Protein AF-W5MG47-F1 (afdb_monomer)

InterPro domains:
  IPR021717 Nucleoporin Nup120/160 [PTHR21286] (1-475)
  IPR056535 NUP160, middle TPR domain [PF23354] (316-475)
  IPR056547 NUP160, helical domain [PF23345] (41-272)

pLDDT: mean 86.3, std 14.5, range [36.22, 98.5]

Organism: Lepisosteus oculatus (NCBI:txid7918)

Solvent-accessible surface area (backbone atoms only — not comparable to full-atom values): 26761 Å² total; per-residue (Å²): 130,55,74,49,84,48,97,97,46,83,44,70,74,71,78,75,51,61,69,57,44,64,61,71,52,58,73,76,63,55,77,72,53,94,66,53,88,83,46,91,50,68,70,56,31,50,26,34,52,53,51,42,53,42,34,47,60,48,49,73,68,53,47,73,68,51,52,48,48,42,52,52,26,51,77,70,72,39,67,49,64,64,40,24,44,53,45,44,53,56,56,71,69,38,86,89,56,66,59,67,59,54,37,56,57,56,52,69,75,33,85,52,60,69,60,30,50,50,51,55,53,54,78,66,53,56,83,74,85,84,78,84,63,87,74,88,76,75,91,68,69,66,69,61,60,52,50,54,55,52,57,60,61,34,72,67,41,38,53,50,44,38,49,50,37,23,50,52,22,49,53,50,28,51,53,27,50,30,45,45,26,50,52,44,49,51,61,74,61,38,54,89,74,73,55,88,46,94,63,50,61,53,47,42,66,72,43,55,49,55,52,35,44,49,51,29,52,48,23,47,48,40,28,43,33,47,66,40,67,51,73,91,71,58,67,70,59,45,52,50,49,48,55,57,51,51,64,44,60,56,83,85,48,63,40,63,54,86,67,92,73,85,71,73,95,42,24,45,40,41,52,36,35,73,52,33,45,49,61,56,43,52,51,53,58,51,59,67,36,67,46,96,86,42,86,67,83,71,48,67,78,53,41,51,57,50,53,28,51,46,50,48,27,54,57,34,76,71,34,71,78,51,51,50,65,47,24,30,60,49,63,70,31,40,69,63,45,48,51,51,49,62,71,40,59,90,76,53,82,51,58,52,27,53,47,26,39,56,46,13,52,36,24,47,77,71,69,39,51,72,60,12,51,51,23,46,63,63,14,52,87,32,30,92,74,32,62,62,35,38,57,49,24,58,71,93,64,88,66,84,74,65,58,55,59,57,36,37,49,51,36,52,38,52,41,32,56,73,76,64,40,53,73,58,33,36,56,50,33,61,55,50,40,71,73,26,77,89,33,66,68,57,30,28,53,34,29,51,50,37,19,51,43,27,46,78,71,66,37,57,70,62,16,51,51,32,56,73,69,33,81,52,73,84,78,78,117

Nearest PDB structures (foldseek):
  7r5j-assembly1_R0  TM=9.543E-01  e=1.125E-34  Homo sapiens
  7tdz-assembly1_a  TM=9.523E-01  e=2.025E-33  Xenopus laevis
  7wb4-assembly1_E  TM=9.096E-01  e=7.671E-31  Xenopus laevis
  7fik-assembly1_E  TM=8.833E-01  e=1.895E-27  Xenopus laevis
  7wb4-assembly1_e  TM=8.940E-01  e=4.004E-24  Xenopus laevis

Secondary structure (DSSP, 8-state):
--EEEETTEEEE--PPPHHHHHHHS-HHHHTT----TT-S-HHHHHHHHHHHHHHHHHHHHS-HHHHHHHHHHHHTT--HHHHHHHHHHHHHT-TT-THHHHHHHHHTT-S-HHHHHHHHHHHT--PPP-----GGG----HHHHHHHHHHTTSHHHHHHHHHHHHHHHHHHHHHHHHHHHHHHHHHHH-HHHHT-STTHHHHIIIIIHHHHHHHHHHHHHHHHHHHSBPPP--HHHHHHHHHHHHTTT-TT-GGG-------SS-BHHHHHIIIIIHHHHHHHHHHHHTSTT--SPPPHHHHHHHHHHHHHHHH-TT-TT-HHHHHHHHTT-HHHHHHHHHHHTTT--SSHHHHHHHHHHHHHHTT-HHHHHHHHHHHGGGTTTSHHHHHHH--S--S-PPPHHHHHHHHHHHHHHHHT-HHHHHHHHHHHHHH-TT-HHHHHHHHHHHHHHHHHTT-HHHHHHHHHT-S-GGG--

Radius of gyration: 26.65 Å; Cα contacts (8 Å, |Δi|>4): 560; chains: 1; bounding box: 68×59×82 Å

Sequence (477 aa):
MVCLLKKGFLSFLVPCFGVDHLYLSSSENLAVEDETSVTEDPDTARDVLQLVHCLRLLGESVSPDMALMMEKAVEHLHPPEKAAERVLESLLANESSNVIEDIQSKLQDIRNPLNAISILLREMDYETEVEVEDQFAAAQPLGVRVSLSQLLGSGLAVTLVCQAACQSAAARLLLCRDLLVLLQLYVRLGDNAYLGVRGQLLQLQQDLIPRTAHLLCSYYLIRWAGQCLSTPVPLDTLDANLQHLSVLELSDSPALAPNKSVLSPQTVAELFYQNVGRKAIVSQIYAQQVAPLSQAVLSWTQLVPAVITSLSQHLWPSNPGFLFPECLMGNCQYTQLQDYARLISPWCQVNVGSCQFVLGQCYLATGEGHKALQCFQAAVTEVEKEDFLIRLSSSEEEEVAAAPRLQYYNKVLRLLEDVGLPELVIRLATVAVSEAIHDVRSQAALLTRVFKHHLDLGHNSQAYEALTQNPDSSRCG

Mean predicted aligned error: 7.92 Å

Structure (mmCIF, N/CA/C/O backbone):
data_AF-W5MG47-F1
#
_entry.id   AF-W5MG47-F1
#
loop_
_atom_site.group_PDB
_atom_site.id
_atom_site.type_symbol
_atom_site.label_atom_id
_atom_site.label_alt_id
_atom_site.label_comp_id
_atom_site.label_asym_id
_atom_site.label_entity_id
_atom_site.label_seq_id
_atom_site.pdbx_PDB_ins_code
_atom_site.Cartn_x
_atom_site.Cartn_y
_atom_site.Cartn_z
_atom_site.occupancy
_atom_site.B_iso_or_equiv
_atom_site.auth_seq_id
_atom_site.auth_comp_id
_atom_site.auth_asym_id
_atom_site.auth_atom_id
_atom_site.pdbx_PDB_model_num
ATOM 1 N N . MET A 1 1 ? 8.495 -18.409 25.104 1.00 73.44 1 MET A N 1
ATOM 2 C CA . MET A 1 1 ? 7.505 -18.713 24.050 1.00 73.44 1 MET A CA 1
ATOM 3 C C . MET A 1 1 ? 6.563 -19.775 24.586 1.00 73.44 1 MET A C 1
ATOM 5 O O . MET A 1 1 ? 7.051 -20.778 25.093 1.00 73.44 1 MET A O 1
ATOM 9 N N . VAL A 1 2 ? 5.252 -19.547 24.520 1.00 81.94 2 VAL A N 1
ATOM 10 C CA . VAL A 1 2 ? 4.238 -20.531 24.930 1.00 81.94 2 VAL A CA 1
ATOM 11 C C . VAL A 1 2 ? 3.565 -21.061 23.670 1.00 81.94 2 VAL A C 1
ATOM 13 O O . VAL A 1 2 ? 3.139 -20.274 22.825 1.00 81.94 2 VAL A O 1
ATOM 16 N N . CYS A 1 3 ? 3.509 -22.384 23.543 1.00 87.19 3 CYS A N 1
ATOM 17 C CA . CYS A 1 3 ? 2.925 -23.082 22.407 1.00 87.19 3 CYS A CA 1
ATOM 18 C C . CYS A 1 3 ? 1.775 -23.973 22.888 1.00 87.19 3 CYS A C 1
ATOM 20 O O . CYS A 1 3 ? 1.920 -24.715 23.860 1.00 87.19 3 CYS A O 1
ATOM 22 N N . LEU A 1 4 ? 0.640 -23.885 22.201 1.00 90.56 4 LEU A N 1
ATOM 23 C CA . LEU A 1 4 ? -0.551 -24.699 22.396 1.00 90.56 4 LEU A CA 1
ATOM 24 C C . LEU A 1 4 ? -0.646 -25.701 21.247 1.00 90.56 4 LEU A C 1
ATOM 26 O O . LEU A 1 4 ? -0.796 -25.328 20.083 1.00 90.56 4 LEU A O 1
ATOM 30 N N . LEU A 1 5 ? -0.564 -26.987 21.587 1.00 91.31 5 LEU A N 1
ATOM 31 C CA . LEU A 1 5 ? -0.678 -28.080 20.630 1.00 91.31 5 LEU A CA 1
ATOM 32 C C . LEU A 1 5 ? -2.103 -28.639 20.654 1.00 91.31 5 LEU A C 1
ATOM 34 O O . LEU A 1 5 ? -2.549 -29.189 21.661 1.00 91.31 5 LEU A O 1
ATOM 38 N N . LYS A 1 6 ? -2.801 -28.545 19.523 1.00 91.69 6 LYS A N 1
ATOM 39 C CA . LYS A 1 6 ? -4.102 -29.186 19.299 1.00 91.69 6 LYS A CA 1
ATOM 40 C C . LYS A 1 6 ? -3.988 -30.097 18.079 1.00 91.69 6 LYS A C 1
ATOM 42 O O . LYS A 1 6 ? -3.173 -29.868 17.193 1.00 91.69 6 LYS A O 1
ATOM 47 N N . LYS A 1 7 ? -4.780 -31.170 18.006 1.00 92.00 7 LYS A N 1
ATOM 48 C CA . LYS A 1 7 ? -4.732 -32.094 16.859 1.00 92.00 7 LYS A CA 1
ATOM 49 C C . LYS A 1 7 ? -4.941 -31.321 15.545 1.00 92.00 7 LYS A C 1
ATOM 51 O O . LYS A 1 7 ? -6.020 -30.781 15.333 1.00 92.00 7 LYS A O 1
ATOM 56 N N . GLY A 1 8 ? -3.915 -31.293 14.693 1.00 87.19 8 GLY A N 1
ATOM 57 C CA . GLY A 1 8 ? -3.926 -30.585 13.407 1.00 87.19 8 GLY A CA 1
ATOM 58 C C . GLY A 1 8 ? -3.621 -29.083 13.471 1.00 87.19 8 GLY A C 1
ATOM 59 O O . GLY A 1 8 ? -3.624 -28.448 12.426 1.00 87.19 8 GLY A O 1
ATOM 60 N N . PHE A 1 9 ? -3.340 -28.517 14.652 1.00 87.31 9 PHE A N 1
ATOM 61 C CA . PHE A 1 9 ? -3.082 -27.085 14.823 1.00 87.31 9 PHE A CA 1
ATOM 62 C C . PHE A 1 9 ? -1.924 -26.825 15.789 1.00 87.31 9 PHE A C 1
ATOM 64 O O . PHE A 1 9 ? -1.823 -27.432 16.858 1.00 87.31 9 PHE A O 1
ATOM 71 N N . LEU A 1 10 ? -1.084 -25.863 15.422 1.00 89.25 10 LEU A N 1
ATOM 72 C CA . LEU A 1 10 ? -0.042 -25.310 16.273 1.00 89.25 10 LEU A CA 1
ATOM 73 C C . LEU A 1 10 ? -0.383 -23.845 16.539 1.00 89.25 10 LEU A C 1
ATOM 75 O O . LEU A 1 10 ? -0.556 -23.078 15.594 1.00 89.25 10 LEU A O 1
ATOM 79 N N . SER A 1 11 ? -0.509 -23.463 17.805 1.00 90.06 11 SER A N 1
ATOM 80 C CA . SER A 1 11 ? -0.847 -22.094 18.200 1.00 90.06 11 SER A CA 1
ATOM 81 C C . SER A 1 11 ? 0.229 -21.529 19.112 1.00 90.06 11 SER A C 1
ATOM 83 O O . SER A 1 11 ? 0.782 -22.238 19.949 1.00 90.06 11 SER A O 1
ATOM 85 N N . PHE A 1 12 ? 0.508 -20.239 18.979 1.00 88.44 12 PHE A N 1
ATOM 86 C CA . PHE A 1 12 ? 1.505 -19.545 19.783 1.00 88.44 12 PHE A CA 1
ATOM 87 C C . PHE A 1 12 ? 0.871 -18.329 20.437 1.00 88.44 12 PHE A C 1
ATOM 89 O O . PHE A 1 12 ? 0.051 -17.652 19.823 1.00 88.44 12 PHE A O 1
ATOM 96 N N . LEU A 1 13 ? 1.267 -18.052 21.677 1.00 87.88 13 LEU A N 1
ATOM 97 C CA . LEU A 1 13 ? 0.846 -16.832 22.352 1.00 87.88 13 LEU A CA 1
ATOM 98 C C . LEU A 1 13 ? 1.752 -15.671 21.932 1.00 87.88 13 LEU A C 1
ATOM 100 O O . LEU A 1 13 ? 2.981 -15.746 22.065 1.00 87.88 13 LEU A O 1
ATOM 104 N N . VAL A 1 14 ? 1.116 -14.612 21.442 1.00 86.62 14 VAL A N 1
ATOM 105 C CA . VAL A 1 14 ? 1.731 -13.341 21.056 1.00 86.62 14 VAL A CA 1
ATOM 106 C C . VAL A 1 14 ? 1.181 -12.255 21.988 1.00 86.62 14 VAL A C 1
ATOM 108 O O . VAL A 1 14 ? -0.022 -12.266 22.253 1.00 86.62 14 VAL A O 1
ATOM 111 N N . PRO A 1 15 ? 2.025 -11.357 22.531 1.00 86.69 15 PRO A N 1
ATOM 112 C CA . PRO A 1 15 ? 1.545 -10.217 23.309 1.00 86.69 15 PRO A CA 1
ATOM 113 C C . PRO A 1 15 ? 0.573 -9.357 22.493 1.00 86.69 15 PRO A C 1
ATOM 115 O O . PRO A 1 15 ? 0.830 -9.087 21.322 1.00 86.69 15 PRO A O 1
ATOM 118 N N . CYS A 1 16 ? -0.528 -8.931 23.112 1.00 86.44 16 CYS A N 1
ATOM 119 C CA . CYS A 1 16 ? -1.490 -8.033 22.480 1.00 86.44 16 CYS A CA 1
ATOM 120 C C . CYS A 1 16 ? -0.949 -6.595 22.485 1.00 86.44 16 CYS A C 1
ATOM 122 O O . CYS A 1 16 ? -0.361 -6.165 23.478 1.00 86.44 16 CYS A O 1
ATOM 124 N N . PHE A 1 17 ? -1.141 -5.853 21.393 1.00 88.62 17 PHE A N 1
ATOM 125 C CA . PHE A 1 17 ? -0.787 -4.433 21.342 1.00 88.62 17 PHE A CA 1
ATOM 126 C C . PHE A 1 17 ? -1.743 -3.609 22.208 1.00 88.62 17 PHE A C 1
ATOM 128 O O . PHE A 1 17 ? -2.905 -3.977 22.352 1.00 88.62 17 PHE A O 1
ATOM 135 N N . GLY A 1 18 ? -1.278 -2.477 22.748 1.00 88.38 18 GLY A N 1
ATOM 136 C CA . GLY A 1 18 ? -2.069 -1.648 23.667 1.00 88.38 18 GLY A CA 1
ATOM 137 C C . GLY A 1 18 ? -3.432 -1.242 23.098 1.00 88.38 18 GLY A C 1
ATOM 138 O O . GLY A 1 18 ? -4.456 -1.484 23.727 1.00 88.38 18 GLY A O 1
ATOM 139 N N . VAL A 1 19 ? -3.466 -0.708 21.873 1.00 91.31 19 VAL A N 1
ATOM 140 C CA . VAL A 1 19 ? -4.722 -0.324 21.198 1.00 91.31 19 VAL A CA 1
ATOM 141 C C . VAL A 1 19 ? -5.625 -1.530 20.923 1.00 91.31 19 VAL A C 1
ATOM 143 O O . VAL A 1 19 ? -6.834 -1.463 21.139 1.00 91.31 19 VAL A O 1
ATOM 146 N N . ASP A 1 20 ? -5.045 -2.649 20.489 1.00 92.38 20 ASP A N 1
ATOM 147 C CA . ASP A 1 20 ? -5.788 -3.874 20.189 1.00 92.38 20 ASP A CA 1
ATOM 148 C C . ASP A 1 20 ? -6.415 -4.441 21.479 1.00 92.38 20 ASP A C 1
ATOM 150 O O . ASP A 1 20 ? -7.589 -4.806 21.494 1.00 92.38 20 ASP A O 1
ATOM 154 N N . HIS A 1 21 ? -5.671 -4.440 22.592 1.00 90.06 21 HIS A N 1
ATOM 155 C CA . HIS A 1 21 ? -6.153 -4.821 23.924 1.00 90.06 21 HIS A CA 1
ATOM 156 C C . HIS A 1 21 ? -7.273 -3.901 24.399 1.00 90.06 21 HIS A C 1
ATOM 158 O O . HIS A 1 21 ? -8.320 -4.376 24.850 1.00 90.06 21 HIS A O 1
ATOM 164 N N . LEU A 1 22 ? -7.084 -2.589 24.239 1.00 90.00 22 LEU A N 1
ATOM 165 C CA . LEU A 1 22 ? -8.098 -1.597 24.561 1.00 90.00 22 LEU A CA 1
ATOM 166 C C . LEU A 1 22 ? -9.369 -1.805 23.760 1.00 90.00 22 LEU A C 1
ATOM 168 O O . LEU A 1 22 ? -10.426 -1.561 24.309 1.00 90.00 22 LEU A O 1
ATOM 172 N N . TYR A 1 23 ? -9.330 -2.260 22.512 1.00 92.44 23 TYR A N 1
ATOM 173 C CA . TYR A 1 23 ? -10.548 -2.447 21.723 1.00 92.44 23 TYR A CA 1
ATOM 174 C C . TYR A 1 23 ? -11.190 -3.829 21.914 1.00 92.44 23 TYR A C 1
ATOM 176 O O . TYR A 1 23 ? -12.410 -3.909 22.028 1.00 92.44 23 TYR A O 1
ATOM 184 N N . LEU A 1 24 ? -10.399 -4.900 22.025 1.00 90.69 24 LEU A N 1
ATOM 185 C CA . LEU A 1 24 ? -10.890 -6.286 22.036 1.00 90.69 24 LEU A CA 1
ATOM 186 C C . LEU A 1 24 ? -11.273 -6.823 23.426 1.00 90.69 24 LEU A C 1
ATOM 188 O O . LEU A 1 24 ? -11.987 -7.822 23.515 1.00 90.69 24 LEU A O 1
ATOM 192 N N . SER A 1 25 ? -10.790 -6.212 24.510 1.00 86.75 25 SER A N 1
ATOM 193 C CA . SER A 1 25 ? -11.083 -6.676 25.875 1.00 86.75 25 SER A CA 1
ATOM 194 C C . SER A 1 25 ? -12.547 -6.466 26.286 1.00 86.75 25 SER A C 1
ATOM 196 O O . SER A 1 25 ? -13.257 -5.632 25.739 1.00 86.75 25 SER A O 1
ATOM 198 N N . SER A 1 26 ? -13.034 -7.186 27.300 1.00 79.19 26 SER A N 1
ATOM 199 C CA . SER A 1 26 ? -14.329 -6.858 27.918 1.00 79.19 26 SER A CA 1
ATOM 200 C C . SER A 1 26 ? -14.214 -5.601 28.792 1.00 79.19 26 SER A C 1
ATOM 202 O O . SER A 1 26 ? -13.123 -5.224 29.227 1.00 79.19 26 SER A O 1
ATOM 204 N N . SER A 1 27 ? -15.332 -4.920 29.054 1.00 71.12 27 SER A N 1
ATOM 205 C CA . SER A 1 27 ? -15.369 -3.759 29.962 1.00 71.12 27 SER A CA 1
ATOM 206 C C . SER A 1 27 ? -14.963 -4.121 31.396 1.00 71.12 27 SER A C 1
ATOM 208 O O . SER A 1 27 ? -14.282 -3.340 32.053 1.00 71.12 27 SER A O 1
ATOM 210 N N . GLU A 1 28 ? -15.337 -5.315 31.859 1.00 67.50 28 GLU A N 1
ATOM 211 C CA . GLU A 1 28 ? -15.024 -5.814 33.204 1.00 67.50 28 GLU A CA 1
ATOM 212 C C . GLU A 1 28 ? -13.517 -5.996 33.425 1.00 67.50 28 GLU A C 1
ATOM 214 O O . GLU A 1 28 ? -13.018 -5.691 34.504 1.00 67.50 28 GLU A O 1
ATOM 219 N N . ASN A 1 29 ? -12.782 -6.431 32.396 1.00 65.94 29 ASN A N 1
ATOM 220 C CA . ASN A 1 29 ? -11.340 -6.665 32.493 1.00 65.94 29 ASN A CA 1
ATOM 221 C C . ASN A 1 29 ? -10.533 -5.358 32.507 1.00 65.94 29 ASN A C 1
ATOM 223 O O . ASN A 1 29 ? -9.513 -5.281 33.183 1.00 65.94 29 ASN A O 1
ATOM 227 N N . LEU A 1 30 ? -11.001 -4.321 31.804 1.00 67.62 30 LEU A N 1
ATOM 228 C CA . LEU A 1 30 ? -10.318 -3.022 31.753 1.00 67.62 30 LEU A CA 1
ATOM 229 C C . LEU A 1 30 ? -10.454 -2.212 33.046 1.00 67.62 30 LEU A C 1
ATOM 231 O O . LEU A 1 30 ? -9.586 -1.408 33.346 1.00 67.62 30 LEU A O 1
ATOM 235 N N . ALA A 1 31 ? -11.523 -2.413 33.819 1.00 60.59 31 ALA A N 1
ATOM 236 C CA . ALA A 1 31 ? -11.730 -1.699 35.082 1.00 60.59 31 ALA A CA 1
ATOM 237 C C . ALA A 1 31 ? -10.780 -2.153 36.210 1.00 60.59 31 ALA A C 1
ATOM 239 O O . ALA A 1 31 ? -10.726 -1.511 37.256 1.00 60.59 31 ALA A O 1
ATOM 240 N N . VAL A 1 32 ? -10.078 -3.277 36.021 1.00 57.84 32 VAL A N 1
ATOM 241 C CA . VAL A 1 32 ? -9.158 -3.873 37.004 1.00 57.84 32 VAL A CA 1
ATOM 242 C C . VAL A 1 32 ? -7.695 -3.512 36.709 1.00 57.84 32 VAL A C 1
ATOM 244 O O . VAL A 1 32 ? -6.871 -3.516 37.622 1.00 57.84 32 VAL A O 1
ATOM 247 N N . GLU A 1 33 ? -7.362 -3.197 35.454 1.00 56.25 33 GLU A N 1
ATOM 248 C CA . GLU A 1 33 ? -6.017 -2.798 35.030 1.00 56.25 33 GLU A CA 1
ATOM 249 C C . GLU A 1 33 ? -5.877 -1.269 35.125 1.00 56.25 33 GLU A C 1
ATOM 251 O O . GLU A 1 33 ? -6.391 -0.532 34.291 1.00 56.25 33 GLU A O 1
ATOM 256 N N . ASP A 1 34 ? -5.195 -0.789 36.167 1.00 52.06 34 ASP A N 1
ATOM 257 C CA . ASP A 1 34 ? -5.158 0.628 36.577 1.00 52.06 34 ASP A CA 1
ATOM 258 C C . ASP A 1 34 ? -4.307 1.561 35.679 1.00 52.06 34 ASP A C 1
ATOM 260 O O . ASP A 1 34 ? -4.081 2.712 36.034 1.00 52.06 34 ASP A O 1
ATOM 264 N N . GLU A 1 35 ? -3.835 1.126 34.506 1.00 53.41 35 GLU A N 1
ATOM 265 C CA . GLU A 1 35 ? -3.065 1.979 33.584 1.00 53.41 35 GLU A CA 1
ATOM 266 C C . GLU A 1 35 ? -3.353 1.607 32.122 1.00 53.41 35 GLU A C 1
ATOM 268 O O . GLU A 1 35 ? -2.993 0.527 31.648 1.00 53.41 35 GLU A O 1
ATOM 273 N N . THR A 1 36 ? -3.971 2.511 31.352 1.00 62.25 36 THR A N 1
ATOM 274 C CA . THR A 1 36 ? -3.964 2.363 29.892 1.00 62.25 36 THR A CA 1
ATOM 275 C C . THR A 1 36 ? -2.533 2.538 29.402 1.00 62.25 36 THR A C 1
ATOM 277 O O . THR A 1 36 ? -1.990 3.634 29.501 1.00 62.25 36 THR A O 1
ATOM 280 N N . SER A 1 37 ? -1.935 1.517 28.786 1.00 69.81 37 SER A N 1
ATOM 281 C CA . SER A 1 37 ? -0.550 1.575 28.278 1.00 69.81 37 SER A CA 1
ATOM 282 C C . SER A 1 37 ? -0.310 2.603 27.156 1.00 69.81 37 SER A C 1
ATOM 284 O O . SER A 1 37 ? 0.767 2.638 26.574 1.00 69.81 37 SER A O 1
ATOM 286 N N . VAL A 1 38 ? -1.340 3.359 26.778 1.00 80.62 38 VAL A N 1
ATOM 287 C CA . VAL A 1 38 ? -1.383 4.283 25.640 1.00 80.62 38 VAL A CA 1
ATOM 288 C C . VAL A 1 38 ? -1.078 5.732 26.059 1.00 80.62 38 VAL A C 1
ATOM 290 O O . VAL A 1 38 ? -0.635 6.537 25.240 1.00 80.62 38 VAL A O 1
ATOM 293 N N . THR A 1 39 ? -1.290 6.091 27.329 1.00 84.00 39 THR A N 1
ATOM 294 C CA . THR A 1 39 ? -0.984 7.429 27.856 1.00 84.00 39 THR A CA 1
ATOM 295 C C . THR A 1 39 ? -0.672 7.367 29.348 1.00 84.00 39 THR A C 1
ATOM 297 O O . THR A 1 39 ? -1.322 6.630 30.084 1.00 84.00 39 THR A O 1
ATOM 300 N N . GLU A 1 40 ? 0.310 8.154 29.791 1.00 85.38 40 GLU A N 1
ATOM 301 C CA . GLU A 1 40 ? 0.696 8.262 31.206 1.00 85.38 40 GLU A CA 1
ATOM 302 C C . GLU A 1 40 ? -0.234 9.196 32.002 1.00 85.38 40 GLU A C 1
ATOM 304 O O . GLU A 1 40 ? -0.270 9.139 33.229 1.00 85.38 40 GLU A O 1
ATOM 309 N N . ASP A 1 41 ? -0.989 10.068 31.321 1.00 89.12 41 ASP A N 1
ATOM 310 C CA . ASP A 1 41 ? -1.917 10.993 31.976 1.00 89.12 41 ASP A CA 1
ATOM 311 C C . ASP A 1 41 ? -3.240 10.288 32.338 1.00 89.12 41 ASP A C 1
ATOM 313 O O . ASP A 1 41 ? -3.979 9.898 31.426 1.00 89.12 41 ASP A O 1
ATOM 317 N N . PRO A 1 42 ? -3.590 10.152 33.634 1.00 87.12 42 PRO A N 1
ATOM 318 C CA . PRO A 1 42 ? -4.765 9.396 34.071 1.00 87.12 42 PRO A CA 1
ATOM 319 C C . PRO A 1 42 ? -6.093 10.010 33.611 1.00 87.12 42 PRO A C 1
ATOM 321 O O . PRO A 1 42 ? -7.059 9.281 33.371 1.00 87.12 42 PRO A O 1
ATOM 324 N N . ASP A 1 43 ? -6.166 11.336 33.467 1.00 88.62 43 ASP A N 1
ATOM 325 C CA . ASP A 1 43 ? -7.378 11.998 32.976 1.00 88.62 43 ASP A CA 1
ATOM 326 C C . ASP A 1 43 ? -7.600 11.671 31.493 1.00 88.62 43 ASP A C 1
ATOM 328 O O . ASP A 1 43 ? -8.690 11.252 31.095 1.00 88.62 43 ASP A O 1
ATOM 332 N N . THR A 1 44 ? -6.547 11.772 30.683 1.00 90.44 44 THR A N 1
ATOM 333 C CA . THR A 1 44 ? -6.595 11.382 29.271 1.00 90.44 44 THR A CA 1
ATOM 334 C C . THR A 1 44 ? -6.820 9.875 29.091 1.00 90.44 44 THR A C 1
ATOM 336 O O . THR A 1 44 ? -7.577 9.473 28.209 1.00 90.44 44 THR A O 1
ATOM 339 N N . ALA A 1 45 ? -6.222 9.029 29.934 1.00 89.62 45 ALA A N 1
ATOM 340 C CA . ALA A 1 45 ? -6.442 7.580 29.945 1.00 89.62 45 ALA A CA 1
ATOM 341 C C . ALA A 1 45 ? -7.925 7.237 30.132 1.00 89.62 45 ALA A C 1
ATOM 343 O O . ALA A 1 45 ? -8.488 6.409 29.411 1.00 89.62 45 ALA A O 1
ATOM 344 N N . ARG A 1 46 ? -8.585 7.928 31.067 1.00 89.75 46 ARG A N 1
ATOM 345 C CA . ARG A 1 46 ? -10.019 7.780 31.318 1.00 89.75 46 ARG A CA 1
ATOM 346 C C . ARG A 1 46 ? -10.860 8.192 30.112 1.00 89.75 46 ARG A C 1
ATOM 348 O O . ARG A 1 46 ? -11.793 7.468 29.763 1.00 89.75 46 ARG A O 1
ATOM 355 N N . ASP A 1 47 ? -10.529 9.313 29.474 1.00 92.19 47 ASP A N 1
ATOM 356 C CA . ASP A 1 47 ? -11.213 9.775 28.262 1.00 92.19 47 ASP A CA 1
ATOM 357 C C . ASP A 1 47 ? -11.065 8.760 27.113 1.00 92.19 47 ASP A C 1
ATOM 359 O O . ASP A 1 47 ? -12.048 8.435 26.444 1.00 92.19 47 ASP A O 1
ATOM 363 N N . VAL A 1 48 ? -9.867 8.191 26.926 1.00 93.25 48 VAL A N 1
ATOM 364 C CA . VAL A 1 48 ? -9.609 7.127 25.939 1.00 93.25 48 VAL A CA 1
ATOM 365 C C . VAL A 1 48 ? -10.432 5.873 26.246 1.00 93.25 48 VAL A C 1
ATOM 367 O O . VAL A 1 48 ? -11.052 5.319 25.340 1.00 93.25 48 VAL A O 1
ATOM 370 N N . LEU A 1 49 ? -10.505 5.435 27.506 1.00 91.25 49 LEU A N 1
ATOM 371 C CA . LEU A 1 49 ? -11.315 4.272 27.892 1.00 91.25 49 LEU A CA 1
ATOM 372 C C . LEU A 1 49 ? -12.805 4.475 27.599 1.00 91.25 49 LEU A C 1
ATOM 374 O O . LEU A 1 49 ? -13.455 3.577 27.060 1.00 91.25 49 LEU A O 1
ATOM 378 N N . GLN A 1 50 ? -13.348 5.650 27.928 1.00 91.56 50 GLN A N 1
ATOM 379 C CA . GLN A 1 50 ? -14.751 5.970 27.648 1.00 91.56 50 GLN A CA 1
ATOM 380 C C . GLN A 1 50 ? -15.027 6.049 26.147 1.00 91.56 50 GLN A C 1
ATOM 382 O O . GLN A 1 50 ? -16.033 5.512 25.673 1.00 91.56 50 GLN A O 1
ATOM 387 N N . LEU A 1 51 ? -14.106 6.642 25.383 1.00 94.56 51 LEU A N 1
ATOM 388 C CA . LEU A 1 51 ? -14.179 6.668 23.928 1.00 94.56 51 LEU A CA 1
ATOM 389 C C . LEU A 1 51 ? -14.223 5.248 23.357 1.00 94.56 51 LEU A C 1
ATOM 391 O O . LEU A 1 51 ? -15.122 4.922 22.587 1.00 94.56 51 LEU A O 1
ATOM 395 N N . VAL A 1 52 ? -13.304 4.373 23.771 1.00 93.94 52 VAL A N 1
ATOM 396 C CA . VAL A 1 52 ? -13.252 2.991 23.278 1.00 93.94 52 VAL A CA 1
ATOM 397 C C . VAL A 1 52 ? -14.496 2.196 23.677 1.00 93.94 52 VAL A C 1
ATOM 399 O O . VAL A 1 52 ? -14.991 1.389 22.891 1.00 93.94 52 VAL A O 1
ATOM 402 N N . HIS A 1 53 ? -15.075 2.459 24.848 1.00 92.25 53 HIS A N 1
ATOM 403 C CA . HIS A 1 53 ? -16.352 1.860 25.219 1.00 92.25 53 HIS A CA 1
ATOM 404 C C . HIS A 1 53 ? -17.487 2.274 24.267 1.00 92.25 53 HIS A C 1
ATOM 406 O O . HIS A 1 53 ? -18.271 1.418 23.854 1.00 92.25 53 HIS A O 1
ATOM 412 N N . CYS A 1 54 ? -17.533 3.544 23.854 1.00 95.00 54 CYS A N 1
ATOM 413 C CA . CYS A 1 54 ? -18.471 4.011 22.831 1.00 95.00 54 CYS A CA 1
ATOM 414 C C . CYS A 1 54 ? -18.232 3.318 21.481 1.00 95.00 54 CYS A C 1
ATOM 416 O O . CYS A 1 54 ? -19.189 2.893 20.836 1.00 95.00 54 CYS A O 1
ATOM 418 N N . LEU A 1 55 ? -16.966 3.147 21.078 1.00 95.94 55 LEU A N 1
ATOM 419 C CA . LEU A 1 55 ? -16.602 2.449 19.839 1.00 95.94 55 LEU A CA 1
ATOM 420 C C . LEU A 1 55 ? -17.061 0.989 19.837 1.00 95.94 55 LEU A C 1
ATOM 422 O O . LEU A 1 55 ? -17.568 0.519 18.825 1.00 95.94 55 LEU A O 1
ATOM 426 N N . ARG A 1 56 ? -16.945 0.278 20.963 1.00 93.94 56 ARG A N 1
ATOM 427 C CA . ARG A 1 56 ? -17.416 -1.113 21.074 1.00 93.94 56 ARG A CA 1
ATOM 428 C C . ARG A 1 56 ? -18.935 -1.228 20.979 1.00 93.94 56 ARG A C 1
ATOM 430 O O . ARG A 1 56 ? -19.417 -2.069 20.230 1.00 93.94 56 ARG A O 1
ATOM 437 N N . LEU A 1 57 ? -19.682 -0.369 21.682 1.00 93.75 57 LEU A N 1
ATOM 438 C CA . LEU A 1 57 ? -21.153 -0.339 21.597 1.00 93.75 57 LEU A CA 1
ATOM 439 C C . LEU A 1 57 ? -21.624 -0.086 20.161 1.00 93.75 57 LEU A C 1
ATOM 441 O O . LEU A 1 57 ? -22.570 -0.710 19.674 1.00 93.75 57 LEU A O 1
ATOM 445 N N . LEU A 1 58 ? -20.927 0.816 19.470 1.00 94.75 58 LEU A N 1
ATOM 446 C CA . LEU A 1 58 ? -21.167 1.088 18.064 1.00 94.75 58 LEU A CA 1
ATOM 447 C C . LEU A 1 58 ? -20.841 -0.139 17.204 1.00 94.75 58 LEU A C 1
ATOM 449 O O . LEU A 1 58 ? -21.680 -0.560 16.413 1.00 94.75 58 LEU A O 1
ATOM 453 N N . GLY A 1 59 ? -19.670 -0.747 17.399 1.00 94.44 59 GLY A N 1
ATOM 454 C CA . GLY A 1 59 ? -19.215 -1.925 16.664 1.00 94.44 59 GLY A CA 1
ATOM 455 C C . GLY A 1 59 ? -20.136 -3.137 16.803 1.00 94.44 59 GLY A C 1
ATOM 456 O O . GLY A 1 59 ? -20.367 -3.832 15.816 1.00 94.44 59 GLY A O 1
ATOM 457 N N . GLU A 1 60 ? -20.715 -3.356 17.987 1.00 93.94 60 GLU A N 1
ATOM 458 C CA . GLU A 1 60 ? -21.728 -4.393 18.247 1.00 93.94 60 GLU A CA 1
ATOM 459 C C . GLU A 1 60 ? -23.061 -4.118 17.530 1.00 93.94 60 GLU A C 1
ATOM 461 O O . GLU A 1 60 ? -23.796 -5.049 17.200 1.00 93.94 60 GLU A O 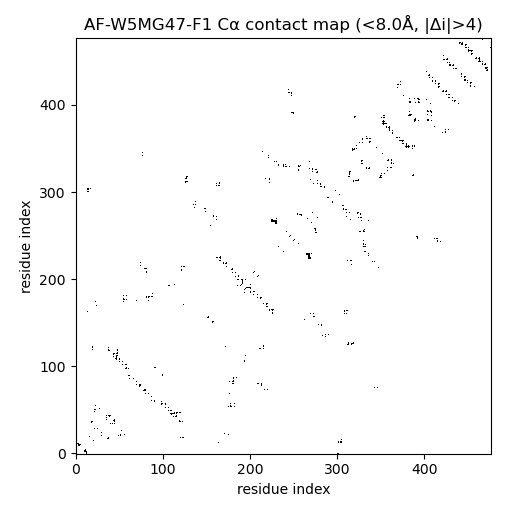1
ATOM 466 N N . SER A 1 61 ? -23.361 -2.846 17.254 1.00 94.25 61 SER A N 1
ATOM 467 C CA . SER A 1 61 ? -24.581 -2.420 16.558 1.00 94.25 61 SER A CA 1
ATOM 468 C C . SER A 1 61 ? -24.451 -2.444 15.033 1.00 94.25 61 SER A C 1
ATOM 470 O O . SER A 1 61 ? -25.460 -2.441 14.324 1.00 94.25 61 SER A O 1
ATOM 472 N N . VAL A 1 62 ? -23.223 -2.472 14.506 1.00 95.25 62 VAL A N 1
ATOM 473 C CA . VAL A 1 62 ? -22.961 -2.562 13.066 1.00 95.25 62 VAL A CA 1
ATOM 474 C C . VAL A 1 62 ? -23.287 -3.973 12.572 1.00 95.25 62 VAL A C 1
ATOM 476 O O . VAL A 1 62 ? -22.613 -4.949 12.897 1.00 95.25 62 VAL A O 1
ATOM 479 N N . SER A 1 63 ? -24.313 -4.079 11.728 1.00 95.50 63 SER A N 1
ATOM 480 C CA . SER A 1 63 ? -24.701 -5.348 11.105 1.00 95.50 63 SER A CA 1
ATOM 481 C C . SER A 1 63 ? -23.642 -5.869 10.112 1.00 95.50 63 SER A C 1
ATOM 483 O O . SER A 1 63 ? -22.851 -5.085 9.576 1.00 95.50 63 SER A O 1
ATOM 485 N N . PRO A 1 64 ? -23.647 -7.176 9.781 1.00 96.69 64 PRO A N 1
ATOM 486 C CA . PRO A 1 64 ? -22.757 -7.731 8.759 1.00 96.69 64 PRO A CA 1
ATOM 487 C C . PRO A 1 64 ? -22.876 -7.034 7.395 1.00 96.69 64 PRO A C 1
ATOM 489 O O . PRO A 1 64 ? -21.864 -6.828 6.728 1.00 96.69 64 PRO A O 1
ATOM 492 N N . ASP A 1 65 ? -24.082 -6.609 7.006 1.00 97.31 65 ASP A N 1
ATOM 493 C CA . ASP A 1 65 ? -24.319 -5.906 5.738 1.00 97.31 65 ASP A CA 1
ATOM 494 C C . ASP A 1 65 ? -23.702 -4.499 5.741 1.00 97.31 65 ASP A C 1
ATOM 496 O O . ASP A 1 65 ? -23.091 -4.078 4.758 1.00 97.31 65 ASP A O 1
ATOM 500 N N . MET A 1 66 ? -23.798 -3.780 6.866 1.00 97.19 66 MET A N 1
ATOM 501 C CA . MET A 1 66 ? -23.129 -2.485 7.056 1.00 97.19 66 MET A CA 1
ATOM 502 C C . MET A 1 66 ? -21.602 -2.637 7.041 1.00 97.19 66 MET A C 1
ATOM 504 O O . MET A 1 66 ? -20.902 -1.833 6.425 1.00 97.19 66 MET A O 1
ATOM 508 N N . ALA A 1 67 ? -21.071 -3.680 7.687 1.00 95.81 67 ALA A N 1
ATOM 509 C CA . ALA A 1 67 ? -19.640 -3.970 7.674 1.00 95.81 67 ALA A CA 1
ATOM 510 C C . ALA A 1 67 ? -19.142 -4.282 6.251 1.00 95.81 67 ALA A C 1
ATOM 512 O O . ALA A 1 67 ? -18.129 -3.731 5.820 1.00 95.81 67 ALA A O 1
ATOM 513 N N . LEU A 1 68 ? -19.893 -5.092 5.497 1.00 96.25 68 LEU A N 1
ATOM 514 C CA . LEU A 1 68 ? -19.590 -5.400 4.101 1.00 96.25 68 LEU A CA 1
ATOM 515 C C . LEU A 1 68 ? -19.669 -4.152 3.211 1.00 96.25 68 LEU A C 1
ATOM 517 O O . LEU A 1 68 ? -18.840 -3.994 2.320 1.00 96.25 68 LEU A O 1
ATOM 521 N N . MET A 1 69 ? -20.626 -3.248 3.452 1.00 96.94 69 MET A N 1
ATOM 522 C CA . MET A 1 69 ? -20.719 -1.969 2.736 1.00 96.94 69 MET A CA 1
ATOM 523 C C . MET A 1 69 ? -19.431 -1.152 2.884 1.00 96.94 69 MET A C 1
ATOM 525 O O . MET A 1 69 ? -18.906 -0.660 1.885 1.00 96.94 69 MET A O 1
ATOM 529 N N . MET A 1 70 ? -18.920 -1.025 4.111 1.00 96.31 70 MET A N 1
ATOM 530 C CA . MET A 1 70 ? -17.671 -0.312 4.395 1.00 96.31 70 MET A CA 1
ATOM 531 C C . MET A 1 70 ? -16.486 -0.950 3.669 1.00 96.31 70 MET A C 1
ATOM 533 O O . MET A 1 70 ? -15.713 -0.261 3.008 1.00 96.31 70 MET A O 1
ATOM 537 N N . GLU A 1 71 ? -16.371 -2.275 3.736 1.00 95.38 71 GLU A N 1
ATOM 538 C CA . GLU A 1 71 ? -15.298 -3.014 3.073 1.00 95.38 71 GLU A CA 1
ATOM 539 C C . GLU A 1 71 ? -15.351 -2.862 1.545 1.00 95.38 71 GLU A C 1
ATOM 541 O O . GLU A 1 71 ? -14.344 -2.548 0.908 1.00 95.38 71 GLU A O 1
ATOM 546 N N . LYS A 1 72 ? -16.547 -2.987 0.957 1.00 96.88 72 LYS A N 1
ATOM 547 C CA . LYS A 1 72 ? -16.769 -2.800 -0.482 1.00 96.88 72 LYS A CA 1
ATOM 548 C C . LYS A 1 72 ? -16.499 -1.369 -0.927 1.00 96.88 72 LYS A C 1
ATOM 550 O O . LYS A 1 72 ? -16.074 -1.182 -2.066 1.00 96.88 72 LYS A O 1
ATOM 555 N N . ALA A 1 73 ? -16.736 -0.372 -0.074 1.00 97.25 73 ALA A N 1
ATOM 556 C CA . ALA A 1 73 ? -16.393 1.009 -0.383 1.00 97.25 73 ALA A CA 1
ATOM 557 C C . ALA A 1 73 ? -14.882 1.155 -0.604 1.00 97.25 73 ALA A C 1
ATOM 559 O O . ALA A 1 73 ? -14.486 1.637 -1.661 1.00 97.25 73 ALA A O 1
ATOM 560 N N . VAL A 1 74 ? -14.056 0.640 0.311 1.00 96.62 74 VAL A N 1
ATOM 561 C CA . VAL A 1 74 ? -12.588 0.686 0.191 1.00 96.62 74 VAL A CA 1
ATOM 562 C C . VAL A 1 74 ? -12.095 -0.127 -1.007 1.00 96.62 74 VAL A C 1
ATOM 564 O O . VAL A 1 74 ? -11.310 0.371 -1.810 1.00 96.62 74 VAL A O 1
ATOM 567 N N . GLU A 1 75 ? -12.598 -1.353 -1.185 1.00 96.38 75 GLU A N 1
ATOM 568 C CA . GLU A 1 75 ? -12.208 -2.240 -2.293 1.00 96.38 75 GLU A CA 1
ATOM 569 C C . GLU A 1 75 ? -12.429 -1.594 -3.674 1.00 96.38 75 GLU A C 1
ATOM 571 O O . GLU A 1 75 ? -11.593 -1.727 -4.577 1.00 96.38 75 GLU A O 1
ATOM 576 N N . HIS A 1 76 ? -13.542 -0.865 -3.820 1.00 96.69 76 HIS A N 1
ATOM 577 C CA . HIS A 1 76 ? -13.939 -0.166 -5.045 1.00 96.69 76 HIS A CA 1
ATOM 578 C C . HIS A 1 76 ? -13.531 1.315 -5.063 1.00 96.69 76 HIS A C 1
ATOM 580 O O . HIS A 1 76 ? -14.005 2.056 -5.921 1.00 96.69 76 HIS A O 1
ATOM 586 N N . LEU A 1 77 ? -12.639 1.740 -4.160 1.00 95.94 77 LEU A N 1
ATOM 587 C CA . LEU A 1 77 ? -12.056 3.088 -4.130 1.00 95.94 77 LEU A CA 1
ATOM 588 C C . LEU A 1 77 ? -13.078 4.220 -3.913 1.00 95.94 77 LEU A C 1
ATOM 590 O O . LEU A 1 77 ? -12.873 5.356 -4.344 1.00 95.94 77 LEU A O 1
ATOM 594 N N . HIS A 1 78 ? -14.192 3.925 -3.248 1.00 95.88 78 HIS A N 1
ATOM 595 C CA . HIS A 1 78 ? -15.114 4.945 -2.768 1.00 95.88 78 HIS A CA 1
ATOM 596 C C . HIS A 1 78 ? -14.605 5.544 -1.446 1.00 95.88 78 HIS A C 1
ATOM 598 O O . HIS A 1 78 ? -14.051 4.807 -0.629 1.00 95.88 78 HIS A O 1
ATOM 604 N N . PRO A 1 79 ? -14.843 6.844 -1.183 1.00 95.19 79 PRO A N 1
ATOM 605 C CA . PRO A 1 79 ? -14.452 7.473 0.078 1.00 95.19 79 PRO A CA 1
ATOM 606 C C . PRO A 1 79 ? -15.092 6.755 1.284 1.00 95.19 79 PRO A C 1
ATOM 608 O O . PRO A 1 79 ? -16.331 6.695 1.352 1.00 95.19 79 PRO A O 1
ATOM 611 N N . PRO A 1 80 ? -14.303 6.191 2.220 1.00 96.50 80 PRO A N 1
ATOM 612 C CA . PRO A 1 80 ? -14.832 5.425 3.350 1.00 96.50 80 PRO A CA 1
ATOM 613 C C . PRO A 1 80 ? -15.659 6.285 4.317 1.00 96.50 80 PRO A C 1
ATOM 615 O O . PRO A 1 80 ? -16.556 5.773 4.981 1.00 96.50 80 PRO A O 1
ATOM 618 N N . GLU A 1 81 ? -15.438 7.598 4.352 1.00 96.06 81 GLU A N 1
ATOM 619 C CA . GLU A 1 81 ? -16.187 8.561 5.165 1.00 96.06 81 GLU A CA 1
ATOM 620 C C . GLU A 1 81 ? -17.659 8.608 4.753 1.00 96.06 81 GLU A C 1
ATOM 622 O O . GLU A 1 81 ? -18.549 8.625 5.600 1.00 96.06 81 GLU A O 1
ATOM 627 N N . LYS A 1 82 ? -17.926 8.553 3.441 1.00 96.44 82 LYS A N 1
ATOM 628 C CA . LYS A 1 82 ? -19.293 8.524 2.900 1.00 96.44 82 LYS A CA 1
ATOM 629 C C . LYS A 1 82 ? -19.993 7.202 3.191 1.00 96.44 82 LYS A C 1
ATOM 631 O O . LYS A 1 82 ? -21.209 7.166 3.351 1.00 96.44 82 LYS A O 1
ATOM 636 N N . ALA A 1 83 ? -19.244 6.102 3.221 1.00 97.56 83 ALA A N 1
ATOM 637 C CA . ALA A 1 83 ? -19.794 4.817 3.634 1.00 97.56 83 ALA A CA 1
ATOM 638 C C . ALA A 1 83 ? -20.119 4.830 5.137 1.00 97.56 83 ALA A C 1
ATOM 640 O O . ALA A 1 83 ? -21.200 4.392 5.523 1.00 97.56 83 ALA A O 1
ATOM 641 N N . ALA A 1 84 ? -19.252 5.422 5.964 1.00 98.00 84 ALA A N 1
ATOM 642 C CA . ALA A 1 84 ? -19.486 5.573 7.397 1.00 98.00 84 ALA A CA 1
ATOM 643 C C . ALA A 1 84 ? -20.717 6.444 7.697 1.00 98.00 84 ALA A C 1
ATOM 645 O O . ALA A 1 84 ? -21.496 6.110 8.587 1.00 98.00 84 ALA A O 1
ATOM 646 N N . GLU A 1 85 ? -20.940 7.508 6.919 1.00 97.12 85 GLU A N 1
ATOM 647 C CA . GLU A 1 85 ? -22.145 8.342 7.012 1.00 97.12 85 GLU A CA 1
ATOM 648 C C . GLU A 1 85 ? -23.416 7.518 6.758 1.00 97.12 85 GLU A C 1
ATOM 650 O O . GLU A 1 85 ? -24.350 7.562 7.554 1.00 97.12 85 GLU A O 1
ATOM 655 N N . ARG A 1 86 ? -23.428 6.672 5.719 1.00 97.31 86 ARG A N 1
ATOM 656 C CA . ARG A 1 86 ? -24.566 5.777 5.427 1.00 97.31 86 ARG A CA 1
ATOM 657 C C . ARG A 1 86 ? -24.794 4.729 6.512 1.00 97.31 86 ARG A C 1
ATOM 659 O O . ARG A 1 86 ? -25.939 4.397 6.817 1.00 97.31 86 ARG A O 1
ATOM 666 N N . VAL A 1 87 ? -23.720 4.188 7.088 1.00 97.38 87 VAL A N 1
ATOM 667 C CA . VAL A 1 87 ? -23.826 3.267 8.229 1.00 97.38 87 VAL A CA 1
ATOM 668 C C . VAL A 1 87 ? -24.470 3.985 9.412 1.00 97.38 87 VAL A C 1
ATOM 670 O O . VAL A 1 87 ? -25.419 3.458 9.987 1.00 97.38 87 VAL A O 1
ATOM 673 N N . LEU A 1 88 ? -24.033 5.209 9.724 1.00 96.81 88 LEU A N 1
ATOM 674 C CA . LEU A 1 88 ? -24.636 6.024 10.775 1.00 96.81 88 LEU A CA 1
ATOM 675 C C . LEU A 1 88 ? -26.121 6.309 10.512 1.00 96.81 88 LEU A C 1
ATOM 677 O O . LEU A 1 88 ? -26.937 6.153 11.416 1.00 96.81 88 LEU A O 1
ATOM 681 N N . GLU A 1 89 ? -26.491 6.700 9.291 1.00 96.00 89 GLU A N 1
ATOM 682 C CA . GLU A 1 89 ? -27.892 6.922 8.908 1.00 96.00 89 GLU A CA 1
ATOM 683 C C . GLU A 1 89 ? -28.746 5.673 9.144 1.00 96.00 89 GLU A C 1
ATOM 685 O O . GLU A 1 89 ? -29.845 5.761 9.691 1.00 96.00 89 GLU A O 1
ATOM 690 N N . SER A 1 90 ? -28.223 4.499 8.787 1.00 95.38 90 SER A N 1
ATOM 691 C CA . SER A 1 90 ? -28.920 3.236 9.005 1.00 95.38 90 SER A CA 1
ATOM 692 C C . SER A 1 90 ? -29.023 2.856 10.486 1.00 95.38 90 SER A C 1
ATOM 694 O O . SER A 1 90 ? -30.003 2.214 10.858 1.00 95.38 90 SER A O 1
ATOM 696 N N . LEU A 1 91 ? -28.050 3.230 11.323 1.00 94.81 91 LEU A N 1
ATOM 697 C CA . LEU A 1 91 ? -28.126 3.043 12.776 1.00 94.81 91 LEU A CA 1
ATOM 698 C C . LEU A 1 91 ? -29.165 3.979 13.405 1.00 94.81 91 LEU A C 1
ATOM 700 O O . LEU A 1 91 ? -29.945 3.543 14.241 1.00 94.81 91 LEU A O 1
ATOM 704 N N . LEU A 1 92 ? -29.221 5.238 12.964 1.00 92.81 92 LEU A N 1
ATOM 705 C CA . LEU A 1 92 ? -30.204 6.223 13.429 1.00 92.81 92 LEU A CA 1
ATOM 706 C C . LEU A 1 92 ? -31.640 5.865 13.027 1.00 92.81 92 LEU A C 1
ATOM 708 O O . LEU A 1 92 ? -32.574 6.149 13.769 1.00 92.81 92 LEU A O 1
ATOM 712 N N . ALA A 1 93 ? -31.822 5.253 11.856 1.00 91.81 93 ALA A N 1
ATOM 713 C CA . ALA A 1 93 ? -33.129 4.791 11.395 1.00 91.81 93 ALA A CA 1
ATOM 714 C C . ALA A 1 93 ? -33.629 3.542 12.146 1.00 91.81 93 ALA A C 1
ATOM 716 O O . ALA A 1 93 ? -34.790 3.159 11.998 1.00 91.81 93 ALA A O 1
ATOM 717 N N . ASN A 1 94 ? -32.766 2.877 12.920 1.00 88.44 94 ASN A N 1
ATOM 718 C CA . ASN A 1 94 ? -33.122 1.660 13.630 1.00 88.44 94 ASN A CA 1
ATOM 719 C C . ASN A 1 94 ? -33.796 1.972 14.976 1.00 88.44 94 ASN A C 1
ATOM 721 O O . ASN A 1 94 ? -33.141 2.054 16.010 1.00 88.44 94 ASN A O 1
ATOM 725 N N . GLU A 1 95 ? -35.126 2.063 14.974 1.00 73.56 95 GLU A N 1
ATOM 726 C CA . GLU A 1 95 ? -35.938 2.352 16.171 1.00 73.56 95 GLU A CA 1
ATOM 727 C C . GLU A 1 95 ? -35.918 1.240 17.241 1.00 73.56 95 GLU A C 1
ATOM 729 O O . GLU A 1 95 ? -36.443 1.422 18.337 1.00 73.56 95 GLU A O 1
ATOM 734 N N . SER A 1 96 ? -35.345 0.067 16.946 1.00 72.06 96 SER A N 1
ATOM 735 C CA . SER A 1 96 ? -35.330 -1.065 17.886 1.00 72.06 96 SER A CA 1
ATOM 736 C C . SER A 1 96 ? -34.250 -0.971 18.969 1.00 72.06 96 SER A C 1
ATOM 738 O O . SER A 1 96 ? -34.264 -1.766 19.910 1.00 72.06 96 SER A O 1
ATOM 740 N N . SER A 1 97 ? -33.316 -0.026 18.843 1.00 77.62 97 SER A N 1
ATOM 741 C CA . SER A 1 97 ? -32.117 0.058 19.672 1.00 77.62 97 SER A CA 1
ATOM 742 C C . SER A 1 97 ? -31.834 1.495 20.104 1.00 77.62 97 SER A C 1
ATOM 744 O O . SER A 1 97 ? -31.574 2.358 19.270 1.00 77.62 97 SER A O 1
ATOM 746 N N . ASN A 1 98 ? -31.790 1.738 21.417 1.00 86.81 98 ASN A N 1
ATOM 747 C CA . ASN A 1 98 ? -31.421 3.040 21.989 1.00 86.81 98 ASN A CA 1
ATOM 748 C C . ASN A 1 98 ? -29.897 3.262 22.030 1.00 86.81 98 ASN A C 1
ATOM 750 O O . ASN A 1 98 ? -29.421 4.186 22.683 1.00 86.81 98 ASN A O 1
ATOM 754 N N . VAL A 1 99 ? -29.107 2.442 21.326 1.00 89.62 99 VAL A N 1
ATOM 755 C CA . VAL A 1 99 ? -27.639 2.469 21.435 1.00 89.62 99 VAL A CA 1
ATOM 756 C C . VAL A 1 99 ? -27.049 3.833 21.077 1.00 89.62 99 VAL A C 1
ATOM 758 O O . VAL A 1 99 ? -26.088 4.260 21.710 1.00 89.62 99 VAL A O 1
ATOM 761 N N . ILE A 1 100 ? -27.614 4.559 20.107 1.00 91.88 100 ILE A N 1
ATOM 762 C CA . ILE A 1 100 ? -27.112 5.902 19.780 1.00 91.88 100 ILE A CA 1
ATOM 763 C C . ILE A 1 100 ? -27.344 6.886 20.935 1.00 91.88 100 ILE A C 1
ATOM 765 O O . ILE A 1 100 ? -26.471 7.711 21.200 1.00 91.88 100 ILE A O 1
ATOM 769 N N . GLU A 1 101 ? -28.471 6.789 21.642 1.00 91.12 101 GLU A N 1
ATOM 770 C CA . GLU A 1 101 ? -28.745 7.608 22.829 1.00 91.12 101 GLU A CA 1
ATOM 771 C C . GLU A 1 101 ? -27.793 7.240 23.977 1.00 91.12 101 GLU A C 1
ATOM 773 O O . GLU A 1 101 ? -27.232 8.125 24.624 1.00 91.12 101 GLU A O 1
ATOM 778 N N . ASP A 1 102 ? -27.526 5.946 24.175 1.00 92.31 102 ASP A N 1
ATOM 779 C CA . ASP A 1 102 ? -26.576 5.460 25.182 1.00 92.31 102 ASP A CA 1
ATOM 780 C C . ASP A 1 102 ? -25.142 5.928 24.890 1.00 92.31 102 ASP A C 1
ATOM 782 O O . ASP A 1 102 ? -24.430 6.380 25.793 1.00 92.31 102 ASP A O 1
ATOM 786 N N . ILE A 1 103 ? -24.717 5.863 23.623 1.00 92.69 103 ILE A N 1
ATOM 787 C CA . ILE A 1 103 ? -23.430 6.399 23.165 1.00 92.69 103 ILE A CA 1
ATOM 788 C C . ILE A 1 103 ? -23.391 7.901 23.433 1.00 92.69 103 ILE A C 1
ATOM 790 O O . ILE A 1 103 ? -22.465 8.374 24.084 1.00 92.69 103 ILE A O 1
ATOM 794 N N . GLN A 1 104 ? -24.406 8.651 23.001 1.00 91.19 104 GLN A N 1
ATOM 795 C CA . GLN A 1 104 ? -24.500 10.091 23.244 1.00 91.19 104 GLN A CA 1
ATOM 796 C C . GLN A 1 104 ? -24.424 10.441 24.730 1.00 91.19 104 GLN A C 1
ATOM 798 O O . GLN A 1 104 ? -23.773 11.422 25.074 1.00 91.19 104 GLN A O 1
ATOM 803 N N . SER A 1 105 ? -25.044 9.656 25.614 1.00 90.94 105 SER A N 1
ATOM 804 C CA . SER A 1 105 ? -24.934 9.857 27.060 1.00 90.94 105 SER A CA 1
ATOM 805 C C . SER A 1 105 ? -23.494 9.673 27.541 1.00 90.94 105 SER A C 1
ATOM 807 O O . SER A 1 105 ? -22.996 10.510 28.285 1.00 90.94 105 SER A O 1
ATOM 809 N N . LYS A 1 106 ? -22.808 8.614 27.100 1.00 90.56 106 LYS A N 1
ATOM 810 C CA . LYS A 1 106 ? -21.415 8.325 27.490 1.00 90.56 106 LYS A CA 1
ATOM 811 C C . LYS A 1 106 ? -20.418 9.333 26.929 1.00 90.56 106 LYS A C 1
ATOM 813 O O . LYS A 1 106 ? -19.429 9.644 27.583 1.00 90.56 106 LYS A O 1
ATOM 818 N N . LEU A 1 107 ? -20.689 9.890 25.748 1.00 90.56 107 LEU A N 1
ATOM 819 C CA . LEU A 1 107 ? -19.864 10.949 25.167 1.00 90.56 107 LEU A CA 1
ATOM 820 C C . LEU A 1 107 ? -19.829 12.216 26.038 1.00 90.56 107 LEU A C 1
ATOM 822 O O . L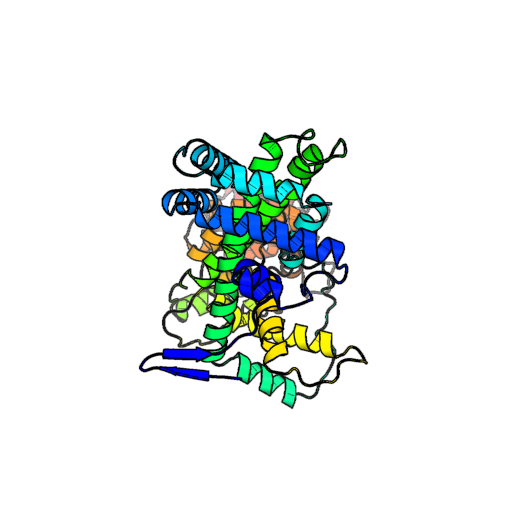EU A 1 107 ? -18.857 12.960 25.952 1.00 90.56 107 LEU A O 1
ATOM 826 N N . GLN A 1 108 ? -20.841 12.460 26.885 1.00 88.56 108 GLN A N 1
ATOM 827 C CA . GLN A 1 108 ? -20.846 13.595 27.826 1.00 88.56 108 GLN A CA 1
ATOM 828 C C . GLN A 1 108 ? -19.814 13.439 28.949 1.00 88.56 108 GLN A C 1
ATOM 830 O O . GLN A 1 108 ? -19.392 14.439 29.526 1.00 88.56 108 GLN A O 1
ATOM 835 N N . ASP A 1 109 ? -19.402 12.205 29.252 1.00 89.31 109 ASP A N 1
ATOM 836 C CA . ASP A 1 109 ? -18.430 11.918 30.308 1.00 89.31 109 ASP A CA 1
ATOM 837 C C . ASP A 1 109 ? -16.977 12.129 29.848 1.00 89.31 109 ASP A C 1
ATOM 839 O O . ASP A 1 109 ? -16.066 12.136 30.680 1.00 89.31 109 ASP A O 1
ATOM 843 N N . ILE A 1 110 ? -16.750 12.305 28.540 1.00 90.75 110 ILE A N 1
ATOM 844 C CA . ILE A 1 110 ? -15.425 12.512 27.948 1.00 90.75 110 ILE A CA 1
ATOM 845 C C . ILE A 1 110 ? -15.075 13.999 28.009 1.00 90.75 110 ILE A C 1
ATOM 847 O O . ILE A 1 110 ? -15.753 14.831 27.406 1.00 90.75 110 ILE A O 1
ATOM 851 N N . ARG A 1 111 ? -13.987 14.349 28.702 1.00 89.25 111 ARG A N 1
ATOM 852 C CA . ARG A 1 111 ? -13.595 15.756 28.888 1.00 89.25 111 ARG A CA 1
ATOM 853 C C . ARG A 1 111 ? -12.970 16.353 27.633 1.00 89.25 111 ARG A C 1
ATOM 855 O O . ARG A 1 111 ? -13.271 17.493 27.285 1.00 89.25 111 ARG A O 1
ATOM 862 N N . ASN A 1 112 ? -12.080 15.611 26.975 1.00 89.56 112 ASN A N 1
ATOM 863 C CA . ASN A 1 112 ? -11.383 16.050 25.770 1.00 89.56 112 ASN A CA 1
ATOM 864 C C . ASN A 1 112 ? -11.391 14.955 24.684 1.00 89.56 112 ASN A C 1
ATOM 866 O O . ASN A 1 112 ? -10.387 14.262 24.479 1.00 89.56 112 ASN A O 1
ATOM 870 N N . PRO A 1 113 ? -12.511 14.799 23.952 1.00 90.31 113 PRO A N 1
ATOM 871 C CA . PRO A 1 113 ? -12.657 13.728 22.969 1.00 90.31 113 PRO A CA 1
ATOM 872 C C . PRO A 1 113 ? -11.653 13.833 21.819 1.00 90.31 113 PRO A C 1
ATOM 874 O O . PRO A 1 113 ? -11.150 12.813 21.358 1.00 90.31 113 PRO A O 1
ATOM 877 N N . LEU A 1 114 ? -11.300 15.046 21.382 1.00 91.19 114 LEU A N 1
ATOM 878 C CA . LEU A 1 114 ? -10.347 15.234 20.284 1.00 91.19 114 LEU A CA 1
ATOM 879 C C . LEU A 1 114 ? -8.945 14.741 20.646 1.00 91.19 114 LEU A C 1
ATOM 881 O O . LEU A 1 114 ? -8.296 14.094 19.825 1.00 91.19 114 LEU A O 1
ATOM 885 N N . ASN A 1 115 ? -8.485 15.012 21.870 1.00 92.12 115 ASN A N 1
ATOM 886 C CA . ASN A 1 115 ? -7.205 14.494 22.349 1.00 92.12 115 ASN A CA 1
ATOM 887 C C . ASN A 1 115 ? -7.222 12.961 22.451 1.00 92.12 115 ASN A C 1
ATOM 889 O O . ASN A 1 115 ? -6.306 12.307 21.958 1.00 92.12 115 ASN A O 1
ATOM 893 N N . ALA A 1 116 ? -8.290 12.381 23.009 1.00 93.31 116 ALA A N 1
ATOM 894 C CA . ALA A 1 116 ? -8.445 10.929 23.104 1.00 93.31 116 ALA A CA 1
ATOM 895 C C . ALA A 1 116 ? -8.434 10.248 21.721 1.00 93.31 116 ALA A C 1
ATOM 897 O O . ALA A 1 116 ? -7.725 9.260 21.525 1.00 93.31 116 ALA A O 1
ATOM 898 N N . ILE A 1 117 ? -9.152 10.811 20.740 1.00 95.75 117 ILE A N 1
ATOM 899 C CA . ILE A 1 117 ? -9.133 10.343 19.345 1.00 95.75 117 ILE A CA 1
ATOM 900 C C . ILE A 1 117 ? -7.720 10.463 18.765 1.00 95.75 117 ILE A C 1
ATOM 902 O O . ILE A 1 117 ? -7.217 9.513 18.171 1.00 95.75 117 ILE A O 1
ATOM 906 N N . SER A 1 118 ? -7.057 11.604 18.961 1.00 95.12 118 SER A N 1
ATOM 907 C CA . SER A 1 118 ? -5.719 11.862 18.413 1.00 95.12 118 SER A CA 1
ATOM 908 C C . SER A 1 118 ? -4.677 10.874 18.940 1.00 95.12 118 SER A C 1
ATOM 910 O O . SER A 1 118 ? -3.807 10.438 18.189 1.00 95.12 118 SER A O 1
ATOM 912 N N . ILE A 1 119 ? -4.786 10.484 20.212 1.00 94.62 119 ILE A N 1
ATOM 913 C CA . ILE A 1 119 ? -3.928 9.470 20.829 1.00 94.62 119 ILE A CA 1
ATOM 914 C C . ILE A 1 119 ? -4.175 8.095 20.207 1.00 94.62 119 ILE A C 1
ATOM 916 O O . ILE A 1 119 ? -3.214 7.445 19.809 1.00 94.62 119 ILE A O 1
ATOM 920 N N . LEU A 1 120 ? -5.435 7.672 20.041 1.00 95.62 120 LEU A N 1
ATOM 921 C CA . LEU A 1 120 ? -5.736 6.406 19.361 1.00 95.62 120 LEU A CA 1
ATOM 922 C C . LEU A 1 120 ? -5.191 6.383 17.928 1.00 95.62 120 LEU A C 1
ATOM 924 O O . LEU A 1 120 ? -4.589 5.391 17.524 1.00 95.62 120 LEU A O 1
ATOM 928 N N . LEU A 1 121 ? -5.371 7.472 17.172 1.00 96.56 121 LEU A N 1
ATOM 929 C CA . LEU A 1 121 ? -4.844 7.582 15.810 1.00 96.56 121 LEU A CA 1
ATOM 930 C C . LEU A 1 121 ? -3.315 7.505 15.795 1.00 96.56 121 LEU A C 1
ATOM 932 O O . LEU A 1 121 ? -2.771 6.793 14.961 1.00 96.56 121 LEU A O 1
ATOM 936 N N . ARG A 1 122 ? -2.633 8.175 16.734 1.00 94.94 122 ARG A N 1
ATOM 937 C CA . ARG A 1 122 ? -1.169 8.136 16.862 1.00 94.94 122 ARG A CA 1
ATOM 938 C C . ARG A 1 122 ? -0.651 6.729 17.154 1.00 94.94 122 ARG A C 1
ATOM 940 O O . ARG A 1 122 ? 0.288 6.293 16.507 1.00 94.94 122 ARG A O 1
ATOM 947 N N . GLU A 1 123 ? -1.257 6.010 18.094 1.00 93.00 123 GLU A N 1
ATOM 948 C CA . GLU A 1 123 ? -0.820 4.646 18.435 1.00 93.00 123 GLU A CA 1
ATOM 949 C C . GLU A 1 123 ? -1.094 3.622 17.316 1.00 93.00 123 GLU A C 1
ATOM 951 O O . GLU A 1 123 ? -0.484 2.550 17.262 1.00 93.00 123 GLU A O 1
ATOM 956 N N . MET A 1 124 ? -2.034 3.934 16.423 1.00 95.88 124 MET A N 1
ATOM 957 C CA . MET A 1 124 ? -2.310 3.159 15.217 1.00 95.88 124 MET A CA 1
ATOM 958 C C . MET A 1 124 ? -1.496 3.615 14.005 1.00 95.88 124 MET A C 1
ATOM 960 O O . MET A 1 124 ? -1.624 3.009 12.944 1.00 95.88 124 MET A O 1
ATOM 964 N N . ASP A 1 125 ? -0.697 4.666 14.107 1.00 95.25 125 ASP A N 1
ATOM 965 C CA . ASP A 1 125 ? 0.032 5.185 12.962 1.00 95.25 125 ASP A CA 1
ATOM 966 C C . ASP A 1 125 ? 1.357 4.437 12.795 1.00 95.25 125 ASP A C 1
ATOM 968 O O . ASP A 1 125 ? 2.199 4.431 13.694 1.00 95.25 125 ASP A O 1
ATOM 972 N N . TYR A 1 126 ? 1.534 3.763 11.658 1.00 93.62 126 TYR A N 1
ATOM 973 C CA . TYR A 1 126 ? 2.801 3.110 11.310 1.00 93.62 126 TYR A CA 1
ATOM 974 C C . TYR A 1 126 ? 3.614 3.917 10.297 1.00 93.62 126 TYR A C 1
ATOM 976 O O . TYR A 1 126 ? 4.631 3.420 9.808 1.00 93.62 126 TYR A O 1
ATOM 984 N N . GLU A 1 127 ? 3.196 5.140 9.971 1.00 88.25 127 GLU A N 1
ATOM 985 C CA . GLU A 1 127 ? 4.005 6.034 9.156 1.00 88.25 127 GLU A CA 1
ATOM 986 C C . GLU A 1 127 ? 5.328 6.349 9.877 1.00 88.25 127 GLU A C 1
ATOM 988 O O . GLU A 1 127 ? 5.359 6.733 11.045 1.00 88.25 127 GLU A O 1
ATOM 993 N N . THR A 1 128 ? 6.448 6.107 9.197 1.00 76.06 128 THR A N 1
ATOM 994 C CA . THR A 1 128 ? 7.792 6.336 9.738 1.00 76.06 128 THR A CA 1
ATOM 995 C C . THR A 1 128 ? 8.364 7.620 9.158 1.00 76.06 128 THR A C 1
ATOM 997 O O . THR A 1 128 ? 8.535 7.703 7.941 1.00 76.06 128 THR A O 1
ATOM 1000 N N . GLU A 1 129 ? 8.723 8.585 10.006 1.00 55.19 129 GLU A N 1
ATOM 1001 C CA . GLU A 1 129 ? 9.577 9.705 9.597 1.00 55.19 129 GLU A CA 1
ATOM 1002 C C . GLU A 1 129 ? 10.986 9.170 9.284 1.00 55.19 129 GLU A C 1
ATOM 1004 O O . GLU A 1 129 ? 11.550 8.359 10.021 1.00 55.19 129 GLU A O 1
ATOM 1009 N N . VAL A 1 130 ? 11.514 9.541 8.122 1.00 45.94 130 VAL A N 1
ATOM 1010 C CA . VAL A 1 130 ? 12.692 8.917 7.512 1.00 45.94 130 VAL A CA 1
ATOM 1011 C C . VAL A 1 130 ? 13.975 9.462 8.136 1.00 45.94 130 VAL A C 1
ATOM 1013 O O . VAL A 1 130 ? 14.343 10.603 7.888 1.00 45.94 130 VAL A O 1
ATOM 1016 N N . GLU A 1 131 ? 14.717 8.611 8.839 1.00 38.41 131 GLU A N 1
ATOM 1017 C CA . GLU A 1 131 ? 16.184 8.653 8.846 1.00 38.41 131 GLU A CA 1
ATOM 1018 C C . GLU A 1 131 ? 16.685 7.285 8.375 1.00 38.41 131 GLU A C 1
ATOM 1020 O O . GLU A 1 131 ? 17.089 6.422 9.155 1.00 38.41 131 GLU A O 1
ATOM 1025 N N . VAL A 1 132 ? 16.614 7.054 7.062 1.00 43.34 132 VAL A N 1
ATOM 1026 C CA . VAL A 1 132 ? 17.364 5.976 6.410 1.00 43.34 132 VAL A CA 1
ATOM 1027 C C . VAL A 1 132 ? 18.762 6.530 6.149 1.00 43.34 132 VAL A C 1
ATOM 1029 O O . VAL A 1 132 ? 19.163 6.771 5.018 1.00 43.34 132 VAL A O 1
ATOM 1032 N N . GLU A 1 133 ? 19.506 6.807 7.220 1.00 36.22 133 GLU A N 1
ATOM 1033 C CA . GLU A 1 133 ? 20.957 6.835 7.079 1.00 36.22 133 GLU A CA 1
ATOM 1034 C C . GLU A 1 133 ? 21.422 5.407 6.778 1.00 36.22 133 GLU A C 1
ATOM 1036 O O . GLU A 1 133 ? 20.853 4.437 7.287 1.00 36.22 133 GLU A O 1
ATOM 1041 N N . ASP A 1 134 ? 22.449 5.290 5.939 1.00 40.16 134 ASP A N 1
ATOM 1042 C CA . ASP A 1 134 ? 23.134 4.058 5.546 1.00 40.16 134 ASP A CA 1
ATOM 1043 C C . ASP A 1 134 ? 23.651 3.275 6.775 1.00 40.16 134 ASP A C 1
ATOM 1045 O O . ASP A 1 134 ? 24.826 3.274 7.143 1.00 40.16 134 ASP A O 1
ATOM 1049 N N . GLN A 1 135 ? 22.754 2.572 7.462 1.00 42.28 135 GLN A N 1
ATOM 1050 C CA . GLN A 1 135 ? 23.039 1.841 8.699 1.00 42.28 135 GLN A CA 1
ATOM 1051 C C . GLN A 1 135 ? 23.540 0.414 8.430 1.00 42.28 135 GLN A C 1
ATOM 1053 O O . GLN A 1 135 ? 23.462 -0.471 9.287 1.00 42.28 135 GLN A O 1
ATOM 1058 N N . PHE A 1 136 ? 24.140 0.173 7.262 1.00 40.97 136 PHE A N 1
ATOM 1059 C CA . PHE A 1 136 ? 24.864 -1.068 6.976 1.00 40.97 136 PHE A CA 1
ATOM 1060 C C . PHE A 1 136 ? 26.223 -1.171 7.704 1.00 40.97 136 PHE A C 1
ATOM 1062 O O . PHE A 1 136 ? 26.899 -2.195 7.593 1.00 40.97 136 PHE A O 1
ATOM 1069 N N . ALA A 1 137 ? 26.617 -0.175 8.510 1.00 37.03 137 ALA A N 1
ATOM 1070 C CA . ALA A 1 137 ? 27.991 -0.032 9.008 1.00 37.03 137 ALA A CA 1
ATOM 1071 C C . ALA A 1 137 ? 28.214 -0.155 10.536 1.00 37.03 137 ALA A C 1
ATOM 1073 O O . ALA A 1 137 ? 29.242 0.298 11.033 1.00 37.03 137 ALA A O 1
ATOM 1074 N N . ALA A 1 138 ? 27.342 -0.815 11.309 1.00 39.88 138 ALA A N 1
ATOM 1075 C CA . ALA A 1 138 ? 27.678 -1.195 12.693 1.00 39.88 138 ALA A CA 1
ATOM 1076 C C . ALA A 1 138 ? 27.948 -2.704 12.792 1.00 39.88 138 ALA A C 1
ATOM 1078 O O . ALA A 1 138 ? 27.026 -3.519 12.784 1.00 39.88 138 ALA A O 1
ATOM 1079 N N . ALA A 1 139 ? 29.220 -3.104 12.850 1.00 45.03 139 ALA A N 1
ATOM 1080 C CA . ALA A 1 139 ? 29.643 -4.502 12.927 1.00 45.03 139 ALA A CA 1
ATOM 1081 C C . ALA A 1 139 ? 29.365 -5.109 14.318 1.00 45.03 139 ALA A C 1
ATOM 1083 O O . ALA A 1 139 ? 30.107 -4.891 15.273 1.00 45.03 139 ALA A O 1
ATOM 1084 N N . GLN A 1 140 ? 28.300 -5.905 14.425 1.00 52.06 140 GLN A N 1
ATOM 1085 C CA . GLN A 1 140 ? 28.053 -6.805 15.559 1.00 52.06 140 GLN A CA 1
ATOM 1086 C C . GLN A 1 140 ? 28.594 -8.221 15.273 1.00 52.06 140 GLN A C 1
ATOM 1088 O O . GLN A 1 140 ? 28.765 -8.585 14.104 1.00 52.06 140 GLN A O 1
ATOM 1093 N N . PRO A 1 141 ? 28.846 -9.057 16.304 1.00 54.97 141 PRO A N 1
ATOM 1094 C CA . PRO A 1 141 ? 29.360 -10.410 16.110 1.00 54.97 141 PRO A CA 1
ATOM 1095 C C . PRO A 1 141 ? 28.404 -11.264 15.262 1.00 54.97 141 PRO A C 1
ATOM 1097 O O . PRO A 1 141 ? 27.241 -11.473 15.612 1.00 54.97 141 PRO A O 1
ATOM 1100 N N . LEU A 1 142 ? 28.937 -11.805 14.160 1.00 56.41 142 LEU A N 1
ATOM 1101 C CA . LEU A 1 142 ? 28.238 -12.611 13.146 1.00 56.41 142 LEU A CA 1
ATOM 1102 C C . LEU A 1 142 ? 27.316 -13.696 13.735 1.00 56.41 142 LEU A C 1
ATOM 1104 O O . LEU A 1 142 ? 26.244 -13.951 13.193 1.00 56.41 142 LEU A O 1
ATOM 1108 N N . GLY A 1 143 ? 27.689 -14.305 14.866 1.00 54.97 143 GLY A N 1
ATOM 1109 C CA . GLY A 1 143 ? 26.931 -15.398 15.485 1.00 54.97 143 GLY A CA 1
ATOM 1110 C C . GLY A 1 143 ? 25.516 -15.026 15.949 1.00 54.97 143 GLY A C 1
ATOM 1111 O O . GLY A 1 143 ? 24.603 -15.836 15.799 1.00 54.97 143 GLY A O 1
ATOM 1112 N N . VAL A 1 144 ? 25.304 -13.807 16.463 1.00 58.19 144 VAL A N 1
ATOM 1113 C CA . VAL A 1 144 ? 23.977 -13.360 16.937 1.00 58.19 144 VAL A CA 1
ATOM 1114 C C . VAL A 1 144 ? 23.070 -13.010 15.753 1.00 58.19 144 VAL A C 1
ATOM 1116 O O . VAL A 1 144 ? 21.900 -13.385 15.747 1.00 58.19 144 VAL A O 1
ATOM 1119 N N . ARG A 1 145 ? 23.629 -12.384 14.705 1.00 59.97 145 ARG A N 1
ATOM 1120 C CA . ARG A 1 145 ? 22.912 -12.072 13.452 1.00 59.97 145 ARG A CA 1
ATOM 1121 C C . ARG A 1 145 ? 22.412 -13.320 12.740 1.00 59.97 145 ARG A C 1
ATOM 1123 O O . ARG A 1 145 ? 21.283 -13.352 12.247 1.00 59.97 145 ARG A O 1
ATOM 1130 N N . VAL A 1 146 ? 23.246 -14.357 12.705 1.00 62.28 146 VAL A N 1
ATOM 1131 C CA . VAL A 1 146 ? 22.916 -15.632 12.065 1.00 62.28 146 VAL A CA 1
ATOM 1132 C C . VAL A 1 146 ? 21.809 -16.365 12.832 1.00 62.28 146 VAL A C 1
ATOM 1134 O O . VAL A 1 146 ? 20.908 -16.906 12.196 1.00 62.28 146 VAL A O 1
ATOM 1137 N N . SER A 1 147 ? 21.802 -16.333 14.170 1.00 68.38 147 SER A N 1
ATOM 1138 C CA . SER A 1 147 ? 20.804 -17.061 14.967 1.00 68.38 147 SER A CA 1
ATOM 1139 C C . SER A 1 147 ? 19.395 -16.457 14.893 1.00 68.38 147 SER A C 1
ATOM 1141 O O . SER A 1 147 ? 18.433 -17.204 14.703 1.00 68.38 147 SER A O 1
ATOM 1143 N N . LEU A 1 148 ? 19.245 -15.126 14.957 1.00 72.00 148 LEU A N 1
ATOM 1144 C CA . LEU A 1 148 ? 17.932 -14.475 14.803 1.00 72.00 148 LEU A CA 1
ATOM 1145 C C . LEU A 1 148 ? 17.399 -14.584 13.373 1.00 72.00 148 LEU A C 1
ATOM 1147 O O . LEU A 1 148 ? 16.219 -14.878 13.181 1.00 72.00 148 LEU A O 1
ATOM 1151 N N . SER A 1 149 ? 18.270 -14.430 12.371 1.00 75.00 149 SER A N 1
ATOM 1152 C CA . SER A 1 149 ? 17.888 -14.602 10.963 1.00 75.00 149 SER A CA 1
ATOM 1153 C C . SER A 1 149 ? 17.396 -16.022 10.668 1.00 75.00 149 SER A C 1
ATOM 1155 O O . SER A 1 149 ? 16.459 -16.199 9.891 1.00 75.00 149 SER A O 1
ATOM 1157 N N . GLN A 1 150 ? 17.997 -17.036 11.301 1.00 77.56 150 GLN A N 1
ATOM 1158 C CA . GLN A 1 150 ? 17.551 -18.428 11.199 1.00 77.56 150 GLN A CA 1
ATOM 1159 C C . GLN A 1 150 ? 16.224 -18.667 11.929 1.00 77.56 150 GLN A C 1
ATOM 1161 O O . GLN A 1 150 ? 15.325 -19.283 11.358 1.00 77.56 150 GLN A O 1
ATOM 1166 N N . LEU A 1 151 ? 16.071 -18.153 13.156 1.00 79.19 151 LEU A N 1
ATOM 1167 C CA . LEU A 1 151 ? 14.842 -18.297 13.945 1.00 79.19 151 LEU A CA 1
ATOM 1168 C C . LEU A 1 151 ? 13.632 -17.700 13.211 1.00 79.19 151 LEU A C 1
ATOM 1170 O O . LEU A 1 151 ? 12.632 -18.386 12.988 1.00 79.19 151 LEU A O 1
ATOM 1174 N N . LEU A 1 152 ? 13.763 -16.439 12.789 1.00 83.88 152 LEU A N 1
ATOM 1175 C CA . LEU A 1 152 ? 12.736 -15.693 12.060 1.00 83.88 152 LEU A CA 1
ATOM 1176 C C . LEU A 1 152 ? 12.571 -16.173 10.611 1.00 83.88 152 LEU A C 1
ATOM 1178 O O . LEU A 1 152 ? 11.599 -15.834 9.949 1.00 83.88 152 LEU A O 1
ATOM 1182 N N . GLY A 1 153 ? 13.511 -16.969 10.101 1.00 83.50 153 GLY A N 1
ATOM 1183 C CA . GLY A 1 153 ? 13.462 -17.518 8.752 1.00 83.50 153 GLY A CA 1
ATOM 1184 C C . GLY A 1 153 ? 12.748 -18.858 8.614 1.00 83.50 153 GLY A C 1
ATOM 1185 O O . GLY A 1 153 ? 12.545 -19.304 7.487 1.00 83.50 153 GLY A O 1
ATOM 1186 N N . SER A 1 154 ? 12.374 -19.507 9.719 1.00 86.56 154 SER A N 1
ATOM 1187 C CA . SER A 1 154 ? 11.632 -20.769 9.667 1.00 86.56 154 SER A CA 1
ATOM 1188 C C . SER A 1 154 ? 10.217 -20.567 9.107 1.00 86.56 154 SER A C 1
ATOM 1190 O O . SER A 1 154 ? 9.584 -19.552 9.386 1.00 86.56 154 SER A O 1
ATOM 1192 N N . GLY A 1 155 ? 9.680 -21.543 8.363 1.00 86.81 155 GLY A N 1
ATOM 1193 C CA . GLY A 1 155 ? 8.328 -21.434 7.787 1.00 86.81 155 GLY A CA 1
ATOM 1194 C C . GLY A 1 155 ? 7.242 -21.151 8.836 1.00 86.81 155 GLY A C 1
ATOM 1195 O O . GLY A 1 155 ? 6.358 -20.333 8.607 1.00 86.81 155 GLY A O 1
ATOM 1196 N N . LEU A 1 156 ? 7.366 -21.737 10.034 1.00 87.12 156 LEU A N 1
ATOM 1197 C CA . LEU A 1 156 ? 6.481 -21.434 11.164 1.00 87.12 156 LEU A CA 1
ATOM 1198 C C . LEU A 1 156 ? 6.595 -19.975 11.619 1.00 87.12 156 LEU A C 1
ATOM 1200 O O . LEU A 1 156 ? 5.569 -19.338 11.831 1.00 87.12 156 LEU A O 1
ATOM 1204 N N . ALA A 1 157 ? 7.809 -19.434 11.747 1.00 88.50 157 ALA A N 1
ATOM 1205 C CA . ALA A 1 157 ? 7.998 -18.038 12.139 1.00 88.50 157 ALA A CA 1
ATOM 1206 C C . ALA A 1 157 ? 7.422 -17.074 11.097 1.00 88.50 157 ALA A C 1
ATOM 1208 O O . ALA A 1 157 ? 6.758 -16.115 11.477 1.00 88.50 157 ALA A O 1
ATOM 1209 N N . VAL A 1 158 ? 7.608 -17.366 9.806 1.00 91.25 158 VAL A N 1
ATOM 1210 C CA . VAL A 1 158 ? 7.017 -16.579 8.717 1.00 91.25 158 VAL A CA 1
ATOM 1211 C C . VAL A 1 158 ? 5.496 -16.538 8.854 1.00 91.25 158 VAL A C 1
ATOM 1213 O O . VAL A 1 158 ? 4.928 -15.456 8.973 1.00 91.25 158 VAL A O 1
ATOM 1216 N N . THR A 1 159 ? 4.846 -17.708 8.913 1.00 90.88 159 THR A N 1
ATOM 1217 C CA . THR A 1 159 ? 3.380 -17.775 9.044 1.00 90.88 159 THR A CA 1
ATOM 1218 C C . THR A 1 159 ? 2.898 -17.075 10.313 1.00 90.88 159 THR A C 1
ATOM 1220 O O . THR A 1 159 ? 1.938 -16.318 10.267 1.00 90.88 159 THR A O 1
ATOM 1223 N N . LEU A 1 160 ? 3.591 -17.253 11.441 1.00 91.69 160 LEU A N 1
ATOM 1224 C CA . LEU A 1 160 ? 3.234 -16.628 12.711 1.00 91.69 160 LEU A CA 1
ATOM 1225 C C . LEU A 1 160 ? 3.298 -15.102 12.644 1.00 91.69 160 LEU A C 1
ATOM 1227 O O . LEU A 1 160 ? 2.347 -14.440 13.048 1.00 91.69 160 LEU A O 1
ATOM 1231 N N . VAL A 1 161 ? 4.404 -14.547 12.147 1.00 93.69 161 VAL A N 1
ATOM 1232 C CA . VAL A 1 161 ? 4.612 -13.095 12.080 1.00 93.69 161 VAL A CA 1
ATOM 1233 C C . VAL A 1 161 ? 3.624 -12.460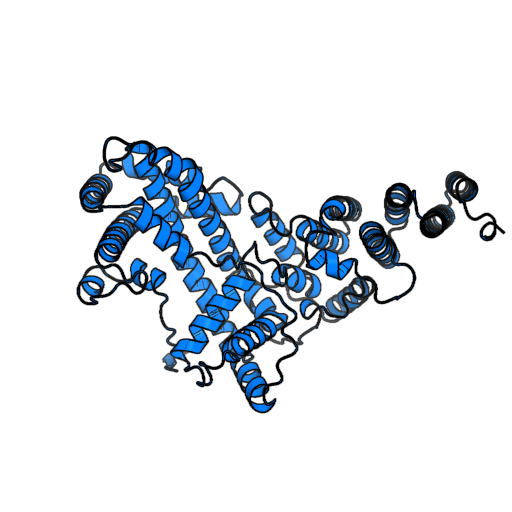 11.104 1.00 93.69 161 VAL A C 1
ATOM 1235 O O . VAL A 1 161 ? 2.964 -11.484 11.456 1.00 93.69 161 VAL A O 1
ATOM 1238 N N . CYS A 1 162 ? 3.471 -13.029 9.905 1.00 95.62 162 CYS A N 1
ATOM 1239 C CA . CYS A 1 162 ? 2.567 -12.494 8.890 1.00 95.62 162 CYS A CA 1
ATOM 1240 C C . CYS A 1 162 ? 1.093 -12.615 9.304 1.00 95.62 162 CYS A C 1
ATOM 1242 O O . CYS A 1 162 ? 0.334 -11.664 9.121 1.00 95.62 162 CYS A O 1
ATOM 1244 N N . GLN A 1 163 ? 0.685 -13.733 9.917 1.00 94.06 163 GLN A N 1
ATOM 1245 C CA . GLN A 1 163 ? -0.675 -13.880 10.446 1.00 94.06 163 GLN A CA 1
ATOM 1246 C C . GLN A 1 163 ? -0.936 -12.925 11.611 1.00 94.06 163 GLN A C 1
ATOM 1248 O O . GLN A 1 163 ? -2.004 -12.323 11.660 1.00 94.06 163 GLN A O 1
ATOM 1253 N N . ALA A 1 164 ? 0.024 -12.729 12.518 1.00 95.25 164 ALA A N 1
ATOM 1254 C CA . ALA A 1 164 ? -0.135 -11.784 13.620 1.00 95.25 164 ALA A CA 1
ATOM 1255 C C . ALA A 1 164 ? -0.252 -10.330 13.122 1.00 95.25 164 ALA A C 1
ATOM 1257 O O . ALA A 1 164 ? -1.124 -9.599 13.588 1.00 95.25 164 ALA A O 1
ATOM 1258 N N . ALA A 1 165 ? 0.550 -9.931 12.126 1.00 96.56 165 ALA A N 1
ATOM 1259 C CA . ALA A 1 165 ? 0.420 -8.626 11.474 1.00 96.56 165 ALA A CA 1
ATOM 1260 C C . ALA A 1 165 ? -0.949 -8.465 10.787 1.00 96.56 165 ALA A C 1
ATOM 1262 O O . ALA A 1 165 ? -1.621 -7.451 10.968 1.00 96.56 165 ALA A O 1
ATOM 1263 N N . CYS A 1 166 ? -1.412 -9.492 10.065 1.00 97.12 166 CYS A N 1
ATOM 1264 C CA . CYS A 1 166 ? -2.728 -9.491 9.422 1.00 97.12 166 CYS A CA 1
ATOM 1265 C C . CYS A 1 166 ? -3.882 -9.413 10.438 1.00 97.12 166 CYS A C 1
ATOM 1267 O O . CYS A 1 166 ? -4.872 -8.726 10.190 1.00 97.12 166 CYS A O 1
ATOM 1269 N N . GLN A 1 167 ? -3.776 -10.108 11.574 1.00 95.62 167 GLN A N 1
ATOM 1270 C CA . GLN A 1 167 ? -4.780 -10.081 12.641 1.00 95.62 167 GLN A CA 1
ATOM 1271 C C . GLN A 1 167 ? -4.834 -8.719 13.332 1.00 95.62 167 GLN A C 1
ATOM 1273 O O . GLN A 1 167 ? -5.928 -8.191 13.527 1.00 95.62 167 GLN A O 1
ATOM 1278 N N . SER A 1 168 ? -3.677 -8.126 13.642 1.00 96.00 168 SER A N 1
ATOM 1279 C CA . SER A 1 168 ? -3.617 -6.772 14.203 1.00 96.00 168 SER A CA 1
ATOM 1280 C C . SER A 1 168 ? -4.204 -5.749 13.224 1.00 96.00 168 SER A C 1
ATOM 1282 O O . SER A 1 168 ? -5.074 -4.964 13.598 1.00 96.00 168 SER A O 1
ATOM 1284 N N . ALA A 1 169 ? -3.862 -5.840 11.933 1.00 97.81 169 ALA A N 1
ATOM 1285 C CA . ALA A 1 169 ? -4.462 -4.995 10.903 1.00 97.81 169 ALA A CA 1
ATOM 1286 C C . ALA A 1 169 ? -5.986 -5.174 10.799 1.00 97.81 169 ALA A C 1
ATOM 1288 O O . ALA A 1 169 ? -6.712 -4.193 10.663 1.00 97.81 169 ALA A O 1
ATOM 1289 N N . ALA A 1 170 ? -6.496 -6.405 10.909 1.00 97.12 170 ALA A N 1
ATOM 1290 C CA . ALA A 1 170 ? -7.934 -6.665 10.901 1.00 97.12 170 ALA A CA 1
ATOM 1291 C C . ALA A 1 170 ? -8.651 -6.064 12.123 1.00 97.12 170 ALA A C 1
ATOM 1293 O O . ALA A 1 170 ? -9.726 -5.490 11.964 1.00 97.12 170 ALA A O 1
ATOM 1294 N N . ALA A 1 171 ? -8.061 -6.151 13.319 1.00 96.31 171 ALA A N 1
ATOM 1295 C CA . ALA A 1 171 ? -8.615 -5.533 14.523 1.00 96.31 171 ALA A CA 1
ATOM 1296 C C . ALA A 1 171 ? -8.642 -4.001 14.409 1.00 96.31 171 ALA A C 1
ATOM 1298 O O . ALA A 1 171 ? -9.663 -3.370 14.682 1.00 96.31 171 ALA A O 1
ATOM 1299 N N . ARG A 1 172 ? -7.550 -3.399 13.928 1.00 97.50 172 ARG A N 1
ATOM 1300 C CA . ARG A 1 172 ? -7.444 -1.945 13.750 1.00 97.50 172 ARG A CA 1
ATOM 1301 C C . ARG A 1 172 ? -8.318 -1.415 12.621 1.00 97.50 172 ARG A C 1
ATOM 1303 O O . ARG A 1 172 ? -8.813 -0.298 12.721 1.00 97.50 172 ARG A O 1
ATOM 1310 N N . LEU A 1 173 ? -8.594 -2.224 11.598 1.00 97.19 173 LEU A N 1
ATOM 1311 C CA . LEU A 1 173 ? -9.590 -1.900 10.577 1.00 97.19 173 LEU A CA 1
ATOM 1312 C C . LEU A 1 173 ? -10.995 -1.750 11.185 1.00 97.19 173 LEU A C 1
ATOM 1314 O O . LEU A 1 173 ? -11.705 -0.806 10.840 1.00 97.19 173 LEU A O 1
ATOM 1318 N N . LEU A 1 174 ? -11.391 -2.646 12.100 1.00 97.25 174 LEU A N 1
ATOM 1319 C CA . LEU A 1 174 ? -12.670 -2.545 12.818 1.00 97.25 174 LEU A CA 1
ATOM 1320 C C . LEU A 1 174 ? -12.708 -1.301 13.708 1.00 97.25 174 LEU A C 1
ATOM 1322 O O . LEU A 1 174 ? -13.667 -0.534 13.643 1.00 97.25 174 LEU A O 1
ATOM 1326 N N . LEU A 1 175 ? -11.632 -1.056 14.460 1.00 97.69 175 LEU A N 1
ATOM 1327 C CA . LEU A 1 175 ? -11.501 0.140 15.287 1.00 97.69 175 LEU A CA 1
ATOM 1328 C C . LEU A 1 175 ? -11.613 1.423 14.446 1.00 97.69 175 LEU A C 1
ATOM 1330 O O . LEU A 1 175 ? -12.364 2.321 14.812 1.00 97.69 175 LEU A O 1
ATOM 1334 N N . CYS A 1 176 ? -10.928 1.502 13.299 1.00 98.38 176 CYS A N 1
ATOM 1335 C CA . CYS A 1 176 ? -11.008 2.654 12.397 1.00 98.38 176 CYS A CA 1
ATOM 1336 C C . CYS A 1 176 ? -12.402 2.808 11.779 1.00 98.38 176 CYS A C 1
ATOM 1338 O O . CYS A 1 176 ? -12.876 3.931 11.639 1.00 98.38 176 CYS A O 1
ATOM 1340 N N . ARG A 1 177 ? -13.077 1.705 11.418 1.00 98.06 177 ARG A N 1
ATOM 1341 C CA . ARG A 1 177 ? -14.459 1.729 10.909 1.00 98.06 177 ARG A CA 1
ATOM 1342 C C . ARG A 1 177 ? -15.391 2.353 11.940 1.00 98.06 177 ARG A C 1
ATOM 1344 O O . ARG A 1 177 ? -16.123 3.284 11.615 1.00 98.06 177 ARG A O 1
ATOM 1351 N N . ASP A 1 178 ? -15.349 1.842 13.165 1.00 98.25 178 ASP A N 1
ATOM 1352 C CA . ASP A 1 178 ? -16.222 2.304 14.241 1.00 98.25 178 ASP A CA 1
ATOM 1353 C C . ASP A 1 178 ? -15.885 3.740 14.626 1.00 98.25 178 ASP A C 1
ATOM 1355 O O . ASP A 1 178 ? -16.780 4.565 14.797 1.00 98.25 178 ASP A O 1
ATOM 1359 N N . LEU A 1 179 ? -14.595 4.080 14.667 1.00 98.31 179 LEU A N 1
ATOM 1360 C CA . LEU A 1 179 ? -14.157 5.446 14.902 1.00 98.31 179 LEU A CA 1
ATOM 1361 C C . LEU A 1 179 ? -14.699 6.375 13.824 1.00 98.31 179 LEU A C 1
ATOM 1363 O O . LEU A 1 179 ? -15.293 7.390 14.160 1.00 98.31 179 LEU A O 1
ATOM 1367 N N . LEU A 1 180 ? -14.600 6.014 12.546 1.00 98.06 180 LEU A N 1
ATOM 1368 C CA . LEU A 1 180 ? -15.088 6.853 11.459 1.00 98.06 180 LEU A CA 1
ATOM 1369 C C . LEU A 1 180 ? -16.602 7.090 11.549 1.00 98.06 180 LEU A C 1
ATOM 1371 O O . LEU A 1 180 ? -17.043 8.222 11.371 1.00 98.06 180 LEU A O 1
ATOM 1375 N N . VAL A 1 181 ? -17.390 6.063 11.888 1.00 98.12 181 VAL A N 1
ATOM 1376 C CA . VAL A 1 181 ? -18.840 6.196 12.127 1.00 98.12 181 VAL A CA 1
ATOM 1377 C C . VAL A 1 181 ? -19.117 7.097 13.339 1.00 98.12 181 VAL A C 1
ATOM 1379 O O . VAL A 1 181 ? -19.993 7.962 13.272 1.00 98.12 181 VAL A O 1
ATOM 1382 N N . LEU A 1 182 ? -18.344 6.968 14.423 1.00 96.88 182 LEU A N 1
ATOM 1383 C CA . LEU A 1 182 ? -18.450 7.846 15.591 1.00 96.88 182 LEU A CA 1
ATOM 1384 C C . LEU A 1 182 ? -18.100 9.305 15.250 1.00 96.88 182 LEU A C 1
ATOM 1386 O O . LEU A 1 182 ? -18.782 10.222 15.704 1.00 96.88 182 LEU A O 1
ATOM 1390 N N . LEU A 1 183 ? -17.081 9.545 14.418 1.00 95.88 183 LEU A N 1
ATOM 1391 C CA . LEU A 1 183 ? -16.734 10.889 13.949 1.00 95.88 183 LEU A CA 1
ATOM 1392 C C . LEU A 1 183 ? -17.872 11.489 13.108 1.00 95.88 183 LEU A C 1
ATOM 1394 O O . LEU A 1 183 ? -18.183 12.667 13.274 1.00 95.88 183 LEU A O 1
ATOM 1398 N N . GLN A 1 184 ? -18.561 10.694 12.278 1.00 95.75 184 GLN A N 1
ATOM 1399 C CA . GLN A 1 184 ? -19.770 11.166 11.587 1.00 95.75 184 GLN A CA 1
ATOM 1400 C C . GLN A 1 184 ? -20.887 11.536 12.574 1.00 95.75 184 GLN A C 1
ATOM 1402 O O . GLN A 1 184 ? -21.591 12.528 12.368 1.00 95.75 184 GLN A O 1
ATOM 1407 N N . LEU A 1 185 ? -21.030 10.797 13.682 1.00 93.81 185 LEU A N 1
ATOM 1408 C CA . LEU A 1 185 ? -21.991 11.139 14.733 1.00 93.81 185 LEU A CA 1
ATOM 1409 C C . LEU A 1 185 ? -21.637 12.484 15.382 1.00 93.81 185 LEU A C 1
ATOM 1411 O O . LEU A 1 185 ? -22.511 13.339 15.507 1.00 93.81 185 LEU A O 1
ATOM 1415 N N . TYR A 1 186 ? -20.363 12.726 15.702 1.00 91.69 186 TYR A N 1
ATOM 1416 C CA . TYR A 1 186 ? -19.907 14.031 16.193 1.00 91.69 186 TYR A CA 1
ATOM 1417 C C . TYR A 1 186 ? -20.213 15.172 15.213 1.00 91.69 186 TYR A C 1
ATOM 1419 O O . TYR A 1 186 ? -20.703 16.220 15.637 1.00 91.69 186 TYR A O 1
ATOM 1427 N N . VAL A 1 187 ? -19.994 14.970 13.905 1.00 91.75 187 VAL A N 1
ATOM 1428 C CA . VAL A 1 187 ? -20.343 15.969 12.878 1.00 91.75 187 VAL A CA 1
ATOM 1429 C C . VAL A 1 187 ? -21.839 16.288 12.903 1.00 91.75 187 VAL A C 1
ATOM 1431 O O . VAL A 1 187 ? -22.221 17.456 12.832 1.00 91.75 187 VAL A O 1
ATOM 1434 N N . ARG A 1 188 ? -22.694 15.266 13.031 1.00 89.94 188 ARG A N 1
ATOM 1435 C CA . ARG A 1 188 ? -24.157 15.425 13.067 1.00 89.94 188 ARG A CA 1
ATOM 1436 C C . ARG A 1 188 ? -24.645 16.150 14.321 1.00 89.94 188 ARG A C 1
ATOM 1438 O O . ARG A 1 188 ? -25.617 16.897 14.235 1.00 89.94 188 ARG A O 1
ATOM 1445 N N . LEU A 1 189 ? -23.984 15.942 15.458 1.00 86.62 189 LEU A N 1
ATOM 1446 C CA . LEU A 1 189 ? -24.307 16.591 16.734 1.00 86.62 189 LEU A CA 1
ATOM 1447 C C . LEU A 1 189 ? -23.850 18.060 16.779 1.00 86.62 189 LEU A C 1
ATOM 1449 O O . LEU A 1 189 ? -24.498 18.892 17.415 1.00 86.62 189 LEU A O 1
ATOM 1453 N N . GLY A 1 190 ? -22.772 18.389 16.062 1.00 81.62 190 GLY A N 1
ATOM 1454 C CA . GLY A 1 190 ? -22.242 19.745 15.936 1.00 81.62 190 GLY A CA 1
ATOM 1455 C C . GLY A 1 190 ? -21.592 20.297 17.215 1.00 81.62 190 GLY A C 1
ATOM 1456 O O . GLY A 1 190 ? -21.502 19.633 18.248 1.00 81.62 190 GLY A O 1
ATOM 1457 N N . ASP A 1 191 ? -21.142 21.556 17.152 1.00 70.38 191 ASP A N 1
ATOM 1458 C CA . ASP A 1 191 ? -20.341 22.197 18.215 1.00 70.38 191 ASP A CA 1
ATOM 1459 C C . ASP A 1 191 ? -21.082 22.347 19.562 1.00 70.38 191 ASP A C 1
ATOM 1461 O O . ASP A 1 191 ? -20.457 22.385 20.622 1.00 70.38 191 ASP A O 1
ATOM 1465 N N . ASN A 1 192 ? -22.415 22.446 19.540 1.00 62.06 192 ASN A N 1
ATOM 1466 C CA . ASN A 1 192 ? -23.205 22.867 20.702 1.00 62.06 192 ASN A CA 1
ATOM 1467 C C . ASN A 1 192 ? -23.440 21.766 21.747 1.00 62.06 192 ASN A C 1
ATOM 1469 O O . ASN A 1 192 ? -23.875 22.090 22.850 1.00 62.06 192 ASN A O 1
ATOM 1473 N N . ALA A 1 193 ? -23.205 20.495 21.411 1.00 60.69 193 ALA A N 1
ATOM 1474 C CA . ALA A 1 193 ? -23.649 19.379 22.245 1.00 60.69 193 ALA A CA 1
ATOM 1475 C C . ALA A 1 193 ? -22.518 18.671 23.021 1.00 60.69 193 ALA A C 1
ATOM 1477 O O . ALA A 1 193 ? -22.767 18.217 24.133 1.00 60.69 193 ALA A O 1
ATOM 1478 N N . TYR A 1 194 ? -21.285 18.611 22.491 1.00 61.12 194 TYR A N 1
ATOM 1479 C CA . TYR A 1 194 ? -20.206 17.789 23.087 1.00 61.12 194 TYR A CA 1
ATOM 1480 C C . TYR A 1 194 ? -18.792 18.373 22.981 1.00 61.12 194 TYR A C 1
ATOM 1482 O O . TYR A 1 194 ? -17.865 17.832 23.576 1.00 61.12 194 TYR A O 1
ATOM 1490 N N . LEU A 1 195 ? -18.604 19.449 22.211 1.00 60.31 195 LEU A N 1
ATOM 1491 C CA . LEU A 1 195 ? -17.270 19.923 21.835 1.00 60.31 195 LEU A CA 1
ATOM 1492 C C . LEU A 1 195 ? -16.841 21.200 22.583 1.00 60.31 195 LEU A C 1
ATOM 1494 O O . LEU A 1 195 ? -15.656 21.473 22.695 1.00 60.31 195 LEU A O 1
ATOM 1498 N N . GLY A 1 196 ? -17.755 21.957 23.201 1.00 54.66 196 GLY A N 1
ATOM 1499 C CA . GLY A 1 196 ? -17.454 22.997 24.211 1.00 54.66 196 GLY A CA 1
ATOM 1500 C C . GLY A 1 196 ? -16.625 24.222 23.762 1.00 54.66 196 GLY A C 1
ATOM 1501 O O . GLY A 1 196 ? -16.744 25.292 24.358 1.00 54.66 196 GLY A O 1
ATOM 1502 N N . VAL A 1 197 ? -15.831 24.119 22.693 1.00 58.69 197 VAL A N 1
ATOM 1503 C CA . VAL A 1 197 ? -14.928 25.133 22.143 1.00 58.69 197 VAL A CA 1
ATOM 1504 C C . VAL A 1 197 ? -15.226 25.286 20.651 1.00 58.69 197 VAL A C 1
ATOM 1506 O O . VAL A 1 197 ? -15.239 24.313 19.900 1.00 58.69 197 VAL A O 1
ATOM 1509 N N . ARG A 1 198 ? -15.456 26.524 20.197 1.00 59.84 198 ARG A N 1
ATOM 1510 C CA . ARG A 1 198 ? -15.672 26.826 18.770 1.00 59.84 198 ARG A CA 1
ATOM 1511 C C . ARG A 1 198 ? -14.448 26.413 17.943 1.00 59.84 198 ARG A C 1
ATOM 1513 O O . ARG A 1 198 ? -13.332 26.774 18.302 1.00 59.84 198 ARG A O 1
ATOM 1520 N N . GLY A 1 199 ? -14.672 25.731 16.817 1.00 67.62 199 GLY A N 1
ATOM 1521 C CA . GLY A 1 199 ? -13.618 25.312 15.878 1.00 67.62 199 GLY A CA 1
ATOM 1522 C C . GLY A 1 199 ? -13.258 23.824 15.935 1.00 67.62 19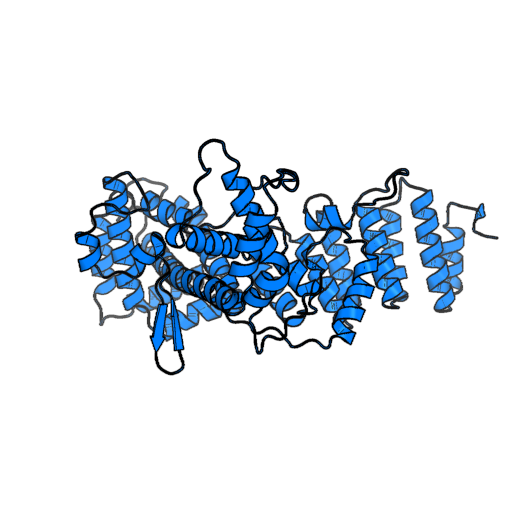9 GLY A C 1
ATOM 1523 O O . GLY A 1 199 ? -12.556 23.338 15.052 1.00 67.62 199 GLY A O 1
ATOM 1524 N N . GLN A 1 200 ? -13.787 23.082 16.908 1.00 77.25 200 GLN A N 1
ATOM 1525 C CA . GLN A 1 200 ? -13.565 21.640 17.035 1.00 77.25 200 GLN A CA 1
ATOM 1526 C C . GLN A 1 200 ? -14.228 20.824 15.915 1.00 77.25 200 GLN A C 1
ATOM 1528 O O . GLN A 1 200 ? -13.618 19.880 15.415 1.00 77.25 200 GLN A O 1
ATOM 1533 N N . LEU A 1 201 ? -15.419 21.218 15.445 1.00 83.19 201 LEU A N 1
ATOM 1534 C CA . LEU A 1 201 ? -16.040 20.603 14.266 1.00 83.19 201 LEU A CA 1
ATOM 1535 C C . LEU A 1 201 ? -15.171 20.743 13.005 1.00 83.19 201 LEU A C 1
ATOM 1537 O O . LEU A 1 201 ? -15.109 19.825 12.191 1.00 83.19 201 LEU A O 1
ATOM 1541 N N . LEU A 1 202 ? -14.469 21.871 12.853 1.00 85.50 202 LEU A N 1
ATOM 1542 C CA . LEU A 1 202 ? -13.571 22.082 11.719 1.00 85.50 202 LEU A CA 1
ATOM 1543 C C . LEU A 1 202 ? -12.357 21.150 11.798 1.00 85.50 202 LEU A C 1
ATOM 1545 O O . LEU A 1 202 ? -12.017 20.520 10.802 1.00 85.50 202 LEU A O 1
ATOM 1549 N N . GLN A 1 203 ? -11.747 21.018 12.982 1.00 87.06 203 GLN A N 1
ATOM 1550 C CA . GLN A 1 203 ? -10.646 20.078 13.209 1.00 87.06 203 GLN A CA 1
ATOM 1551 C C . GLN A 1 203 ? -11.077 18.633 12.926 1.00 87.06 203 GLN A C 1
ATOM 1553 O O . GLN A 1 203 ? -10.370 17.889 12.253 1.00 87.06 203 GLN A O 1
ATOM 1558 N N . LEU A 1 204 ? -12.272 18.243 13.369 1.00 88.19 204 LEU A N 1
ATOM 1559 C CA . LEU A 1 204 ? -12.837 16.929 13.080 1.00 88.19 204 LEU A CA 1
ATOM 1560 C C . LEU A 1 204 ? -12.929 16.661 11.569 1.00 88.19 204 LEU A C 1
ATOM 1562 O O . LEU A 1 204 ? -12.496 15.610 11.100 1.00 88.19 204 LEU A O 1
ATOM 1566 N N . GLN A 1 205 ? -13.471 17.618 10.811 1.00 91.38 205 GLN A N 1
ATOM 1567 C CA . GLN A 1 205 ? -13.691 17.488 9.369 1.00 91.38 205 GLN A CA 1
ATOM 1568 C C . GLN A 1 205 ? -12.408 17.576 8.535 1.00 91.38 205 GLN A C 1
ATOM 1570 O O . GLN A 1 205 ? -12.318 16.911 7.506 1.00 91.38 205 GLN A O 1
ATOM 1575 N N . GLN A 1 206 ? -11.442 18.403 8.942 1.00 93.00 206 GLN A N 1
ATOM 1576 C CA . GLN A 1 206 ? -10.237 18.680 8.153 1.00 93.00 206 GLN A CA 1
ATOM 1577 C C . GLN A 1 206 ? -9.035 17.803 8.516 1.00 93.00 206 GLN A C 1
ATOM 1579 O O . GLN A 1 206 ? -8.132 17.682 7.696 1.00 93.00 206 GLN A O 1
ATOM 1584 N N . ASP A 1 207 ? -9.021 17.197 9.705 1.00 94.31 207 ASP A N 1
ATOM 1585 C CA . ASP A 1 207 ? -7.876 16.430 10.212 1.00 94.31 207 ASP A CA 1
ATOM 1586 C C . ASP A 1 207 ? -8.283 15.008 10.627 1.00 94.31 207 ASP A C 1
ATOM 1588 O O . ASP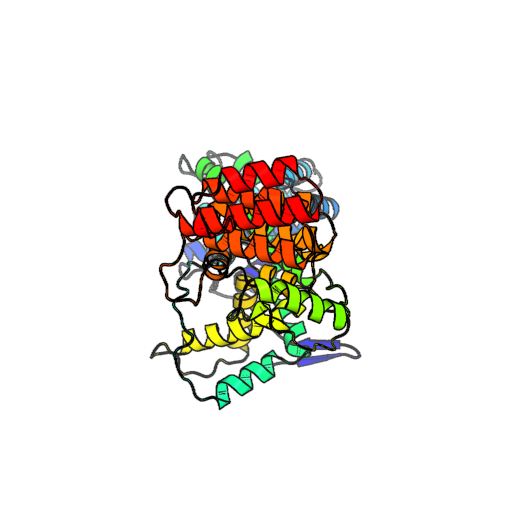 A 1 207 ? -7.929 14.031 9.963 1.00 94.31 207 ASP A O 1
ATOM 1592 N N . LEU A 1 208 ? -9.117 14.868 11.664 1.00 95.81 208 LEU A N 1
ATOM 1593 C CA . LEU A 1 208 ? -9.385 13.556 12.270 1.00 95.81 208 LEU A CA 1
ATOM 1594 C C . LEU A 1 208 ? -10.130 12.589 11.336 1.00 95.81 208 LEU A C 1
ATOM 1596 O O . LEU A 1 208 ? -9.794 11.403 11.297 1.00 95.81 208 LEU A O 1
ATOM 1600 N N . ILE A 1 209 ? -11.127 13.066 10.582 1.00 97.31 209 ILE A N 1
ATOM 1601 C CA . ILE A 1 209 ? -11.871 12.241 9.617 1.00 97.31 209 ILE A CA 1
ATOM 1602 C C . ILE A 1 209 ? -10.947 11.754 8.484 1.00 97.31 209 ILE A C 1
ATOM 1604 O O . ILE A 1 209 ? -10.839 10.533 8.326 1.00 97.31 209 ILE A O 1
ATOM 1608 N N . PRO A 1 210 ? -10.235 12.635 7.745 1.00 96.75 210 PRO A N 1
ATOM 1609 C CA . PRO A 1 210 ? -9.279 12.205 6.724 1.00 96.75 210 PRO A CA 1
ATOM 1610 C C . PRO A 1 210 ? -8.197 11.261 7.257 1.00 96.75 210 PRO A C 1
ATOM 1612 O O . PRO A 1 210 ? -7.892 10.256 6.618 1.00 96.75 210 PRO A O 1
ATOM 1615 N N . ARG A 1 211 ? -7.648 11.527 8.451 1.00 97.12 211 ARG A N 1
ATOM 1616 C CA . ARG A 1 211 ? -6.622 10.669 9.060 1.00 97.12 211 ARG A CA 1
ATOM 1617 C C . ARG A 1 211 ? -7.163 9.283 9.410 1.00 97.12 211 ARG A C 1
ATOM 1619 O O . ARG A 1 211 ? -6.515 8.279 9.128 1.00 97.12 211 ARG A O 1
ATOM 1626 N N . THR A 1 212 ? -8.375 9.205 9.958 1.00 98.31 212 THR A N 1
ATOM 1627 C CA . THR A 1 212 ? -9.033 7.920 10.256 1.00 98.31 212 THR A CA 1
ATOM 1628 C C . THR A 1 212 ? -9.322 7.132 8.978 1.00 98.31 212 THR A C 1
ATOM 1630 O O . THR A 1 212 ? -9.097 5.923 8.932 1.00 98.31 212 THR A O 1
ATOM 1633 N N . ALA A 1 213 ? -9.784 7.807 7.923 1.00 98.00 213 ALA A N 1
ATOM 1634 C CA . ALA A 1 213 ? -9.997 7.202 6.613 1.00 98.00 213 ALA A CA 1
ATOM 1635 C C . ALA A 1 213 ? -8.693 6.679 5.993 1.00 98.00 213 ALA A C 1
ATOM 1637 O O . ALA A 1 213 ? -8.669 5.561 5.477 1.00 98.00 213 ALA A O 1
ATOM 1638 N N . HIS A 1 214 ? -7.604 7.444 6.102 1.00 97.25 214 HIS A N 1
ATOM 1639 C CA . HIS A 1 214 ? -6.279 7.020 5.661 1.00 97.25 214 HIS A CA 1
ATOM 1640 C C . HIS A 1 214 ? -5.824 5.748 6.390 1.00 97.25 214 HIS A C 1
ATOM 1642 O O . HIS A 1 214 ? -5.484 4.765 5.734 1.00 97.25 214 HIS A O 1
ATOM 1648 N N . LEU A 1 215 ? -5.898 5.715 7.728 1.00 98.12 215 LEU A N 1
ATOM 1649 C CA . LEU A 1 215 ? -5.561 4.515 8.506 1.00 98.12 215 LEU A CA 1
ATOM 1650 C C . LEU A 1 215 ? -6.426 3.316 8.103 1.00 98.12 215 LEU A C 1
ATOM 1652 O O . LEU A 1 215 ? -5.906 2.217 7.926 1.00 98.12 215 LEU A O 1
ATOM 1656 N N . LEU A 1 216 ? -7.732 3.519 7.909 1.00 98.25 216 LEU A N 1
ATOM 1657 C CA . LEU A 1 216 ? -8.651 2.471 7.467 1.00 98.25 216 LEU A CA 1
ATOM 1658 C C . LEU A 1 216 ? -8.207 1.869 6.122 1.00 98.25 216 LEU A C 1
ATOM 1660 O O . LEU A 1 216 ? -8.136 0.645 5.992 1.00 98.25 216 LEU A O 1
ATOM 1664 N N . CYS A 1 217 ? -7.850 2.703 5.143 1.00 98.25 217 CYS A N 1
ATOM 1665 C CA . CYS A 1 217 ? -7.320 2.253 3.854 1.00 98.25 217 CYS A CA 1
ATOM 1666 C C . CYS A 1 217 ? -5.969 1.524 3.994 1.00 98.25 217 CYS A C 1
ATOM 1668 O O . CYS A 1 217 ? -5.784 0.458 3.402 1.00 98.25 217 CYS A O 1
ATOM 1670 N N . SER A 1 218 ? -5.051 2.040 4.816 1.00 98.19 218 SER A N 1
ATOM 1671 C CA . SER A 1 218 ? -3.742 1.423 5.078 1.00 98.19 218 SER A CA 1
ATOM 1672 C C . SER A 1 218 ? -3.875 0.046 5.741 1.00 98.19 218 SER A C 1
ATOM 1674 O O . SER A 1 218 ? -3.250 -0.924 5.308 1.00 98.19 218 SER A O 1
ATOM 1676 N N . TYR A 1 219 ? -4.754 -0.096 6.735 1.00 98.50 219 TYR A N 1
ATOM 1677 C CA . TYR A 1 219 ? -5.023 -1.384 7.378 1.00 98.50 219 TYR A CA 1
ATOM 1678 C C . TYR A 1 219 ? -5.751 -2.367 6.467 1.00 98.50 219 TYR A C 1
ATOM 1680 O O . TYR A 1 219 ? -5.466 -3.568 6.510 1.00 98.50 219 TYR A O 1
ATOM 1688 N N . TYR A 1 220 ? -6.644 -1.876 5.602 1.00 98.44 220 TYR A N 1
ATOM 1689 C CA . TYR A 1 220 ? -7.256 -2.706 4.570 1.00 98.44 220 TYR A CA 1
ATOM 1690 C C . TYR A 1 220 ? -6.184 -3.291 3.645 1.00 98.44 220 TYR A C 1
ATOM 1692 O O . TYR A 1 220 ? -6.224 -4.487 3.359 1.00 98.44 220 TYR A O 1
ATOM 1700 N N . LEU A 1 221 ? -5.197 -2.485 3.243 1.00 98.19 221 LEU A N 1
ATOM 1701 C CA . LEU A 1 221 ? -4.090 -2.911 2.389 1.00 98.19 221 LEU A CA 1
ATOM 1702 C C . LEU A 1 221 ? -3.195 -3.962 3.060 1.00 98.19 221 LEU A C 1
ATOM 1704 O O . LEU A 1 221 ? -2.880 -4.975 2.437 1.00 98.19 221 LEU A O 1
ATOM 1708 N N . ILE A 1 222 ? -2.827 -3.779 4.333 1.00 98.38 222 ILE A N 1
ATOM 1709 C CA . ILE A 1 222 ? -2.026 -4.773 5.075 1.00 98.38 222 ILE A CA 1
ATOM 1710 C C . ILE A 1 222 ? -2.796 -6.089 5.215 1.00 98.38 222 ILE A C 1
ATOM 1712 O O . ILE A 1 222 ? -2.242 -7.167 4.988 1.00 98.38 222 ILE A O 1
ATOM 1716 N N . ARG A 1 223 ? -4.090 -6.017 5.547 1.00 98.12 223 ARG A N 1
ATOM 1717 C CA . ARG A 1 223 ? -4.950 -7.202 5.632 1.00 98.12 223 ARG A CA 1
ATOM 1718 C C . ARG A 1 223 ? -5.090 -7.886 4.271 1.00 98.12 223 ARG A C 1
ATOM 1720 O O . ARG A 1 223 ? -4.984 -9.107 4.203 1.00 98.12 223 ARG A O 1
ATOM 1727 N N . TRP A 1 224 ? -5.261 -7.117 3.195 1.00 98.12 224 TRP A N 1
ATOM 1728 C CA . TRP A 1 224 ? -5.248 -7.631 1.825 1.00 98.12 224 TRP A CA 1
ATOM 1729 C C . TRP A 1 224 ? -3.930 -8.351 1.530 1.00 98.12 224 TRP A C 1
ATOM 1731 O O . TRP A 1 224 ? -3.965 -9.492 1.085 1.00 98.12 224 TRP A O 1
ATOM 1741 N N . ALA A 1 225 ? -2.774 -7.771 1.858 1.00 98.19 225 ALA A N 1
ATOM 1742 C CA . ALA A 1 225 ? -1.475 -8.407 1.634 1.00 98.19 225 ALA A CA 1
ATOM 1743 C C . ALA A 1 225 ? -1.310 -9.717 2.433 1.00 98.19 225 ALA A C 1
ATOM 1745 O O . ALA A 1 225 ? -0.708 -10.678 1.952 1.00 98.19 225 ALA A O 1
ATOM 1746 N N . GLY A 1 226 ? -1.874 -9.772 3.643 1.00 97.25 226 GLY A N 1
ATOM 1747 C CA . GLY A 1 226 ? -1.900 -10.962 4.496 1.00 97.25 226 GLY A CA 1
ATOM 1748 C C . GLY A 1 226 ? -2.898 -12.047 4.073 1.00 97.25 226 GLY A C 1
ATOM 1749 O O . GLY A 1 226 ? -2.848 -13.146 4.619 1.00 97.25 226 GLY A O 1
ATOM 1750 N N . GLN A 1 227 ? -3.793 -11.771 3.121 1.00 96.25 227 GLN A N 1
ATOM 1751 C CA . GLN A 1 227 ? -4.820 -12.710 2.638 1.00 96.25 227 GLN A CA 1
ATOM 1752 C C . GLN A 1 227 ? -4.675 -13.042 1.147 1.00 96.25 227 GLN A C 1
ATOM 1754 O O . GLN A 1 227 ? -5.089 -14.112 0.701 1.00 96.25 227 GLN A O 1
ATOM 1759 N N . CYS A 1 228 ? -4.083 -12.136 0.374 1.00 96.94 228 CYS A N 1
ATOM 1760 C CA . CYS A 1 228 ? -3.879 -12.271 -1.055 1.00 96.94 228 CYS A CA 1
ATOM 1761 C C . CYS A 1 228 ? -2.792 -13.313 -1.318 1.00 96.94 228 CYS A C 1
ATOM 1763 O O . CYS A 1 228 ? -1.634 -13.145 -0.925 1.00 96.94 228 CYS A O 1
ATOM 1765 N N . LEU A 1 229 ? -3.180 -14.412 -1.964 1.00 95.50 229 LEU A N 1
ATOM 1766 C CA . LEU A 1 229 ? -2.260 -15.482 -2.320 1.00 95.50 229 LEU A CA 1
ATOM 1767 C C . LEU A 1 229 ? -1.309 -15.022 -3.423 1.00 95.50 229 LEU A C 1
ATOM 1769 O O . LEU A 1 229 ? -1.714 -14.388 -4.401 1.00 95.50 229 LEU A O 1
ATOM 1773 N N . SER A 1 230 ? -0.043 -15.396 -3.268 1.00 93.56 230 SER A N 1
ATOM 1774 C CA . SER A 1 230 ? 0.938 -15.278 -4.339 1.00 93.56 230 SER A CA 1
ATOM 1775 C C . SER A 1 230 ? 0.633 -16.272 -5.461 1.00 93.56 230 SER A C 1
ATOM 1777 O O . SER A 1 230 ? 0.162 -17.391 -5.233 1.00 93.56 230 SER A O 1
ATOM 1779 N N . THR A 1 231 ? 0.911 -15.857 -6.689 1.00 91.19 231 THR A N 1
ATOM 1780 C CA . THR A 1 231 ? 0.832 -16.713 -7.868 1.00 91.19 231 THR A CA 1
ATOM 1781 C C . THR A 1 231 ? 2.094 -17.577 -7.935 1.00 91.19 231 THR A C 1
ATOM 1783 O O . THR A 1 231 ? 3.196 -17.037 -7.796 1.00 91.19 231 THR A O 1
ATOM 1786 N N . PRO A 1 232 ? 1.986 -18.898 -8.168 1.00 87.81 232 PRO A N 1
ATOM 1787 C CA . PRO A 1 232 ? 3.158 -19.725 -8.421 1.00 87.81 232 PRO A CA 1
ATOM 1788 C C . PRO A 1 232 ? 3.795 -19.325 -9.758 1.00 87.81 232 PRO A C 1
ATOM 1790 O O . PRO A 1 232 ? 3.136 -19.351 -10.796 1.00 87.81 232 PRO A O 1
ATOM 1793 N N . VAL A 1 233 ? 5.080 -18.974 -9.730 1.00 87.62 233 VAL A N 1
ATOM 1794 C CA . VAL A 1 233 ? 5.843 -18.546 -10.911 1.00 87.62 233 VAL A CA 1
ATOM 1795 C C . VAL A 1 233 ? 6.887 -19.618 -11.242 1.00 87.62 233 VAL A C 1
ATOM 1797 O O . VAL A 1 233 ? 7.647 -20.004 -10.349 1.00 87.62 233 VAL A O 1
ATOM 1800 N N . PRO A 1 234 ? 6.938 -20.135 -12.485 1.00 87.94 234 PRO A N 1
ATOM 1801 C CA . PRO A 1 234 ? 7.993 -21.053 -12.908 1.00 87.94 234 PRO A CA 1
ATOM 1802 C C . PRO A 1 234 ? 9.382 -20.427 -12.747 1.00 87.94 234 PRO A C 1
ATOM 1804 O O . PRO A 1 234 ? 9.560 -19.241 -13.017 1.00 87.94 234 PRO A O 1
ATOM 1807 N N . LEU A 1 235 ? 10.376 -21.232 -12.358 1.00 85.50 235 LEU A N 1
ATOM 1808 C CA . LEU A 1 235 ? 11.747 -20.745 -12.156 1.00 85.50 235 LEU A CA 1
ATOM 1809 C C . LEU A 1 235 ? 12.318 -20.091 -13.418 1.00 85.50 235 LEU A C 1
ATOM 1811 O O . LEU A 1 235 ? 12.893 -19.018 -13.320 1.00 85.50 235 LEU A O 1
ATOM 1815 N N . ASP A 1 236 ? 12.065 -20.667 -14.595 1.00 88.25 236 ASP A N 1
ATOM 1816 C CA . ASP A 1 236 ? 12.536 -20.106 -15.866 1.00 88.25 236 ASP A CA 1
ATOM 1817 C C . ASP A 1 236 ? 11.959 -18.703 -16.129 1.00 88.25 236 ASP A C 1
ATOM 1819 O O . ASP A 1 236 ? 12.648 -17.826 -16.643 1.00 88.25 236 ASP A O 1
ATOM 1823 N N . THR A 1 237 ? 10.697 -18.465 -15.748 1.00 88.31 237 THR A N 1
ATOM 1824 C CA . THR A 1 237 ? 10.052 -17.148 -15.867 1.00 88.31 237 THR A CA 1
ATOM 1825 C C . THR A 1 237 ? 10.646 -16.148 -14.882 1.00 88.31 237 THR A C 1
ATOM 1827 O O . THR A 1 237 ? 10.862 -14.993 -15.239 1.00 88.31 237 THR A O 1
ATOM 1830 N N . LEU A 1 238 ? 10.929 -16.590 -13.654 1.00 87.38 238 LEU A N 1
ATOM 1831 C CA . LEU A 1 238 ? 11.573 -15.755 -12.646 1.00 87.38 238 LEU A CA 1
ATOM 1832 C C . LEU A 1 238 ? 12.995 -15.370 -13.074 1.00 87.38 238 LEU A C 1
ATOM 1834 O O . LEU A 1 238 ? 13.354 -14.199 -13.005 1.00 87.38 238 LEU A O 1
ATOM 1838 N N . ASP A 1 239 ? 13.776 -16.333 -13.559 1.00 86.12 239 ASP A N 1
ATOM 1839 C CA . ASP A 1 239 ? 15.144 -16.107 -14.026 1.00 86.12 239 ASP A CA 1
ATOM 1840 C C . ASP A 1 239 ? 15.165 -15.176 -15.247 1.00 86.12 239 ASP A C 1
ATOM 1842 O O . ASP A 1 239 ? 15.979 -14.254 -15.293 1.00 86.12 239 ASP A O 1
ATOM 1846 N N . ALA A 1 240 ? 14.236 -15.349 -16.196 1.00 86.75 240 ALA A N 1
ATOM 1847 C CA . ALA A 1 240 ? 14.074 -14.432 -17.324 1.00 86.75 240 ALA A CA 1
ATOM 1848 C C . ALA A 1 240 ? 13.719 -13.010 -16.858 1.00 86.75 240 ALA A C 1
ATOM 1850 O O . ALA A 1 240 ? 14.334 -12.046 -17.306 1.00 86.75 240 ALA A O 1
ATOM 1851 N N . ASN A 1 241 ? 12.788 -12.858 -15.909 1.00 88.19 241 ASN A N 1
ATOM 1852 C CA . ASN A 1 241 ? 12.463 -11.548 -15.340 1.00 88.19 241 ASN A CA 1
ATOM 1853 C C . ASN A 1 241 ? 13.681 -10.888 -14.681 1.00 88.19 241 ASN A C 1
ATOM 1855 O O . ASN A 1 241 ? 13.939 -9.709 -14.899 1.00 88.19 241 ASN A O 1
ATOM 1859 N N . LEU A 1 242 ? 14.462 -11.638 -13.902 1.00 85.31 242 LEU A N 1
ATOM 1860 C CA . LEU A 1 242 ? 15.667 -11.104 -13.269 1.00 85.31 242 LEU A CA 1
ATOM 1861 C C . LEU A 1 242 ? 16.725 -10.692 -14.297 1.00 85.31 242 LEU A C 1
ATOM 1863 O O . LEU A 1 242 ? 17.396 -9.682 -14.097 1.00 85.31 242 LEU A O 1
ATOM 1867 N N . GLN A 1 243 ? 16.844 -11.419 -15.411 1.00 85.62 243 GLN A N 1
ATOM 1868 C CA . GLN A 1 243 ? 17.686 -11.003 -16.534 1.00 85.62 243 GLN A CA 1
ATOM 1869 C C . GLN A 1 243 ? 17.190 -9.682 -17.138 1.00 85.62 243 GLN A C 1
ATOM 1871 O O . GLN A 1 243 ? 17.986 -8.754 -17.266 1.00 85.62 243 GLN A O 1
ATOM 1876 N N . HIS A 1 244 ? 15.889 -9.539 -17.401 1.00 84.56 244 HIS A N 1
ATOM 1877 C CA . HIS A 1 244 ? 15.313 -8.289 -17.912 1.00 84.56 244 HIS A CA 1
ATOM 1878 C C . HIS A 1 244 ? 15.508 -7.109 -16.943 1.00 84.56 244 HIS A C 1
ATOM 1880 O O . HIS A 1 244 ? 15.891 -6.011 -17.346 1.00 84.56 244 HIS A O 1
ATOM 1886 N N . LEU A 1 245 ? 15.304 -7.326 -15.640 1.00 86.12 245 LEU A N 1
ATOM 1887 C CA . LEU A 1 245 ? 15.503 -6.299 -14.613 1.00 86.12 245 LEU A CA 1
ATOM 1888 C C . LEU A 1 245 ? 16.985 -5.972 -14.381 1.00 86.12 245 LEU A C 1
ATOM 1890 O O . LEU A 1 245 ? 17.291 -4.860 -13.953 1.00 86.12 245 LEU A O 1
ATOM 1894 N N . SER A 1 246 ? 17.914 -6.882 -14.695 1.00 85.19 246 SER A N 1
ATOM 1895 C CA . SER A 1 246 ? 19.357 -6.626 -14.561 1.00 85.19 246 SER A CA 1
ATOM 1896 C C . SER A 1 246 ? 19.844 -5.470 -15.439 1.00 85.19 246 SER A C 1
ATOM 1898 O O . SER A 1 246 ? 20.779 -4.768 -15.063 1.00 85.19 246 SER A O 1
ATOM 1900 N N . VAL A 1 247 ? 19.145 -5.196 -16.546 1.00 85.19 247 VAL A N 1
ATOM 1901 C CA . VAL A 1 247 ? 19.389 -4.051 -17.441 1.00 85.19 247 VAL A CA 1
ATOM 1902 C C . VAL A 1 247 ? 19.227 -2.704 -16.723 1.00 85.19 247 VAL A C 1
ATOM 1904 O O . VAL A 1 247 ? 19.806 -1.694 -17.130 1.00 85.19 247 VAL A O 1
ATOM 1907 N N . LEU A 1 248 ? 18.445 -2.682 -15.643 1.00 83.19 248 LEU A N 1
ATOM 1908 C CA . LEU A 1 248 ? 18.240 -1.503 -14.811 1.00 83.19 248 LEU A CA 1
ATOM 1909 C C . LEU A 1 248 ? 19.408 -1.258 -13.839 1.00 83.19 248 LEU A C 1
ATOM 1911 O O . LEU A 1 248 ? 19.486 -0.176 -13.263 1.00 83.19 248 LEU A O 1
ATOM 1915 N N . GLU A 1 249 ? 20.326 -2.221 -13.689 1.00 78.44 249 GLU A N 1
ATOM 1916 C CA . GLU A 1 249 ? 21.480 -2.181 -12.774 1.00 78.44 249 GLU A CA 1
ATOM 1917 C C . GLU A 1 249 ? 21.057 -1.833 -11.334 1.00 78.44 249 GLU A C 1
ATOM 1919 O O . GLU A 1 249 ? 21.684 -1.037 -10.645 1.00 78.44 249 GLU A O 1
ATOM 1924 N N . LEU A 1 250 ? 19.962 -2.436 -10.861 1.00 68.12 250 LEU A N 1
ATOM 1925 C CA . LEU A 1 250 ? 19.526 -2.358 -9.461 1.00 68.12 250 LEU A CA 1
ATOM 1926 C C . LEU A 1 250 ? 20.395 -3.271 -8.565 1.00 68.12 250 LEU A C 1
ATOM 1928 O O . LEU A 1 250 ? 19.866 -4.050 -7.770 1.00 68.12 250 LEU A O 1
ATOM 1932 N N . SER A 1 251 ? 21.722 -3.209 -8.735 1.00 49.38 251 SER A N 1
ATOM 1933 C CA . SER A 1 251 ? 22.743 -4.111 -8.174 1.00 49.38 251 SER A CA 1
ATOM 1934 C C . SER A 1 251 ? 22.626 -4.287 -6.657 1.00 49.38 251 SER A C 1
ATOM 1936 O O . SER A 1 251 ? 22.814 -5.387 -6.137 1.00 49.38 251 SER A O 1
ATOM 1938 N N . ASP A 1 252 ? 22.241 -3.214 -5.964 1.00 56.97 252 ASP A N 1
ATOM 1939 C CA . ASP A 1 252 ? 22.157 -3.156 -4.505 1.00 56.97 252 ASP A CA 1
ATOM 1940 C C . ASP A 1 252 ? 20.758 -3.441 -3.951 1.00 56.97 252 ASP A C 1
ATOM 1942 O O . ASP A 1 252 ? 20.543 -3.364 -2.740 1.00 56.97 252 ASP A O 1
ATOM 1946 N N . SER A 1 253 ? 19.775 -3.776 -4.796 1.00 64.50 253 SER A N 1
ATOM 1947 C CA . SER A 1 253 ? 18.424 -4.035 -4.304 1.00 64.50 253 SER A CA 1
ATOM 1948 C C . SER A 1 253 ? 18.313 -5.421 -3.657 1.00 64.50 253 SER A C 1
ATOM 1950 O O . SER A 1 253 ? 18.316 -6.444 -4.354 1.00 64.50 253 SER A O 1
ATOM 1952 N N . PRO A 1 254 ? 18.090 -5.510 -2.328 1.00 63.84 254 PRO A N 1
ATOM 1953 C CA . PRO A 1 254 ? 17.840 -6.793 -1.681 1.00 63.84 254 PRO A CA 1
ATOM 1954 C C . PRO A 1 254 ? 16.499 -7.405 -2.116 1.00 63.84 254 PRO A C 1
ATOM 1956 O O . PRO A 1 254 ? 16.243 -8.569 -1.799 1.00 63.84 254 PRO A O 1
ATOM 1959 N N . ALA A 1 255 ? 15.650 -6.640 -2.818 1.00 63.22 255 ALA A N 1
ATOM 1960 C CA . ALA A 1 255 ? 14.326 -7.054 -3.257 1.00 63.22 255 ALA A CA 1
ATOM 1961 C C . ALA A 1 255 ? 14.302 -7.937 -4.506 1.00 63.22 255 ALA A C 1
ATOM 1963 O O . ALA A 1 255 ? 13.324 -8.656 -4.720 1.00 63.22 255 ALA A O 1
ATOM 1964 N N . LEU A 1 256 ? 15.395 -7.944 -5.270 1.00 62.97 256 LEU A N 1
ATOM 1965 C CA . LEU A 1 256 ? 15.532 -8.703 -6.514 1.00 62.97 256 LEU A CA 1
ATOM 1966 C C . LEU A 1 256 ? 16.274 -10.039 -6.337 1.00 62.97 256 LEU A C 1
ATOM 1968 O O . LEU A 1 256 ? 16.471 -10.769 -7.302 1.00 62.97 256 LEU A O 1
ATOM 1972 N N . ALA A 1 257 ? 16.686 -10.396 -5.116 1.00 61.44 257 ALA A N 1
ATOM 1973 C CA . ALA A 1 257 ? 17.374 -11.659 -4.858 1.00 61.44 257 ALA A CA 1
ATOM 1974 C C . ALA A 1 257 ? 16.371 -12.832 -4.752 1.00 61.44 257 ALA A C 1
ATOM 1976 O O . ALA A 1 257 ? 15.563 -12.843 -3.819 1.00 61.44 257 ALA A O 1
ATOM 1977 N N . PRO A 1 258 ? 16.432 -13.854 -5.631 1.00 55.41 258 PRO A N 1
ATOM 1978 C CA . PRO A 1 258 ? 15.486 -14.964 -5.597 1.00 55.41 258 PRO A CA 1
ATOM 1979 C C . PRO A 1 258 ? 15.767 -15.887 -4.405 1.00 55.41 258 PRO A C 1
ATOM 1981 O O . PRO A 1 258 ? 16.795 -16.569 -4.356 1.00 55.41 258 PRO A O 1
ATOM 1984 N N . ASN A 1 259 ? 14.834 -15.980 -3.454 1.00 60.75 259 ASN A N 1
ATOM 1985 C CA . ASN A 1 259 ? 14.834 -17.090 -2.503 1.00 60.75 259 ASN A CA 1
ATOM 1986 C C . ASN A 1 259 ? 14.045 -18.270 -3.077 1.00 60.75 259 ASN A C 1
ATOM 1988 O O . ASN A 1 259 ? 12.872 -18.158 -3.426 1.00 60.75 259 ASN A O 1
ATOM 1992 N N . LYS A 1 260 ? 14.686 -19.443 -3.103 1.00 56.81 260 LYS A N 1
ATOM 1993 C CA . LYS A 1 260 ? 14.070 -20.726 -3.473 1.00 56.81 260 LYS A CA 1
ATOM 1994 C C . LYS A 1 260 ? 13.126 -21.192 -2.360 1.00 56.81 260 LYS A C 1
ATOM 1996 O O . LYS A 1 260 ? 13.464 -22.083 -1.583 1.00 56.81 260 LYS A O 1
ATOM 2001 N N . SER A 1 261 ? 11.973 -20.545 -2.227 1.00 53.19 261 SER A N 1
ATOM 2002 C CA . SER A 1 261 ? 10.944 -20.963 -1.279 1.00 53.19 261 SER A CA 1
ATOM 2003 C C . SER A 1 261 ? 10.091 -22.072 -1.895 1.00 53.19 261 SER A C 1
ATOM 2005 O O . SER A 1 261 ? 9.467 -21.894 -2.934 1.00 53.19 261 SER A O 1
ATOM 2007 N N . VAL A 1 262 ? 10.096 -23.240 -1.247 1.00 50.81 262 VAL A N 1
ATOM 2008 C CA . VAL A 1 262 ? 9.313 -24.443 -1.603 1.00 50.81 262 VAL A CA 1
ATOM 2009 C C . VAL A 1 262 ? 7.960 -24.444 -0.865 1.00 50.81 262 VAL A C 1
ATOM 2011 O O . VAL A 1 262 ? 7.272 -25.461 -0.800 1.00 50.81 262 VAL A O 1
ATOM 2014 N N . LEU A 1 263 ? 7.575 -23.329 -0.234 1.00 53.59 263 LEU A N 1
ATOM 2015 C CA . LEU A 1 263 ? 6.385 -23.292 0.610 1.00 53.59 263 LEU A CA 1
ATOM 2016 C C . LEU A 1 263 ? 5.108 -23.265 -0.249 1.00 53.59 263 LEU A C 1
ATOM 2018 O O . LEU A 1 263 ? 4.877 -22.364 -1.051 1.00 53.59 263 LEU A O 1
ATOM 2022 N N . SER A 1 264 ? 4.291 -24.306 -0.061 1.00 62.09 264 SER A N 1
ATOM 2023 C CA . SER A 1 264 ? 2.884 -24.417 -0.472 1.00 62.09 264 SER A CA 1
ATOM 2024 C C . SER A 1 264 ? 2.061 -23.207 0.009 1.00 62.09 264 SER A C 1
ATOM 2026 O O . SER A 1 264 ? 2.501 -22.548 0.947 1.00 62.09 264 SER A O 1
ATOM 2028 N N . PRO A 1 265 ? 0.872 -22.950 -0.573 1.00 80.06 265 PRO A N 1
ATOM 2029 C CA . PRO A 1 265 ? 0.402 -21.601 -0.908 1.00 80.06 265 PRO A CA 1
ATOM 2030 C C . PRO A 1 265 ? 0.676 -20.567 0.190 1.00 80.06 265 PRO A C 1
ATOM 2032 O O . PRO A 1 265 ? 0.198 -20.713 1.312 1.00 80.06 265 PRO A O 1
ATOM 2035 N N . GLN A 1 266 ? 1.421 -19.523 -0.174 1.00 90.62 266 GLN A N 1
ATOM 2036 C CA . GLN A 1 266 ? 1.782 -18.413 0.705 1.00 90.62 266 GLN A CA 1
ATOM 2037 C C . GLN A 1 266 ? 1.143 -17.106 0.229 1.00 90.62 266 GLN A C 1
ATOM 2039 O O . GLN A 1 266 ? 0.858 -16.930 -0.964 1.00 90.62 266 GLN A O 1
ATOM 2044 N N . THR A 1 267 ? 0.953 -16.175 1.152 1.00 95.81 267 THR A N 1
ATOM 2045 C CA . THR A 1 267 ? 0.425 -14.837 0.863 1.00 95.81 267 THR A CA 1
ATOM 2046 C C . THR A 1 267 ? 1.522 -13.915 0.335 1.00 95.81 267 THR A C 1
ATOM 2048 O O . THR A 1 267 ? 2.717 -14.203 0.456 1.00 95.81 267 THR A O 1
ATOM 2051 N N . VAL A 1 268 ? 1.145 -12.782 -0.256 1.00 96.69 268 VAL A N 1
ATOM 2052 C CA . VAL A 1 268 ? 2.125 -11.786 -0.716 1.00 96.69 268 VAL A CA 1
ATOM 2053 C C . VAL A 1 268 ? 2.906 -11.154 0.443 1.00 96.69 268 VAL A C 1
ATOM 2055 O O . VAL A 1 268 ? 4.084 -10.843 0.277 1.00 96.69 268 VAL A O 1
ATOM 2058 N N . ALA A 1 269 ? 2.311 -11.039 1.637 1.00 97.06 269 ALA A N 1
ATOM 2059 C CA . ALA A 1 269 ? 3.027 -10.611 2.841 1.00 97.06 269 ALA A CA 1
ATOM 2060 C C . ALA A 1 269 ? 4.087 -11.638 3.284 1.00 97.06 269 ALA A C 1
ATOM 2062 O O . ALA A 1 269 ? 5.200 -11.260 3.650 1.00 97.06 269 ALA A O 1
ATOM 2063 N N . GLU A 1 270 ? 3.771 -12.935 3.215 1.00 95.44 270 GLU A N 1
ATOM 2064 C CA . GLU A 1 270 ? 4.718 -14.014 3.529 1.00 95.44 270 GLU A CA 1
ATOM 2065 C C . GLU A 1 270 ? 5.856 -14.078 2.506 1.00 95.44 270 GLU A C 1
ATOM 2067 O O . GLU A 1 270 ? 7.022 -14.194 2.893 1.00 95.44 270 GLU A O 1
ATOM 2072 N N . LEU A 1 271 ? 5.533 -13.933 1.216 1.00 93.62 271 LEU A N 1
ATOM 2073 C CA . LEU A 1 271 ? 6.518 -13.823 0.140 1.00 93.62 271 LEU A CA 1
ATOM 2074 C C . LEU A 1 271 ? 7.478 -12.650 0.394 1.00 93.62 271 LEU A C 1
ATOM 2076 O O . LEU A 1 271 ? 8.697 -12.830 0.344 1.00 93.62 271 LEU A O 1
ATOM 2080 N N . PHE A 1 272 ? 6.945 -11.466 0.707 1.00 95.38 272 PHE A N 1
ATOM 2081 C CA . PHE A 1 272 ? 7.750 -10.284 1.008 1.00 95.38 272 PHE A CA 1
ATOM 2082 C C . PHE A 1 272 ? 8.664 -10.496 2.216 1.00 95.38 272 PHE A C 1
ATOM 2084 O O . PHE A 1 272 ? 9.874 -10.247 2.144 1.00 95.38 272 PHE A O 1
ATOM 2091 N N . TYR A 1 273 ? 8.102 -10.991 3.321 1.00 94.50 273 TYR A N 1
ATOM 2092 C CA . TYR A 1 273 ? 8.847 -11.223 4.551 1.00 94.50 273 TYR A CA 1
ATOM 2093 C C . TYR A 1 273 ? 10.003 -12.207 4.329 1.00 94.50 273 TYR A C 1
ATOM 2095 O O . TYR A 1 273 ? 11.123 -11.954 4.774 1.00 94.50 273 TYR A O 1
ATOM 2103 N N . GLN A 1 274 ? 9.770 -13.299 3.593 1.00 90.50 274 GLN A N 1
ATOM 2104 C CA . GLN A 1 274 ? 10.797 -14.302 3.297 1.00 90.50 274 GLN A CA 1
ATOM 2105 C C . GLN A 1 274 ? 11.941 -13.764 2.435 1.00 90.50 274 GLN A C 1
ATOM 2107 O O . GLN A 1 274 ? 13.097 -14.133 2.667 1.00 90.50 274 GLN A O 1
ATOM 2112 N N . ASN A 1 275 ? 11.635 -12.942 1.430 1.00 87.81 275 ASN A N 1
ATOM 2113 C CA . ASN A 1 275 ? 12.631 -12.444 0.482 1.00 87.81 275 ASN A CA 1
ATOM 2114 C C . ASN A 1 275 ? 13.458 -11.298 1.076 1.00 87.81 275 ASN A C 1
ATOM 2116 O O . ASN A 1 275 ? 14.688 -11.392 1.154 1.00 87.81 275 ASN A O 1
ATOM 2120 N N . VAL A 1 276 ? 12.779 -10.253 1.554 1.00 89.31 276 VAL A N 1
ATOM 2121 C CA . VAL A 1 276 ? 13.397 -8.944 1.828 1.00 89.31 276 VAL A CA 1
ATOM 2122 C C . VAL A 1 276 ? 13.085 -8.465 3.233 1.00 89.31 276 VAL A C 1
ATOM 2124 O O . VAL A 1 276 ? 14.002 -8.110 3.977 1.00 89.31 276 VAL A O 1
ATOM 2127 N N . GLY A 1 277 ? 11.805 -8.520 3.621 1.00 90.75 277 GLY A N 1
ATOM 2128 C CA . GLY A 1 277 ? 11.306 -7.915 4.853 1.00 90.75 277 GLY A CA 1
ATOM 2129 C C . GLY A 1 277 ? 12.047 -8.417 6.087 1.00 90.75 277 GLY A C 1
ATOM 2130 O O . GLY A 1 277 ? 12.530 -7.617 6.878 1.00 90.75 277 GLY A O 1
ATOM 2131 N N . ARG A 1 278 ? 12.265 -9.733 6.215 1.00 90.31 278 ARG A N 1
ATOM 2132 C CA . ARG A 1 278 ? 13.010 -10.308 7.347 1.00 90.31 278 ARG A CA 1
ATOM 2133 C C . ARG A 1 278 ? 14.405 -9.703 7.488 1.00 90.31 278 ARG A C 1
ATOM 2135 O O . ARG A 1 278 ? 14.818 -9.416 8.605 1.00 90.31 278 ARG A O 1
ATOM 2142 N N . LYS A 1 279 ? 15.149 -9.543 6.387 1.00 86.94 279 LYS A N 1
ATOM 2143 C CA . LYS A 1 279 ? 16.517 -9.000 6.439 1.00 86.94 279 LYS A CA 1
ATOM 2144 C C . LYS A 1 279 ? 16.492 -7.539 6.891 1.00 86.94 279 LYS A C 1
ATOM 2146 O O . LYS A 1 279 ? 17.254 -7.191 7.785 1.00 86.94 279 LYS A O 1
ATOM 2151 N N . ALA A 1 280 ? 15.591 -6.733 6.327 1.00 87.94 280 ALA A N 1
ATOM 2152 C CA . ALA A 1 280 ? 15.422 -5.328 6.696 1.00 87.94 280 ALA A CA 1
ATOM 2153 C C . ALA A 1 280 ? 15.035 -5.167 8.177 1.00 87.94 280 ALA A C 1
ATOM 2155 O O . ALA A 1 280 ? 15.708 -4.450 8.913 1.00 87.94 280 ALA A O 1
ATOM 2156 N N . ILE A 1 281 ? 14.044 -5.932 8.642 1.00 90.12 281 ILE A N 1
ATOM 2157 C CA . ILE A 1 281 ? 13.567 -5.919 10.034 1.00 90.12 281 ILE A CA 1
ATOM 2158 C C . ILE A 1 281 ? 14.678 -6.325 11.003 1.00 90.12 281 ILE A C 1
ATOM 2160 O O . ILE A 1 281 ? 14.895 -5.677 12.023 1.00 90.12 281 ILE A O 1
ATOM 2164 N N . VAL A 1 282 ? 15.406 -7.402 10.694 1.00 86.75 282 VAL A N 1
ATOM 2165 C CA . VAL A 1 282 ? 16.515 -7.862 11.535 1.00 86.75 282 VAL A CA 1
ATOM 2166 C C . VAL A 1 282 ? 17.600 -6.785 11.627 1.00 86.75 282 VAL A C 1
ATOM 2168 O O . VAL A 1 282 ? 18.068 -6.501 12.728 1.00 86.75 282 VAL A O 1
ATOM 2171 N N . SER A 1 283 ? 17.962 -6.147 10.511 1.00 83.81 283 SER A N 1
ATOM 2172 C CA . SER A 1 283 ? 18.912 -5.029 10.503 1.00 83.81 283 SER A CA 1
ATOM 2173 C C . SER A 1 283 ? 18.422 -3.837 11.333 1.00 83.81 283 SER A C 1
ATOM 2175 O O . SER A 1 283 ? 19.190 -3.326 12.146 1.00 83.81 283 SER A O 1
ATOM 2177 N N . GLN A 1 284 ? 17.149 -3.447 11.200 1.00 84.50 284 GLN A N 1
ATOM 2178 C CA . GLN A 1 284 ? 16.536 -2.347 11.956 1.00 84.50 284 GLN A CA 1
ATOM 2179 C C . GLN A 1 284 ? 16.562 -2.612 13.469 1.00 84.50 284 GLN A C 1
ATOM 2181 O O . GLN A 1 284 ? 17.001 -1.764 14.245 1.00 84.50 284 GLN A O 1
ATOM 2186 N N . ILE A 1 285 ? 16.159 -3.815 13.894 1.00 81.88 285 ILE A N 1
ATOM 2187 C CA . ILE A 1 285 ? 16.179 -4.216 15.309 1.00 81.88 285 ILE A CA 1
ATOM 2188 C C . ILE A 1 285 ? 17.606 -4.152 15.866 1.00 81.88 285 ILE A C 1
ATOM 2190 O O . ILE A 1 285 ? 17.811 -3.721 17.001 1.00 81.88 285 ILE A O 1
ATOM 2194 N N . TYR A 1 286 ? 18.609 -4.553 15.081 1.00 77.12 286 TYR A N 1
ATOM 2195 C CA . TYR A 1 286 ? 20.000 -4.456 15.516 1.00 77.12 286 TYR A CA 1
ATOM 2196 C C . TYR A 1 286 ? 20.508 -3.023 15.593 1.00 77.12 286 TYR A C 1
ATOM 2198 O O . TYR A 1 286 ? 21.224 -2.713 16.543 1.00 77.12 286 TYR A O 1
ATOM 2206 N N . ALA A 1 287 ? 20.155 -2.157 14.642 1.00 73.56 287 ALA A N 1
ATOM 2207 C CA . ALA A 1 287 ? 20.555 -0.754 14.676 1.00 73.56 287 ALA A CA 1
ATOM 2208 C C . ALA A 1 287 ? 20.035 -0.055 15.943 1.00 73.56 287 ALA A C 1
ATOM 2210 O O . ALA A 1 287 ? 20.794 0.616 16.640 1.00 73.56 287 ALA A O 1
ATOM 2211 N N . GLN A 1 288 ? 18.786 -0.331 16.326 1.00 70.94 288 GLN A N 1
ATOM 2212 C CA . GLN A 1 288 ? 18.177 0.193 17.553 1.00 70.94 288 GLN A CA 1
ATOM 2213 C C . GLN A 1 288 ? 18.868 -0.306 18.839 1.00 70.94 288 GLN A C 1
ATOM 2215 O O . GLN A 1 288 ? 18.896 0.403 19.843 1.00 70.94 288 GLN A O 1
ATOM 2220 N N . GLN A 1 289 ? 19.479 -1.497 18.825 1.00 64.88 289 GLN A N 1
ATOM 2221 C CA . GLN A 1 289 ? 20.215 -2.053 19.974 1.00 64.88 289 GLN A CA 1
ATOM 2222 C C . GLN A 1 289 ? 21.631 -1.483 20.155 1.00 64.88 289 GLN A C 1
ATOM 2224 O O . GLN A 1 289 ? 22.233 -1.684 21.210 1.00 64.88 289 GLN A O 1
ATOM 2229 N N . VAL A 1 290 ? 22.195 -0.803 19.150 1.00 53.31 290 VAL A N 1
ATOM 2230 C CA . VAL A 1 290 ? 23.545 -0.207 19.230 1.00 53.31 290 VAL A CA 1
ATOM 2231 C C . VAL A 1 290 ? 23.561 1.061 20.099 1.00 53.31 290 VAL A C 1
ATOM 2233 O O . VAL A 1 290 ? 24.631 1.496 20.527 1.00 53.31 290 VAL A O 1
ATOM 2236 N N . ALA A 1 291 ? 22.394 1.609 20.459 1.00 54.06 291 ALA A N 1
ATOM 2237 C CA . ALA A 1 291 ? 22.302 2.661 21.464 1.00 54.06 291 ALA A CA 1
ATOM 2238 C C . ALA A 1 291 ? 22.925 2.183 22.801 1.00 54.06 291 ALA A C 1
ATOM 2240 O O . ALA A 1 291 ? 22.610 1.085 23.272 1.00 54.06 291 ALA A O 1
ATOM 2241 N N . PRO A 1 292 ? 23.797 2.983 23.450 1.00 45.84 292 PRO A N 1
ATOM 2242 C CA . PRO A 1 292 ? 24.679 2.542 24.543 1.00 45.84 292 PRO A CA 1
ATOM 2243 C C . PRO A 1 292 ? 23.969 2.015 25.807 1.00 45.84 292 PRO A C 1
ATOM 2245 O O . PRO A 1 292 ? 24.631 1.513 26.712 1.00 45.84 292 PRO A O 1
ATOM 2248 N N . LEU A 1 293 ? 22.638 2.098 25.872 1.00 46.97 293 LEU A N 1
ATOM 2249 C CA . LEU A 1 293 ? 21.803 1.691 27.004 1.00 46.97 293 LEU A CA 1
ATOM 2250 C C . LEU A 1 293 ? 21.061 0.349 26.795 1.00 46.97 293 LEU A C 1
ATOM 2252 O O . LEU A 1 293 ? 20.450 -0.141 27.742 1.00 46.97 293 LEU A O 1
ATOM 2256 N N . SER A 1 294 ? 21.119 -0.275 25.608 1.00 51.78 294 SER A N 1
ATOM 2257 C CA . SER A 1 294 ? 20.189 -1.357 25.214 1.00 51.78 294 SER A CA 1
ATOM 2258 C C . SER A 1 294 ? 20.854 -2.685 24.812 1.00 51.78 294 SER A C 1
ATOM 2260 O O . SER A 1 294 ? 20.369 -3.387 23.930 1.00 51.78 294 SER A O 1
ATOM 2262 N N . GLN A 1 295 ? 21.928 -3.100 25.493 1.00 52.12 295 GLN A N 1
ATOM 2263 C CA . GLN A 1 295 ? 22.628 -4.377 25.228 1.00 52.12 295 GLN A CA 1
ATOM 2264 C C . GLN A 1 295 ? 21.906 -5.648 25.744 1.00 52.12 295 GLN A C 1
ATOM 2266 O O . GLN A 1 295 ? 22.524 -6.707 25.881 1.00 52.12 295 GLN A O 1
ATOM 2271 N N . ALA A 1 296 ? 20.609 -5.585 26.054 1.00 57.19 296 ALA A N 1
ATOM 2272 C CA . ALA A 1 296 ? 19.860 -6.747 26.530 1.00 57.19 296 ALA A CA 1
ATOM 2273 C C . ALA A 1 296 ? 19.349 -7.602 25.357 1.00 57.19 296 ALA A C 1
ATOM 2275 O O . ALA A 1 296 ? 18.779 -7.088 24.396 1.00 57.19 296 ALA A O 1
ATOM 2276 N N . VAL A 1 297 ? 19.503 -8.928 25.454 1.00 61.59 297 VAL A N 1
ATOM 2277 C CA . VAL A 1 297 ? 18.878 -9.875 24.516 1.00 61.59 297 VAL A CA 1
ATOM 2278 C C . VAL A 1 297 ? 17.361 -9.702 24.595 1.00 61.59 297 VAL A C 1
ATOM 2280 O O . VAL A 1 297 ? 16.777 -9.938 25.654 1.00 61.59 297 VAL A O 1
ATOM 2283 N N . LEU A 1 298 ? 16.722 -9.310 23.486 1.00 66.44 298 LEU A N 1
ATOM 2284 C CA . LEU A 1 298 ? 15.266 -9.169 23.433 1.00 66.44 298 LEU A CA 1
ATOM 2285 C C . LEU A 1 298 ? 14.600 -10.500 23.794 1.00 66.44 298 LEU A C 1
ATOM 2287 O O . LEU A 1 298 ? 14.804 -11.528 23.143 1.00 66.44 298 LEU A O 1
ATOM 2291 N N . SER A 1 299 ? 13.777 -10.469 24.838 1.00 78.31 299 SER A N 1
ATOM 2292 C CA . SER A 1 299 ? 12.902 -11.588 25.182 1.00 78.31 299 SER A CA 1
ATOM 2293 C C . SER A 1 299 ? 11.888 -11.832 24.057 1.00 78.31 299 SER A C 1
ATOM 2295 O O . SER A 1 299 ? 11.539 -10.910 23.325 1.00 78.31 299 SER A O 1
ATOM 2297 N N . TRP A 1 300 ? 11.350 -13.052 23.925 1.00 78.25 300 TRP A N 1
ATOM 2298 C CA . TRP A 1 300 ? 10.285 -13.354 22.945 1.00 78.25 300 TRP A CA 1
ATOM 2299 C C . TRP A 1 300 ? 9.111 -12.363 23.020 1.00 78.25 300 TRP A C 1
ATOM 2301 O O . TRP A 1 300 ? 8.559 -11.963 22.001 1.00 78.25 300 TRP A O 1
ATOM 2311 N N . THR A 1 301 ? 8.766 -11.940 24.237 1.00 82.25 301 THR A N 1
ATOM 2312 C CA . THR A 1 301 ? 7.705 -10.973 24.541 1.00 82.25 301 THR A CA 1
ATOM 2313 C C . THR A 1 301 ? 7.991 -9.558 24.040 1.00 82.25 301 THR A C 1
ATOM 2315 O O . THR A 1 301 ? 7.050 -8.808 23.835 1.00 82.25 301 THR A O 1
ATOM 2318 N N . GLN A 1 302 ? 9.253 -9.195 23.815 1.00 83.88 302 GLN A N 1
ATOM 2319 C CA . GLN A 1 302 ? 9.642 -7.902 23.235 1.00 83.88 302 GLN A CA 1
ATOM 2320 C C . GLN A 1 302 ? 9.953 -8.028 21.739 1.00 83.88 302 GLN A C 1
ATOM 2322 O O . GLN A 1 302 ? 9.585 -7.167 20.948 1.00 83.88 302 GLN A O 1
ATOM 2327 N N . LEU A 1 303 ? 10.601 -9.128 21.343 1.00 86.25 303 LEU A N 1
ATOM 2328 C CA . LEU A 1 303 ? 11.030 -9.368 19.970 1.00 86.25 303 LEU A CA 1
ATOM 2329 C C . LEU A 1 303 ? 9.844 -9.485 19.011 1.00 86.25 303 LEU A C 1
ATOM 2331 O O . LEU A 1 303 ? 9.870 -8.889 17.942 1.00 86.25 303 LEU A O 1
ATOM 2335 N N . VAL A 1 304 ? 8.814 -10.258 19.365 1.00 88.69 304 VAL A N 1
ATOM 2336 C CA . VAL A 1 304 ? 7.704 -10.523 18.438 1.00 88.69 304 VAL A CA 1
ATOM 2337 C C . VAL A 1 304 ? 6.887 -9.267 18.131 1.00 88.69 304 VAL A C 1
ATOM 2339 O O . VAL A 1 304 ? 6.700 -9.002 16.945 1.00 88.69 304 VAL A O 1
ATOM 2342 N N . PRO A 1 305 ? 6.455 -8.456 19.120 1.00 90.44 305 PRO A N 1
ATOM 2343 C CA . PRO A 1 305 ? 5.796 -7.185 18.828 1.00 90.44 305 PRO A CA 1
ATOM 2344 C C . PRO A 1 305 ? 6.657 -6.251 17.975 1.00 90.44 305 PRO A C 1
ATOM 2346 O O . PRO A 1 305 ? 6.140 -5.672 17.028 1.00 90.44 305 PRO A O 1
ATOM 2349 N N . ALA A 1 306 ? 7.969 -6.164 18.237 1.00 90.56 306 ALA A N 1
ATOM 2350 C CA . ALA A 1 306 ? 8.880 -5.355 17.424 1.00 90.56 306 ALA A CA 1
ATOM 2351 C C . ALA A 1 306 ? 8.931 -5.839 15.965 1.00 90.56 306 ALA A C 1
ATOM 2353 O O . ALA A 1 306 ? 8.774 -5.044 15.046 1.00 90.56 306 ALA A O 1
ATOM 2354 N N . VAL A 1 307 ? 9.069 -7.151 15.743 1.00 92.88 307 VAL A N 1
ATOM 2355 C CA . VAL A 1 307 ? 9.083 -7.741 14.395 1.00 92.88 307 VAL A CA 1
ATOM 2356 C C . VAL A 1 307 ? 7.752 -7.523 13.667 1.00 92.88 307 VAL A C 1
ATOM 2358 O O . VAL A 1 307 ? 7.762 -7.223 12.476 1.00 92.88 307 VAL A O 1
ATOM 2361 N N . ILE A 1 308 ? 6.617 -7.670 14.359 1.00 94.94 308 ILE A N 1
ATOM 2362 C CA . ILE A 1 308 ? 5.285 -7.438 13.780 1.00 94.94 308 ILE A CA 1
ATOM 2363 C C . ILE A 1 308 ? 5.114 -5.961 13.414 1.00 94.94 308 ILE A C 1
ATOM 2365 O O . ILE A 1 308 ? 4.700 -5.671 12.296 1.00 94.94 308 ILE A O 1
ATOM 2369 N N . THR A 1 309 ? 5.473 -5.036 14.308 1.00 94.44 309 THR A N 1
ATOM 2370 C CA . THR A 1 309 ? 5.421 -3.591 14.042 1.00 94.44 309 THR A CA 1
ATOM 2371 C C . THR A 1 309 ? 6.299 -3.216 12.852 1.00 94.44 309 THR A C 1
ATOM 2373 O O . THR A 1 309 ? 5.807 -2.574 11.930 1.00 94.44 309 THR A O 1
ATOM 2376 N N . SER A 1 310 ? 7.557 -3.666 12.810 1.00 94.31 310 SER A N 1
ATOM 2377 C CA . SER A 1 310 ? 8.449 -3.393 11.677 1.00 94.31 310 SER A CA 1
ATOM 2378 C C . SER A 1 310 ? 7.926 -3.992 10.367 1.00 94.31 310 SER A C 1
ATOM 2380 O O . SER A 1 310 ? 8.031 -3.362 9.317 1.00 94.31 310 SER A O 1
ATOM 2382 N N . LEU A 1 311 ? 7.318 -5.186 10.394 1.00 96.50 311 LEU A N 1
ATOM 2383 C CA . LEU A 1 311 ? 6.659 -5.734 9.205 1.00 96.50 311 LEU A CA 1
ATOM 2384 C C . LEU A 1 311 ? 5.499 -4.841 8.751 1.00 96.50 311 LEU A C 1
ATOM 2386 O O . LEU A 1 311 ? 5.419 -4.525 7.567 1.00 96.50 311 LEU A O 1
ATOM 2390 N N . SER A 1 312 ? 4.631 -4.410 9.667 1.00 97.00 312 SER A N 1
ATOM 2391 C CA . SER A 1 312 ? 3.524 -3.504 9.346 1.00 97.00 312 SER A CA 1
ATOM 2392 C C . SER A 1 312 ? 4.014 -2.167 8.781 1.00 97.00 312 SER A C 1
ATOM 2394 O O . SER A 1 312 ? 3.428 -1.682 7.820 1.00 97.00 312 SER A O 1
ATOM 2396 N N . GLN A 1 313 ? 5.120 -1.619 9.299 1.00 95.75 313 GLN A N 1
ATOM 2397 C CA . GLN A 1 313 ? 5.770 -0.413 8.767 1.00 95.75 313 GLN A CA 1
ATOM 2398 C C . GLN A 1 313 ? 6.286 -0.615 7.338 1.00 95.75 313 GLN A C 1
ATOM 2400 O O . GLN A 1 313 ? 6.118 0.261 6.496 1.00 95.75 313 GLN A O 1
ATOM 2405 N N . HIS A 1 314 ? 6.884 -1.769 7.029 1.00 95.00 314 HIS A N 1
ATOM 2406 C CA . HIS A 1 314 ? 7.352 -2.075 5.672 1.00 95.00 314 HIS A CA 1
ATOM 2407 C C . HIS A 1 314 ? 6.223 -2.380 4.677 1.00 95.00 314 HIS A C 1
ATOM 2409 O O . HIS A 1 314 ? 6.405 -2.190 3.476 1.00 95.00 314 HIS A O 1
ATOM 2415 N N . LEU A 1 315 ? 5.081 -2.875 5.159 1.00 97.00 315 LEU A N 1
ATOM 2416 C CA . LEU A 1 315 ? 3.867 -3.054 4.357 1.00 97.00 315 LEU A CA 1
ATOM 2417 C C . LEU A 1 315 ? 3.048 -1.759 4.242 1.00 97.00 315 LEU A C 1
ATOM 2419 O O . LEU A 1 315 ? 2.097 -1.713 3.459 1.00 97.00 315 LEU A O 1
ATOM 2423 N N . TRP A 1 316 ? 3.392 -0.725 5.017 1.00 97.12 316 TRP A N 1
ATOM 2424 C CA . TRP A 1 316 ? 2.688 0.549 5.017 1.00 97.12 316 TRP A CA 1
ATOM 2425 C C . TRP A 1 316 ? 2.805 1.221 3.638 1.00 97.12 316 TRP A C 1
ATOM 2427 O O . TRP A 1 316 ? 3.902 1.282 3.079 1.00 97.12 316 TRP A O 1
ATOM 2437 N N . PRO A 1 317 ? 1.702 1.735 3.068 1.00 94.50 317 PRO A N 1
ATOM 2438 C CA . PRO A 1 317 ? 1.674 2.311 1.718 1.00 94.50 317 PRO A CA 1
ATOM 2439 C C . PRO A 1 317 ? 2.638 3.492 1.547 1.00 94.50 317 PRO A C 1
ATOM 2441 O O . PRO A 1 317 ? 3.317 3.584 0.529 1.00 94.50 317 PRO A O 1
ATOM 2444 N N . SER A 1 318 ? 2.738 4.354 2.562 1.00 93.00 318 SER A N 1
ATOM 2445 C CA . SER A 1 318 ? 3.609 5.533 2.557 1.00 93.00 318 SER A CA 1
ATOM 2446 C C . SER A 1 318 ? 5.059 5.227 2.955 1.00 93.00 318 SER A C 1
ATOM 2448 O O . SER A 1 318 ? 5.820 6.147 3.232 1.00 93.00 318 SER A O 1
ATOM 2450 N N . ASN A 1 319 ? 5.467 3.952 3.031 1.00 93.06 319 ASN A N 1
ATOM 2451 C CA . ASN A 1 319 ? 6.842 3.620 3.395 1.00 93.06 319 ASN A CA 1
ATOM 2452 C C . ASN A 1 319 ? 7.816 4.108 2.298 1.00 93.06 319 ASN A C 1
ATOM 2454 O O . ASN A 1 319 ? 7.750 3.605 1.172 1.00 93.06 319 ASN A O 1
ATOM 2458 N N . PRO A 1 320 ? 8.753 5.025 2.598 1.00 88.44 320 PRO A N 1
ATOM 2459 C CA . PRO A 1 320 ? 9.673 5.605 1.607 1.00 88.44 320 PRO A CA 1
ATOM 2460 C C . PRO A 1 320 ? 10.592 4.559 0.965 1.00 88.44 320 PRO A C 1
ATOM 2462 O O . PRO A 1 320 ? 10.973 4.682 -0.193 1.00 88.44 320 PRO A O 1
ATOM 2465 N N . GLY A 1 321 ? 10.902 3.476 1.688 1.00 88.50 321 GLY A N 1
ATOM 2466 C CA . GLY A 1 321 ? 11.796 2.430 1.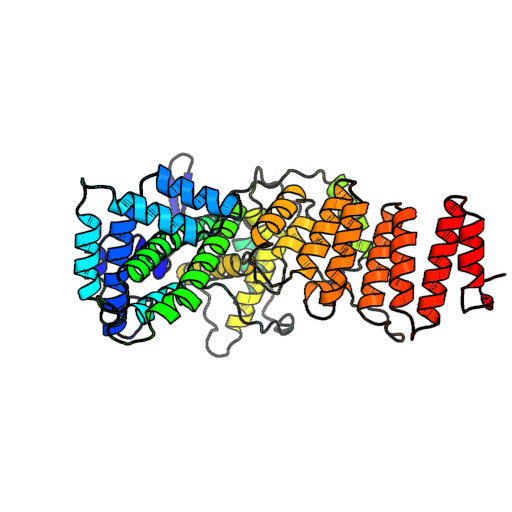206 1.00 88.50 321 GLY A CA 1
ATOM 2467 C C . GLY A 1 321 ? 11.226 1.634 0.032 1.00 88.50 321 GLY A C 1
ATOM 2468 O O . GLY A 1 321 ? 11.989 0.970 -0.664 1.00 88.50 321 GLY A O 1
ATOM 2469 N N . PHE A 1 322 ? 9.903 1.671 -0.184 1.00 93.94 322 PHE A N 1
ATOM 2470 C CA . PHE A 1 322 ? 9.214 1.079 -1.339 1.00 93.94 322 PHE A CA 1
ATOM 2471 C C . PHE A 1 322 ? 9.527 -0.415 -1.600 1.00 93.94 322 PHE A C 1
ATOM 2473 O O . PHE A 1 322 ? 9.305 -0.951 -2.687 1.00 93.94 322 PHE A O 1
ATOM 2480 N N . LEU A 1 323 ? 10.010 -1.128 -0.575 1.00 93.69 323 LEU A N 1
ATOM 2481 C CA . LEU A 1 323 ? 10.521 -2.495 -0.712 1.00 93.69 323 LEU A CA 1
ATOM 2482 C C . LEU A 1 323 ? 9.423 -3.517 -1.014 1.00 93.69 323 LEU A C 1
ATOM 2484 O O . LEU A 1 323 ? 9.696 -4.540 -1.641 1.00 93.69 323 LEU A O 1
ATOM 2488 N N . PHE A 1 324 ? 8.194 -3.286 -0.543 1.00 96.56 324 PHE A N 1
ATOM 2489 C CA . PHE A 1 324 ? 7.098 -4.228 -0.753 1.00 96.56 324 PHE A CA 1
ATOM 2490 C C . PHE A 1 324 ? 6.691 -4.309 -2.238 1.00 96.56 324 PHE A C 1
ATOM 2492 O O . PHE A 1 324 ? 6.777 -5.407 -2.796 1.00 96.56 324 PHE A O 1
ATOM 2499 N N . PRO A 1 325 ? 6.358 -3.199 -2.929 1.00 96.75 325 PRO A N 1
ATOM 2500 C CA . PRO A 1 325 ? 6.092 -3.225 -4.371 1.00 96.75 325 PRO A CA 1
ATOM 2501 C C . PRO A 1 325 ? 7.289 -3.698 -5.201 1.00 96.75 325 PRO A C 1
ATOM 2503 O O . PRO A 1 325 ? 7.118 -4.489 -6.132 1.00 96.75 325 PRO A O 1
ATOM 2506 N N . GLU A 1 326 ? 8.503 -3.281 -4.829 1.00 94.44 326 GLU A N 1
ATOM 2507 C CA . GLU A 1 326 ? 9.742 -3.713 -5.482 1.00 94.44 326 GLU A CA 1
ATOM 2508 C C . GLU A 1 326 ? 9.922 -5.242 -5.400 1.00 94.44 326 GLU A C 1
ATOM 2510 O O . GLU A 1 326 ? 10.247 -5.898 -6.391 1.00 94.44 326 GLU A O 1
ATOM 2515 N N . CYS A 1 327 ? 9.619 -5.839 -4.243 1.00 94.12 327 CYS A N 1
ATOM 2516 C CA . CYS A 1 327 ? 9.664 -7.287 -4.051 1.00 94.12 327 CYS A CA 1
ATOM 2517 C C . CYS A 1 327 ? 8.635 -8.025 -4.920 1.00 94.12 327 CYS A C 1
ATOM 2519 O O . CYS A 1 327 ? 8.966 -9.057 -5.513 1.00 94.12 327 CYS A O 1
ATOM 2521 N N . LEU A 1 328 ? 7.405 -7.509 -5.030 1.00 95.56 328 LEU A N 1
ATOM 2522 C CA . LEU A 1 328 ? 6.377 -8.108 -5.888 1.00 95.56 328 LEU A CA 1
ATOM 2523 C C . LEU A 1 328 ? 6.795 -8.093 -7.362 1.00 95.56 328 LEU A C 1
ATOM 2525 O O . LEU A 1 328 ? 6.628 -9.101 -8.049 1.00 95.56 328 LEU A O 1
ATOM 2529 N N . MET A 1 329 ? 7.392 -6.991 -7.821 1.00 94.62 329 MET A N 1
ATOM 2530 C CA . MET A 1 329 ? 7.933 -6.858 -9.176 1.00 94.62 329 MET A CA 1
ATOM 2531 C C . MET A 1 329 ? 9.053 -7.876 -9.438 1.00 94.62 329 MET A C 1
ATOM 2533 O O . MET A 1 329 ? 9.015 -8.592 -10.439 1.00 94.62 329 MET A O 1
ATOM 2537 N N . GLY A 1 330 ? 10.017 -7.997 -8.519 1.00 91.25 330 GLY A N 1
ATOM 2538 C CA . GLY A 1 330 ? 11.117 -8.964 -8.632 1.00 91.25 330 GLY A CA 1
ATOM 2539 C C . GLY A 1 330 ? 10.649 -10.422 -8.671 1.00 91.25 330 GLY A C 1
ATOM 2540 O O . GLY A 1 330 ? 11.233 -11.245 -9.370 1.00 91.25 330 GLY A O 1
ATOM 2541 N N . ASN A 1 331 ? 9.549 -10.736 -7.981 1.00 91.25 331 ASN A N 1
ATOM 2542 C CA . ASN A 1 331 ? 8.978 -12.084 -7.888 1.00 91.25 331 ASN A CA 1
ATOM 2543 C C . ASN A 1 331 ? 7.829 -12.341 -8.885 1.00 91.25 331 ASN A C 1
ATOM 2545 O O . ASN A 1 331 ? 7.040 -13.269 -8.687 1.00 91.25 331 ASN A O 1
ATOM 2549 N N . CYS A 1 332 ? 7.719 -11.526 -9.943 1.00 93.31 332 CYS A N 1
ATOM 2550 C CA . CYS A 1 332 ? 6.712 -11.641 -11.008 1.00 93.31 332 CYS A CA 1
ATOM 2551 C C . CYS A 1 332 ? 5.249 -11.661 -10.514 1.00 93.31 332 CYS A C 1
ATOM 2553 O O . CYS A 1 332 ? 4.373 -12.240 -11.158 1.00 93.31 332 CYS A O 1
ATOM 2555 N N . GLN A 1 333 ? 4.952 -11.035 -9.374 1.00 94.94 333 GLN A N 1
ATOM 2556 C CA . GLN A 1 333 ? 3.597 -10.950 -8.814 1.00 94.94 333 GLN A CA 1
ATOM 2557 C C . GLN A 1 333 ? 2.817 -9.783 -9.440 1.00 94.94 333 GLN A C 1
ATOM 2559 O O . GLN A 1 333 ? 2.268 -8.934 -8.740 1.00 94.94 333 GLN A O 1
ATOM 2564 N N . TYR A 1 334 ? 2.799 -9.702 -10.775 1.00 95.50 334 TYR A N 1
ATOM 2565 C CA . TYR A 1 334 ? 2.309 -8.523 -11.499 1.00 95.50 334 TYR A CA 1
ATOM 2566 C C . TYR A 1 334 ? 0.808 -8.277 -11.333 1.00 95.50 334 TYR A C 1
ATOM 2568 O O . TYR A 1 334 ? 0.379 -7.127 -11.356 1.00 95.50 334 TYR A O 1
ATOM 2576 N N . THR A 1 335 ? -0.003 -9.324 -11.159 1.00 96.06 335 THR A N 1
ATOM 2577 C CA . THR A 1 335 ? -1.445 -9.169 -10.905 1.00 96.06 335 THR A CA 1
ATOM 2578 C C . THR A 1 335 ? -1.675 -8.522 -9.543 1.00 96.06 335 THR A C 1
ATOM 2580 O O . THR A 1 335 ? -2.354 -7.505 -9.442 1.00 96.06 335 THR A O 1
ATOM 2583 N N . GLN A 1 336 ? -1.033 -9.057 -8.505 1.00 97.75 336 GLN A N 1
ATOM 2584 C CA . GLN A 1 336 ? -1.122 -8.527 -7.149 1.00 97.75 336 GLN A CA 1
ATOM 2585 C C . GLN A 1 336 ? -0.527 -7.118 -7.057 1.00 97.75 336 GLN A C 1
ATOM 2587 O O . GLN A 1 336 ? -1.067 -6.267 -6.359 1.00 97.75 336 GLN A O 1
ATOM 2592 N N . LEU A 1 337 ? 0.553 -6.843 -7.787 1.00 98.00 337 LEU A N 1
ATOM 2593 C CA . LEU A 1 337 ? 1.174 -5.523 -7.845 1.00 98.00 337 LEU A CA 1
ATOM 2594 C C . LEU A 1 337 ? 0.289 -4.482 -8.555 1.00 98.00 337 LEU A C 1
ATOM 2596 O O . LEU A 1 337 ? 0.214 -3.342 -8.101 1.00 98.00 337 LEU A O 1
ATOM 2600 N N . GLN A 1 338 ? -0.426 -4.864 -9.619 1.00 97.75 338 GLN A N 1
ATOM 2601 C CA . GLN A 1 338 ? -1.443 -4.002 -10.237 1.00 97.75 338 GLN A CA 1
ATOM 2602 C C . GLN A 1 338 ? -2.588 -3.697 -9.267 1.00 97.75 338 GLN A C 1
ATOM 2604 O O . GLN A 1 338 ? -3.002 -2.542 -9.156 1.00 97.75 338 GLN A O 1
ATOM 2609 N N . ASP A 1 339 ? -3.067 -4.704 -8.532 1.00 97.69 339 ASP A N 1
ATOM 2610 C CA . ASP A 1 339 ? -4.098 -4.511 -7.510 1.00 97.69 339 ASP A CA 1
ATOM 2611 C C . ASP A 1 339 ? -3.620 -3.602 -6.373 1.00 97.69 339 ASP A C 1
ATOM 2613 O O . ASP A 1 339 ? -4.355 -2.700 -5.974 1.00 97.69 339 ASP A O 1
ATOM 2617 N N . TYR A 1 340 ? -2.383 -3.776 -5.899 1.00 98.31 340 TYR A N 1
ATOM 2618 C CA . TYR A 1 340 ? -1.761 -2.888 -4.918 1.00 98.31 340 TYR A CA 1
ATOM 2619 C C . TYR A 1 340 ? -1.744 -1.438 -5.415 1.00 98.31 340 TYR A C 1
ATOM 2621 O O . TYR A 1 340 ? -2.280 -0.556 -4.745 1.00 98.31 340 TYR A O 1
ATOM 2629 N N . ALA A 1 341 ? -1.196 -1.197 -6.613 1.00 97.56 341 ALA A N 1
ATOM 2630 C CA . ALA A 1 341 ? -1.099 0.143 -7.191 1.00 97.56 341 ALA A CA 1
ATOM 2631 C C . ALA A 1 341 ? -2.485 0.787 -7.363 1.00 97.56 341 ALA A C 1
ATOM 2633 O O . ALA A 1 341 ? -2.675 1.963 -7.047 1.00 97.56 341 ALA A O 1
ATOM 2634 N N . ARG A 1 342 ? -3.483 0.003 -7.793 1.00 97.38 342 ARG A N 1
ATOM 2635 C CA . ARG A 1 342 ? -4.883 0.435 -7.891 1.00 97.38 342 ARG A CA 1
ATOM 2636 C C . ARG A 1 342 ? -5.453 0.839 -6.530 1.00 97.38 342 ARG A C 1
ATOM 2638 O O . ARG A 1 342 ? -6.135 1.858 -6.451 1.00 97.38 342 ARG A O 1
ATOM 2645 N N . LEU A 1 343 ? -5.208 0.043 -5.487 1.00 97.62 343 LEU A N 1
ATOM 2646 C CA . LEU A 1 343 ? -5.745 0.277 -4.145 1.00 97.62 343 LEU A CA 1
ATOM 2647 C C . LEU A 1 343 ? -5.228 1.573 -3.520 1.00 97.62 343 LEU A C 1
ATOM 2649 O O . LEU A 1 343 ? -6.000 2.244 -2.840 1.00 97.62 343 LEU A O 1
ATOM 2653 N N . ILE A 1 344 ? -3.966 1.936 -3.760 1.00 96.69 344 ILE A N 1
ATOM 2654 C CA . ILE A 1 344 ? -3.342 3.113 -3.132 1.00 96.69 344 ILE A CA 1
ATOM 2655 C C . ILE A 1 344 ? -3.455 4.399 -3.959 1.00 96.69 344 ILE A C 1
ATOM 2657 O O . ILE A 1 344 ? -3.437 5.492 -3.394 1.00 96.69 344 ILE A O 1
ATOM 2661 N N . SER A 1 345 ? -3.607 4.286 -5.284 1.00 94.62 345 SER A N 1
ATOM 2662 C CA . SER A 1 345 ? -3.543 5.416 -6.223 1.00 94.62 345 SER A CA 1
ATOM 2663 C C . SER A 1 345 ? -4.423 6.633 -5.880 1.00 94.62 345 SER A C 1
ATOM 2665 O O . SER A 1 345 ? -3.966 7.747 -6.138 1.00 94.62 345 SER A O 1
ATOM 2667 N N . PRO A 1 346 ? -5.653 6.501 -5.340 1.00 94.44 346 PRO A N 1
ATOM 2668 C CA . PRO A 1 346 ? -6.507 7.669 -5.102 1.00 94.44 346 PRO A CA 1
ATOM 2669 C C . PRO A 1 346 ? -6.108 8.535 -3.900 1.00 94.44 346 PRO A C 1
ATOM 2671 O O . PRO A 1 346 ? -6.567 9.671 -3.808 1.00 94.44 346 PRO A O 1
ATOM 2674 N N . TRP A 1 347 ? -5.330 8.003 -2.955 1.00 94.75 347 TRP A N 1
ATOM 2675 C CA . TRP A 1 347 ? -5.145 8.628 -1.637 1.00 94.75 347 TRP A CA 1
ATOM 2676 C C . TRP A 1 347 ? -3.700 8.637 -1.136 1.00 94.75 347 TRP A C 1
ATOM 2678 O O . TRP A 1 347 ? -3.359 9.508 -0.339 1.00 94.75 347 TRP A O 1
ATOM 2688 N N . CYS A 1 348 ? -2.834 7.731 -1.594 1.00 94.69 348 CYS A N 1
ATOM 2689 C CA . CYS A 1 348 ? -1.418 7.752 -1.235 1.00 94.69 348 CYS A CA 1
ATOM 2690 C C . CYS A 1 348 ? -0.650 8.675 -2.191 1.00 94.69 348 CYS A C 1
ATOM 2692 O O . CYS A 1 348 ? -0.680 8.482 -3.404 1.00 94.69 348 CYS A O 1
ATOM 2694 N N . GLN A 1 349 ? 0.019 9.688 -1.636 1.00 93.25 349 GLN A N 1
ATOM 2695 C CA . GLN A 1 349 ? 0.821 10.664 -2.393 1.00 93.25 349 GLN A CA 1
ATOM 2696 C C . GLN A 1 349 ? 2.330 10.407 -2.290 1.00 93.25 349 GLN A C 1
ATOM 2698 O O . GLN A 1 349 ? 3.127 11.169 -2.828 1.00 93.25 349 GLN A O 1
ATOM 2703 N N . VAL A 1 350 ? 2.724 9.346 -1.590 1.00 93.75 350 VAL A N 1
ATOM 2704 C CA . VAL A 1 350 ? 4.121 8.941 -1.431 1.00 93.75 350 VAL A CA 1
ATOM 2705 C C . VAL A 1 350 ? 4.435 7.874 -2.478 1.00 93.75 350 VAL A C 1
ATOM 2707 O O . VAL A 1 350 ? 3.600 7.013 -2.751 1.00 93.75 350 VAL A O 1
ATOM 2710 N N . ASN A 1 351 ? 5.635 7.921 -3.062 1.00 94.75 351 ASN A N 1
ATOM 2711 C CA . ASN A 1 351 ? 6.100 6.961 -4.069 1.00 94.75 351 ASN A CA 1
ATOM 2712 C C . ASN A 1 351 ? 5.218 6.882 -5.330 1.00 94.75 351 ASN A C 1
ATOM 2714 O O . ASN A 1 351 ? 5.071 5.811 -5.927 1.00 94.75 351 ASN A O 1
ATOM 2718 N N . VAL A 1 352 ? 4.590 7.988 -5.738 1.00 96.50 352 VAL A N 1
ATOM 2719 C CA . VAL A 1 352 ? 3.686 8.016 -6.897 1.00 96.50 352 VAL A CA 1
ATOM 2720 C C . VAL A 1 352 ? 4.450 7.686 -8.178 1.00 96.50 352 VAL A C 1
ATOM 2722 O O . VAL A 1 352 ? 3.963 6.893 -8.988 1.00 96.50 352 VAL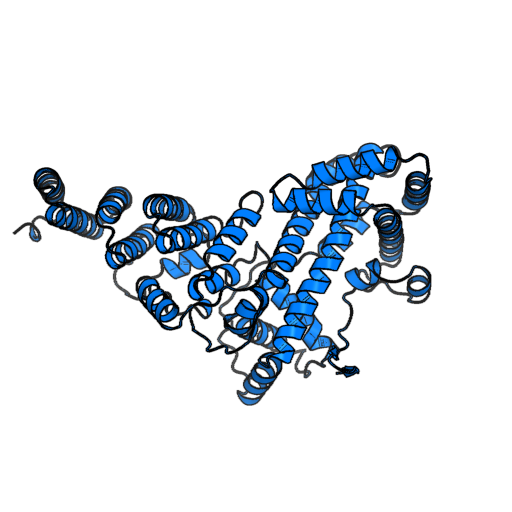 A O 1
ATOM 2725 N N . GLY A 1 353 ? 5.658 8.225 -8.359 1.00 97.12 353 GLY A N 1
ATOM 2726 C CA . GLY A 1 353 ? 6.488 7.925 -9.525 1.00 97.12 353 GLY A CA 1
ATOM 2727 C C . GLY A 1 353 ? 6.983 6.481 -9.533 1.00 97.12 353 GLY A C 1
ATOM 2728 O O . GLY A 1 353 ? 6.935 5.806 -10.561 1.00 97.12 353 GLY A O 1
ATOM 2729 N N . SER A 1 354 ? 7.384 5.965 -8.377 1.00 96.94 354 SER A N 1
ATOM 2730 C CA . SER A 1 354 ? 7.824 4.584 -8.184 1.00 96.94 354 SER A CA 1
ATOM 2731 C C . SER A 1 354 ? 6.679 3.607 -8.460 1.00 96.94 354 SER A C 1
ATOM 2733 O O . SER A 1 354 ? 6.877 2.608 -9.151 1.00 96.94 354 SER A O 1
ATOM 2735 N N . CYS A 1 355 ? 5.454 3.935 -8.029 1.00 97.31 355 CYS A N 1
ATOM 2736 C CA . CYS A 1 355 ? 4.235 3.201 -8.378 1.00 97.31 355 CYS A CA 1
ATOM 2737 C C . CYS A 1 355 ? 3.976 3.197 -9.885 1.00 97.31 355 CYS A C 1
ATOM 2739 O O . CYS A 1 355 ? 3.650 2.149 -10.443 1.00 97.31 355 CYS A O 1
ATOM 2741 N N . GLN A 1 356 ? 4.148 4.338 -10.560 1.00 98.06 356 GLN A N 1
ATOM 2742 C CA . GLN A 1 356 ? 4.041 4.395 -12.018 1.00 98.06 356 GLN A CA 1
ATOM 2743 C C . GLN A 1 356 ? 5.105 3.521 -12.684 1.00 98.06 356 GLN A C 1
ATOM 2745 O O . GLN A 1 356 ? 4.783 2.751 -13.583 1.00 98.06 356 GLN A O 1
ATOM 2750 N N . PHE A 1 357 ? 6.353 3.552 -12.216 1.00 97.62 357 PHE A N 1
ATOM 2751 C CA . PHE A 1 357 ? 7.407 2.705 -12.769 1.00 97.62 357 PHE A CA 1
ATOM 2752 C C . PHE A 1 357 ? 7.069 1.213 -12.662 1.00 97.62 357 PHE A C 1
ATOM 2754 O O . PHE A 1 357 ? 7.100 0.503 -13.669 1.00 97.62 357 PHE A O 1
ATOM 2761 N N . VAL A 1 358 ? 6.703 0.731 -11.470 1.00 96.69 358 VAL A N 1
ATOM 2762 C CA . VAL A 1 358 ? 6.391 -0.695 -11.276 1.00 96.69 358 VAL A CA 1
ATOM 2763 C C . VAL A 1 358 ? 5.104 -1.109 -11.996 1.00 96.69 358 VAL A C 1
ATOM 2765 O O . VAL A 1 358 ? 5.021 -2.224 -12.506 1.00 96.69 358 VAL A O 1
ATOM 2768 N N . LEU A 1 359 ? 4.126 -0.206 -12.137 1.00 97.75 359 LEU A N 1
ATOM 2769 C CA . LEU A 1 359 ? 2.947 -0.436 -12.973 1.00 97.75 359 LEU A CA 1
ATOM 2770 C C . LEU A 1 359 ? 3.320 -0.532 -14.462 1.00 97.75 359 LEU A C 1
ATOM 2772 O O . LEU A 1 359 ? 2.782 -1.373 -15.182 1.00 97.75 359 LEU A O 1
ATOM 2776 N N . GLY A 1 360 ? 4.287 0.270 -14.914 1.00 97.56 360 GLY A N 1
ATOM 2777 C CA . GLY A 1 360 ? 4.862 0.159 -16.251 1.00 97.56 360 GLY A CA 1
ATOM 2778 C C . GLY A 1 360 ? 5.486 -1.215 -16.501 1.00 97.56 360 GLY A C 1
ATOM 2779 O O . GLY A 1 360 ? 5.232 -1.826 -17.537 1.00 97.56 360 GLY A O 1
ATOM 2780 N N . GLN A 1 361 ? 6.213 -1.748 -15.516 1.00 95.75 361 GLN A N 1
ATOM 2781 C CA . GLN A 1 361 ? 6.769 -3.106 -15.562 1.00 95.75 361 GLN A CA 1
ATOM 2782 C C . GLN A 1 361 ? 5.681 -4.182 -15.629 1.00 95.75 361 GLN A C 1
ATOM 2784 O O . GLN A 1 361 ? 5.776 -5.101 -16.443 1.00 95.75 361 GLN A O 1
ATOM 2789 N N . CYS A 1 362 ? 4.604 -4.043 -14.847 1.00 96.75 362 CYS A N 1
ATOM 2790 C CA . CYS A 1 362 ? 3.444 -4.929 -14.954 1.00 96.75 362 CYS A CA 1
ATOM 2791 C C . CYS A 1 362 ? 2.866 -4.932 -16.374 1.00 96.75 362 CYS A C 1
ATOM 2793 O O . CYS A 1 362 ? 2.623 -6.000 -16.936 1.00 96.75 362 CYS A O 1
ATOM 2795 N N . TYR A 1 363 ? 2.682 -3.753 -16.976 1.00 97.62 363 TYR A N 1
ATOM 2796 C CA . TYR A 1 363 ? 2.145 -3.655 -18.329 1.00 97.62 363 TYR A CA 1
ATOM 2797 C C . TYR A 1 363 ? 3.078 -4.261 -19.378 1.00 97.62 363 TYR A C 1
ATOM 2799 O O . TYR A 1 363 ? 2.585 -4.964 -20.263 1.00 97.62 363 TYR A O 1
ATOM 2807 N N . LEU A 1 364 ? 4.400 -4.076 -19.260 1.00 94.62 364 LEU A N 1
ATOM 2808 C CA . LEU A 1 364 ? 5.370 -4.757 -20.126 1.00 94.62 364 LEU A CA 1
ATOM 2809 C C . LEU A 1 364 ? 5.236 -6.277 -20.031 1.00 94.62 364 LEU A C 1
ATOM 2811 O O . LEU A 1 364 ? 5.109 -6.935 -21.062 1.00 94.62 364 LEU A O 1
ATOM 2815 N N . ALA A 1 365 ? 5.182 -6.821 -18.813 1.00 92.56 365 ALA A N 1
ATOM 2816 C CA . ALA A 1 365 ? 5.043 -8.258 -18.592 1.00 92.56 365 ALA A CA 1
ATOM 2817 C C . ALA A 1 365 ? 3.732 -8.827 -19.170 1.00 92.56 365 ALA A C 1
ATOM 2819 O O . ALA A 1 365 ? 3.689 -9.977 -19.604 1.00 92.56 365 ALA A O 1
ATOM 2820 N N . THR A 1 366 ? 2.666 -8.021 -19.223 1.00 92.56 366 THR A N 1
ATOM 2821 C CA . THR A 1 366 ? 1.379 -8.398 -19.840 1.00 92.56 366 THR A CA 1
ATOM 2822 C C . THR A 1 366 ? 1.281 -8.112 -21.346 1.00 92.56 366 THR A C 1
ATOM 2824 O O . THR A 1 366 ? 0.247 -8.386 -21.952 1.00 92.56 366 THR A O 1
ATOM 2827 N N . GLY A 1 367 ? 2.333 -7.573 -21.974 1.00 93.75 367 GLY A N 1
ATOM 2828 C CA . GLY A 1 367 ? 2.350 -7.238 -23.405 1.00 93.75 367 GLY A CA 1
ATOM 2829 C C . GLY A 1 367 ? 1.658 -5.916 -23.768 1.00 93.75 367 GLY A C 1
ATOM 2830 O O . GLY A 1 367 ? 1.449 -5.620 -24.943 1.00 93.75 367 GLY A O 1
ATOM 2831 N N . GLU A 1 368 ? 1.322 -5.081 -22.786 1.00 96.62 368 GLU A N 1
ATOM 2832 C CA . GLU A 1 368 ? 0.643 -3.794 -22.962 1.00 96.62 368 GLU A CA 1
ATOM 2833 C C . GLU A 1 368 ? 1.642 -2.628 -23.080 1.00 96.62 368 GLU A C 1
ATOM 2835 O O . GLU A 1 368 ? 1.581 -1.634 -22.350 1.00 96.62 368 GLU A O 1
ATOM 2840 N N . GLY A 1 369 ? 2.580 -2.731 -24.028 1.00 96.56 369 GLY A N 1
ATOM 2841 C CA . GLY A 1 369 ? 3.734 -1.828 -24.129 1.00 96.56 369 GLY A CA 1
ATOM 2842 C C . GLY A 1 369 ? 3.394 -0.331 -24.206 1.00 96.56 369 GLY A C 1
ATOM 2843 O O . GLY A 1 369 ? 4.086 0.496 -23.615 1.00 96.56 369 GLY A O 1
ATOM 2844 N N . HIS A 1 370 ? 2.295 0.054 -24.860 1.00 97.12 370 HIS A N 1
ATOM 2845 C CA . HIS A 1 370 ? 1.881 1.463 -24.907 1.00 97.12 370 HIS A CA 1
ATOM 2846 C C . HIS A 1 370 ? 1.446 2.015 -23.544 1.00 97.12 370 HIS A C 1
ATOM 2848 O O . HIS A 1 370 ? 1.748 3.171 -23.248 1.00 97.12 370 HIS A O 1
ATOM 2854 N N . LYS A 1 371 ? 0.761 1.216 -22.713 1.00 97.94 371 LYS A N 1
ATOM 2855 C CA . LYS A 1 371 ? 0.418 1.623 -21.343 1.00 97.94 371 LYS A CA 1
ATOM 2856 C C . LYS A 1 371 ? 1.669 1.680 -20.478 1.00 97.94 371 LYS A C 1
ATOM 2858 O O . LYS A 1 371 ? 1.843 2.639 -19.733 1.00 97.94 371 LYS A O 1
ATOM 2863 N N . ALA A 1 372 ? 2.572 0.713 -20.650 1.00 98.00 372 ALA A N 1
ATOM 2864 C CA . ALA A 1 372 ? 3.857 0.725 -19.967 1.00 98.00 372 ALA A CA 1
ATOM 2865 C C . ALA A 1 372 ? 4.641 2.013 -20.235 1.00 98.00 372 ALA A C 1
ATOM 2867 O O . ALA A 1 372 ? 5.097 2.669 -19.302 1.00 98.00 372 ALA A O 1
ATOM 2868 N N . LEU A 1 373 ? 4.727 2.422 -21.505 1.00 97.81 373 LEU A N 1
ATOM 2869 C CA . LEU A 1 373 ? 5.400 3.657 -21.898 1.00 97.81 373 LEU A CA 1
ATOM 2870 C C . LEU A 1 373 ? 4.785 4.896 -21.227 1.00 97.81 373 LEU A C 1
ATOM 2872 O O . LEU A 1 373 ? 5.529 5.754 -20.761 1.00 97.81 373 LEU A O 1
ATOM 2876 N N . GLN A 1 374 ? 3.453 4.984 -21.147 1.00 97.94 374 GLN A N 1
ATOM 2877 C CA . GLN A 1 374 ? 2.773 6.094 -20.464 1.00 97.94 374 GLN A CA 1
ATOM 2878 C C . GLN A 1 374 ? 3.134 6.147 -18.977 1.00 97.94 374 GLN A C 1
ATOM 2880 O O . GLN A 1 374 ? 3.437 7.219 -18.457 1.00 97.94 374 GLN A O 1
ATOM 2885 N N . CYS A 1 375 ? 3.151 4.993 -18.311 1.00 98.00 375 CYS A N 1
ATOM 2886 C CA . CYS A 1 375 ? 3.556 4.878 -16.917 1.00 98.00 375 CYS A CA 1
ATOM 2887 C C . CYS A 1 375 ? 5.017 5.306 -16.704 1.00 98.00 375 CYS A C 1
ATOM 2889 O O . CYS A 1 375 ? 5.294 6.122 -15.827 1.00 98.00 375 CYS A O 1
ATOM 2891 N N . PHE A 1 376 ? 5.951 4.846 -17.544 1.00 97.81 376 PHE A N 1
ATOM 2892 C CA . PHE A 1 376 ? 7.349 5.278 -17.448 1.00 97.81 376 PHE A CA 1
ATOM 2893 C C . PHE A 1 376 ? 7.509 6.785 -17.659 1.00 97.81 376 PHE A C 1
ATOM 2895 O O . PHE A 1 376 ? 8.244 7.433 -16.926 1.00 97.81 376 PHE A O 1
ATOM 2902 N N . GLN A 1 377 ? 6.785 7.374 -18.613 1.00 97.00 377 GLN A N 1
ATOM 2903 C CA . GLN A 1 377 ? 6.811 8.822 -18.835 1.00 97.00 377 GLN A CA 1
ATOM 2904 C C . GLN A 1 377 ? 6.232 9.608 -17.651 1.00 97.00 377 GLN A C 1
ATOM 2906 O O . GLN A 1 377 ? 6.754 10.668 -17.314 1.00 97.00 377 GLN A O 1
ATOM 2911 N N . ALA A 1 378 ? 5.190 9.086 -16.998 1.00 96.81 378 ALA A N 1
ATOM 2912 C CA . ALA A 1 378 ? 4.605 9.702 -15.811 1.00 96.81 378 ALA A CA 1
ATOM 2913 C C . ALA A 1 378 ? 5.551 9.666 -14.596 1.00 96.81 378 ALA A C 1
ATOM 2915 O O . ALA A 1 378 ? 5.552 10.601 -13.804 1.00 96.81 378 ALA A O 1
ATOM 2916 N N . ALA A 1 379 ? 6.382 8.628 -14.463 1.00 97.25 379 ALA A N 1
ATOM 2917 C CA . ALA A 1 379 ? 7.316 8.488 -13.343 1.00 97.25 379 ALA A CA 1
ATOM 2918 C C . ALA A 1 379 ? 8.468 9.514 -13.356 1.00 97.25 379 ALA A C 1
ATOM 2920 O O . ALA A 1 379 ? 9.049 9.803 -12.310 1.00 97.25 379 ALA A O 1
ATOM 2921 N N . VAL A 1 380 ? 8.800 10.089 -14.520 1.00 94.81 380 VAL A N 1
ATOM 2922 C CA . VAL A 1 380 ? 9.980 10.959 -14.708 1.00 94.81 380 VAL A CA 1
ATOM 2923 C C . VAL A 1 380 ? 9.973 12.183 -13.786 1.00 94.81 380 VAL A C 1
ATOM 2925 O O . VAL A 1 380 ? 11.035 12.634 -13.355 1.00 94.81 380 VAL A O 1
ATOM 2928 N N . THR A 1 381 ? 8.798 12.730 -13.461 1.00 93.69 381 THR A N 1
ATOM 2929 C CA . THR A 1 381 ? 8.682 13.949 -12.639 1.00 93.69 381 THR A CA 1
ATOM 2930 C C . THR A 1 381 ? 9.153 13.758 -11.198 1.00 93.69 381 THR A C 1
ATOM 2932 O O . THR A 1 381 ? 9.470 14.745 -10.529 1.00 93.69 381 THR A O 1
ATOM 2935 N N . GLU A 1 382 ? 9.237 12.506 -10.741 1.00 96.06 382 GLU A N 1
ATOM 2936 C CA . GLU A 1 382 ? 9.568 12.136 -9.363 1.00 96.06 382 GLU A CA 1
ATOM 2937 C C . GLU A 1 382 ? 10.963 11.502 -9.221 1.00 96.06 382 GLU A C 1
ATOM 2939 O O . GLU A 1 382 ? 11.371 11.168 -8.112 1.00 96.06 382 GLU A O 1
ATOM 2944 N N . VAL A 1 383 ? 11.731 11.375 -10.315 1.00 92.88 383 VAL A N 1
ATOM 2945 C CA . VAL A 1 383 ? 13.033 10.669 -10.335 1.00 92.88 383 VAL A CA 1
ATOM 2946 C C . VAL A 1 383 ? 14.041 11.201 -9.314 1.00 92.88 383 VAL A C 1
ATOM 2948 O O . VAL A 1 383 ? 14.826 10.437 -8.770 1.00 92.88 383 VAL A O 1
ATOM 2951 N N . GLU A 1 384 ? 14.003 12.499 -9.030 1.00 91.25 384 GLU A N 1
ATOM 2952 C CA . GLU A 1 384 ? 14.927 13.169 -8.104 1.00 91.25 384 GLU A CA 1
ATOM 2953 C C . GLU A 1 384 ? 14.370 13.291 -6.677 1.00 91.25 384 GLU A C 1
ATOM 2955 O O . GLU A 1 384 ? 15.003 13.908 -5.825 1.00 91.25 384 GLU A O 1
ATOM 2960 N N . LYS A 1 385 ? 13.167 12.764 -6.422 1.00 93.00 385 LYS A N 1
ATOM 2961 C CA . LYS A 1 385 ? 12.446 12.945 -5.153 1.00 93.00 385 LYS A CA 1
ATOM 2962 C C . LYS A 1 385 ? 12.223 11.649 -4.386 1.00 93.00 385 LYS A C 1
ATOM 2964 O O . LYS A 1 385 ? 12.073 11.695 -3.173 1.00 93.00 385 LYS A O 1
ATOM 2969 N N . GLU A 1 386 ? 12.144 10.522 -5.086 1.00 93.75 386 GLU A N 1
ATOM 2970 C CA . GLU A 1 386 ? 11.786 9.233 -4.496 1.00 93.75 386 GLU A CA 1
ATOM 2971 C C . GLU A 1 386 ? 12.990 8.289 -4.473 1.00 93.75 386 GLU A C 1
ATOM 2973 O O . GLU A 1 386 ? 13.589 8.025 -5.516 1.00 93.75 386 GLU A O 1
ATOM 2978 N N . ASP A 1 387 ? 13.311 7.729 -3.304 1.00 90.12 387 ASP A N 1
ATOM 2979 C CA . ASP A 1 387 ? 14.524 6.930 -3.074 1.00 90.12 387 ASP A CA 1
ATOM 2980 C C . ASP A 1 387 ? 14.690 5.772 -4.064 1.00 90.12 387 ASP A C 1
ATOM 2982 O O . ASP A 1 387 ? 15.788 5.509 -4.557 1.00 90.12 387 ASP A O 1
ATOM 2986 N N . PHE A 1 388 ? 13.600 5.072 -4.393 1.00 92.31 388 PHE A N 1
ATOM 2987 C CA . PHE A 1 388 ? 13.634 3.994 -5.381 1.00 92.31 388 PHE A CA 1
ATOM 2988 C C . PHE A 1 388 ? 14.050 4.496 -6.772 1.00 92.31 388 PHE A C 1
ATOM 2990 O O . PHE A 1 388 ? 14.894 3.874 -7.419 1.00 92.31 388 PHE A O 1
ATOM 2997 N N . LEU A 1 389 ? 13.506 5.629 -7.228 1.00 93.69 389 LEU A N 1
ATOM 2998 C CA . LEU A 1 389 ? 13.854 6.193 -8.533 1.00 93.69 389 LEU A CA 1
ATOM 2999 C C . LEU A 1 389 ? 15.242 6.839 -8.535 1.00 93.69 389 LEU A C 1
ATOM 3001 O O . LEU A 1 389 ? 15.948 6.740 -9.538 1.00 93.69 389 LEU A O 1
ATOM 3005 N N . ILE A 1 390 ? 15.665 7.427 -7.414 1.00 91.81 390 ILE A N 1
ATOM 3006 C CA . ILE A 1 390 ? 17.031 7.928 -7.236 1.00 91.81 390 ILE A CA 1
ATOM 3007 C C . ILE A 1 390 ? 18.014 6.763 -7.391 1.00 91.81 390 ILE A C 1
ATOM 3009 O O . ILE A 1 390 ? 18.904 6.838 -8.239 1.00 91.81 390 ILE A O 1
ATOM 3013 N N . ARG A 1 391 ? 17.800 5.644 -6.678 1.00 90.00 391 ARG A N 1
ATOM 3014 C CA . ARG A 1 391 ? 18.605 4.416 -6.832 1.00 90.00 391 ARG A CA 1
ATOM 3015 C C . ARG A 1 391 ? 18.598 3.907 -8.274 1.00 90.00 391 ARG A C 1
ATOM 3017 O O . ARG A 1 391 ? 19.657 3.619 -8.820 1.00 90.00 391 ARG A O 1
ATOM 3024 N N . LEU A 1 392 ? 17.431 3.852 -8.913 1.00 88.81 392 LEU A N 1
ATOM 3025 C CA . LEU A 1 392 ? 17.287 3.410 -10.304 1.00 88.81 392 LEU A CA 1
ATOM 3026 C C . LEU A 1 392 ? 18.036 4.308 -11.306 1.00 88.81 392 LEU A C 1
ATOM 3028 O O . LEU A 1 392 ? 18.555 3.821 -12.312 1.00 88.81 392 LEU A O 1
ATOM 3032 N N . SER A 1 393 ? 18.050 5.619 -11.061 1.00 87.75 393 SER A N 1
ATOM 3033 C CA . SER A 1 393 ? 18.718 6.599 -11.923 1.00 87.75 393 SER A CA 1
ATOM 3034 C C . SER A 1 393 ? 20.218 6.706 -11.666 1.00 87.75 393 SER A C 1
ATOM 3036 O O . SER A 1 393 ? 20.936 7.166 -12.548 1.00 87.75 393 SER A O 1
ATOM 3038 N N . SER A 1 394 ? 20.702 6.237 -10.512 1.00 83.31 394 SER A N 1
ATOM 3039 C CA . SER A 1 394 ? 22.123 6.263 -10.178 1.00 83.31 394 SER A CA 1
ATOM 3040 C C . SER A 1 394 ? 22.974 5.465 -11.181 1.00 83.31 394 SER A C 1
ATOM 3042 O O . SER A 1 394 ? 22.537 4.477 -11.783 1.00 83.31 394 SER A O 1
ATOM 3044 N N . SER A 1 395 ? 24.197 5.947 -11.401 1.00 68.81 395 SER A N 1
ATOM 3045 C CA . SER A 1 395 ? 25.176 5.368 -12.321 1.00 68.81 395 SER A CA 1
ATOM 3046 C C . SER A 1 395 ? 26.473 5.126 -11.562 1.00 68.81 395 SER A C 1
ATOM 3048 O O . SER A 1 395 ? 26.992 6.052 -10.944 1.00 68.81 395 SER A O 1
ATOM 3050 N N . GLU A 1 396 ? 27.004 3.905 -11.640 1.00 60.81 396 GLU A N 1
ATOM 3051 C CA . GLU A 1 396 ? 28.309 3.546 -11.064 1.00 60.81 396 GLU A CA 1
ATOM 3052 C C . GLU A 1 396 ? 29.489 4.134 -11.873 1.00 60.81 396 GLU A C 1
ATOM 3054 O O . GLU A 1 396 ? 30.613 4.198 -11.378 1.00 60.81 396 GLU A O 1
ATOM 3059 N N . GLU A 1 397 ? 29.260 4.589 -13.113 1.00 55.59 397 GLU A N 1
ATOM 3060 C CA . GLU A 1 397 ? 30.308 5.167 -13.969 1.00 55.59 397 GLU A CA 1
ATOM 3061 C C . GLU A 1 397 ? 30.641 6.626 -13.573 1.00 55.59 397 GLU A C 1
ATOM 3063 O O . GLU A 1 397 ? 29.810 7.524 -13.705 1.00 55.59 397 GLU A O 1
ATOM 3068 N N . GLU A 1 398 ? 31.882 6.860 -13.118 1.00 44.34 398 GLU A N 1
ATOM 3069 C CA . GLU A 1 398 ? 32.423 8.135 -12.591 1.00 44.34 398 GLU A CA 1
ATOM 3070 C C . GLU A 1 398 ? 32.604 9.279 -13.626 1.00 44.34 398 GLU A C 1
ATOM 3072 O O . GLU A 1 398 ? 33.045 10.373 -13.264 1.00 44.34 398 GLU A O 1
ATOM 3077 N N . GLU A 1 399 ? 32.279 9.096 -14.913 1.00 48.50 399 GLU A N 1
ATOM 3078 C CA . GLU A 1 399 ? 32.408 10.170 -15.914 1.00 48.50 399 GLU A CA 1
ATOM 3079 C C . GLU A 1 399 ? 31.123 10.996 -16.052 1.00 48.50 399 GLU A C 1
ATOM 3081 O O . GLU A 1 399 ? 30.076 10.451 -16.383 1.00 48.50 399 GLU A O 1
ATOM 3086 N N . VAL A 1 400 ? 31.247 12.320 -15.842 1.00 56.69 400 VAL A N 1
ATOM 3087 C CA . VAL A 1 400 ? 30.247 13.396 -16.056 1.00 56.69 400 VAL A CA 1
ATOM 3088 C C . VAL A 1 400 ? 28.820 12.853 -16.151 1.00 56.69 400 VAL A C 1
ATOM 3090 O O . VAL A 1 400 ? 28.259 12.733 -17.241 1.00 56.69 400 VAL A O 1
ATOM 3093 N N . ALA A 1 401 ? 28.266 12.479 -14.996 1.00 61.78 401 ALA A N 1
ATOM 3094 C CA . ALA A 1 401 ? 26.943 11.886 -14.911 1.00 61.78 401 ALA A CA 1
ATOM 3095 C C . ALA A 1 401 ? 25.923 12.773 -15.641 1.00 61.78 401 ALA A C 1
ATOM 3097 O O . ALA A 1 401 ? 25.760 13.955 -15.323 1.00 61.78 401 ALA A O 1
ATOM 3098 N N . ALA A 1 402 ? 25.260 12.200 -16.650 1.00 69.62 402 ALA A N 1
ATOM 3099 C CA . ALA A 1 402 ? 24.114 12.829 -17.289 1.00 69.62 402 ALA A CA 1
ATOM 3100 C C . ALA A 1 402 ? 23.056 13.171 -16.227 1.00 69.62 402 ALA A C 1
ATOM 3102 O O . ALA A 1 402 ? 23.007 12.545 -15.169 1.00 69.62 402 ALA A O 1
ATOM 3103 N N . ALA A 1 403 ? 22.189 14.145 -16.512 1.00 87.06 403 ALA A N 1
ATOM 3104 C CA . ALA A 1 403 ? 21.119 14.513 -15.586 1.00 87.06 403 ALA A CA 1
ATOM 3105 C C . ALA A 1 403 ? 20.306 13.267 -15.147 1.00 87.06 403 ALA A C 1
ATOM 3107 O O . ALA A 1 403 ? 20.037 12.412 -16.000 1.00 87.06 403 ALA A O 1
ATOM 3108 N N . PRO A 1 404 ? 19.859 13.158 -13.879 1.00 89.00 404 PRO A N 1
ATOM 3109 C CA . PRO A 1 404 ? 19.194 11.955 -13.357 1.00 89.00 404 PRO A CA 1
ATOM 3110 C C . PRO A 1 404 ? 18.006 11.486 -14.208 1.00 89.00 404 PRO A C 1
ATOM 3112 O O . PRO A 1 404 ? 17.830 10.297 -14.473 1.00 89.00 404 PRO A O 1
ATOM 3115 N N . ARG A 1 405 ? 17.225 12.429 -14.749 1.00 92.19 405 ARG A N 1
ATOM 3116 C CA . ARG A 1 405 ? 16.127 12.129 -15.684 1.00 92.19 405 ARG A CA 1
ATOM 3117 C C . ARG A 1 405 ? 16.605 11.485 -16.985 1.00 92.19 405 ARG A C 1
ATOM 3119 O O . ARG A 1 405 ? 15.969 10.557 -17.476 1.00 92.19 405 ARG A O 1
ATOM 3126 N N . LEU A 1 406 ? 17.727 11.940 -17.546 1.00 91.69 406 LEU A N 1
ATOM 3127 C CA . LEU A 1 406 ? 18.327 11.328 -18.736 1.00 91.69 406 LEU A CA 1
ATOM 3128 C C . LEU A 1 406 ? 18.866 9.931 -18.434 1.00 91.69 406 LEU A C 1
ATOM 3130 O O . LEU A 1 406 ? 18.732 9.037 -19.269 1.00 91.69 406 LEU A O 1
ATOM 3134 N N . GLN A 1 407 ? 19.438 9.719 -17.248 1.00 90.75 407 GLN A N 1
ATOM 3135 C CA . GLN A 1 407 ? 19.851 8.387 -16.804 1.00 90.75 407 GLN A CA 1
ATOM 3136 C C . GLN A 1 407 ? 18.640 7.458 -16.690 1.00 90.75 407 GLN A C 1
ATOM 3138 O O . GLN A 1 407 ? 18.652 6.378 -17.279 1.00 90.75 407 GLN A O 1
ATOM 3143 N N . TYR A 1 408 ? 17.552 7.916 -16.070 1.00 94.06 408 TYR A N 1
ATOM 3144 C CA . TYR A 1 408 ? 16.285 7.187 -16.030 1.00 94.06 408 TYR A CA 1
ATOM 3145 C C . TYR A 1 408 ? 15.781 6.819 -17.436 1.00 94.06 408 TYR A C 1
ATOM 3147 O O . TYR A 1 408 ? 15.523 5.645 -17.712 1.00 94.06 408 TYR A O 1
ATOM 3155 N N . TYR A 1 409 ? 15.709 7.781 -18.365 1.00 94.75 409 TYR A N 1
ATOM 3156 C CA . TYR A 1 409 ? 15.312 7.496 -19.748 1.00 94.75 409 TYR A CA 1
ATOM 3157 C C . TYR A 1 409 ? 16.225 6.465 -20.406 1.00 94.75 409 TYR A C 1
ATOM 3159 O O . TYR A 1 409 ? 15.737 5.572 -21.093 1.00 94.75 409 TYR A O 1
ATOM 3167 N N . ASN A 1 410 ? 17.538 6.543 -20.186 1.00 92.44 410 ASN A N 1
ATOM 3168 C CA . ASN A 1 410 ? 18.481 5.562 -20.710 1.00 92.44 410 ASN A CA 1
ATOM 3169 C C . ASN A 1 410 ? 18.212 4.149 -20.174 1.00 92.44 410 ASN A C 1
ATOM 3171 O O . ASN A 1 410 ? 18.265 3.20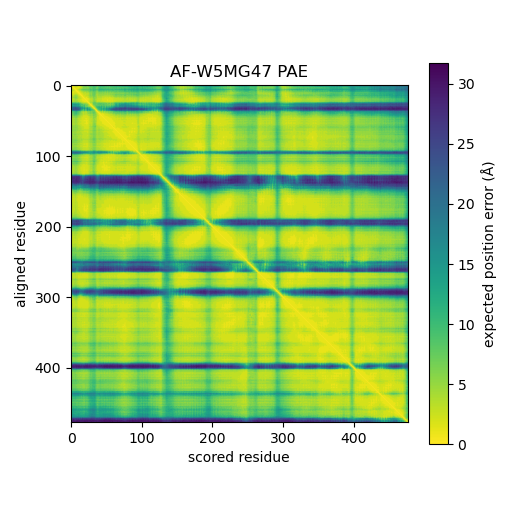6 -20.963 1.00 92.44 410 ASN A O 1
ATOM 3175 N N . LYS A 1 411 ? 17.885 3.995 -18.886 1.00 92.62 411 LYS A N 1
ATOM 3176 C CA . LYS A 1 411 ? 17.524 2.697 -18.288 1.00 92.62 411 LYS A CA 1
ATOM 3177 C C . LYS A 1 411 ? 16.245 2.137 -18.913 1.00 92.62 411 LYS A C 1
ATOM 3179 O O . LYS A 1 411 ? 16.230 0.990 -19.353 1.00 92.62 411 LYS A O 1
ATOM 3184 N N . VAL A 1 412 ? 15.200 2.960 -19.039 1.00 95.38 412 VAL A N 1
ATOM 3185 C CA . VAL A 1 412 ? 13.929 2.544 -19.658 1.00 95.38 412 VAL A CA 1
ATOM 3186 C C . VAL A 1 412 ? 14.103 2.235 -21.149 1.00 95.38 412 VAL A C 1
ATOM 3188 O O . VAL A 1 412 ? 13.524 1.274 -21.646 1.00 95.38 412 VAL A O 1
ATOM 3191 N N . LEU A 1 413 ? 14.927 2.994 -21.876 1.00 95.50 413 LEU A N 1
ATOM 3192 C CA . LEU A 1 413 ? 15.244 2.703 -23.277 1.00 95.50 413 LEU A CA 1
ATOM 3193 C C . LEU A 1 413 ? 15.912 1.336 -23.423 1.00 95.50 413 LEU A C 1
ATOM 3195 O O . LEU A 1 413 ? 15.466 0.550 -24.251 1.00 95.50 413 LEU A O 1
ATOM 3199 N N . ARG A 1 414 ? 16.923 1.031 -22.598 1.00 93.00 414 ARG A N 1
ATOM 3200 C CA . ARG A 1 414 ? 17.580 -0.285 -22.617 1.00 93.00 414 ARG A CA 1
ATOM 3201 C C . ARG A 1 414 ? 16.590 -1.410 -22.298 1.00 93.00 414 ARG A C 1
ATOM 3203 O O . ARG A 1 414 ? 16.621 -2.441 -22.956 1.00 93.00 414 ARG A O 1
ATOM 3210 N N . LEU A 1 415 ? 15.684 -1.197 -21.342 1.00 93.50 415 LEU A N 1
ATOM 3211 C CA . LEU A 1 415 ? 14.620 -2.151 -21.018 1.00 93.50 415 LEU A CA 1
ATOM 3212 C C . LEU A 1 415 ? 13.697 -2.413 -22.222 1.00 93.50 415 LEU A C 1
ATOM 3214 O O . LEU A 1 415 ? 13.413 -3.559 -22.548 1.00 93.50 415 LEU A O 1
ATOM 3218 N N . LEU A 1 416 ? 13.235 -1.364 -22.910 1.00 95.25 416 LEU A N 1
ATOM 3219 C CA . LEU A 1 416 ? 12.383 -1.509 -24.098 1.00 95.25 416 LEU A CA 1
ATOM 3220 C C . LEU A 1 416 ? 13.122 -2.162 -25.277 1.00 95.25 416 LEU A C 1
ATOM 3222 O O . LEU A 1 416 ? 12.502 -2.881 -26.062 1.00 95.25 416 LEU A O 1
ATOM 3226 N N . GLU A 1 417 ? 14.428 -1.914 -25.407 1.00 94.25 417 GLU A N 1
ATOM 3227 C CA . GLU A 1 417 ? 15.299 -2.581 -26.381 1.00 94.25 417 GLU A CA 1
ATOM 3228 C C . GLU A 1 417 ? 15.411 -4.083 -26.087 1.00 94.25 417 GLU A C 1
ATOM 3230 O O . GLU A 1 417 ? 15.267 -4.885 -27.008 1.00 94.25 417 GLU A O 1
ATOM 3235 N N . ASP A 1 418 ? 15.595 -4.459 -24.820 1.00 91.69 418 ASP A N 1
ATOM 3236 C CA . ASP A 1 418 ? 15.723 -5.851 -24.373 1.00 91.69 418 ASP A CA 1
ATOM 3237 C C . ASP A 1 418 ? 14.420 -6.653 -24.549 1.00 91.69 418 ASP A C 1
ATOM 3239 O O . ASP A 1 418 ? 14.436 -7.795 -25.004 1.00 91.69 418 ASP A O 1
ATOM 3243 N N . VAL A 1 419 ? 13.266 -6.021 -24.304 1.00 91.31 419 VAL A N 1
ATOM 3244 C CA . VAL A 1 419 ? 1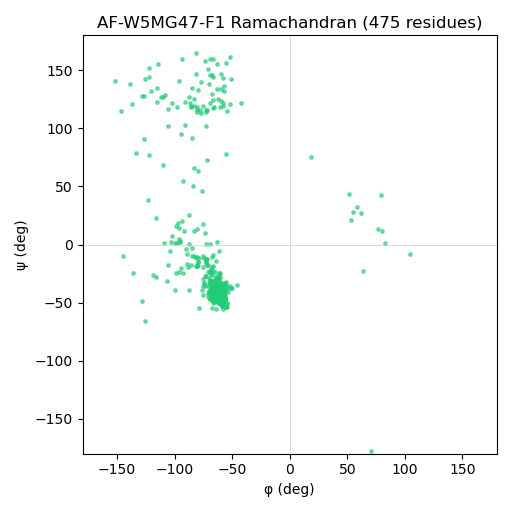1.940 -6.611 -24.587 1.00 91.31 419 VAL A CA 1
ATOM 3245 C C . VAL A 1 419 ? 11.635 -6.650 -26.097 1.00 91.31 419 VAL A C 1
ATOM 3247 O O . VAL A 1 419 ? 10.732 -7.364 -26.535 1.00 91.31 419 VAL A O 1
ATOM 3250 N N . GLY A 1 420 ? 12.384 -5.911 -26.923 1.00 93.06 420 GLY A N 1
ATOM 3251 C CA . GLY A 1 420 ? 12.225 -5.904 -28.378 1.00 93.06 420 GLY A CA 1
ATOM 3252 C C . GLY A 1 420 ? 11.056 -5.050 -28.876 1.00 93.06 420 GLY A C 1
ATOM 3253 O O . GLY A 1 420 ? 10.331 -5.463 -29.780 1.00 93.06 420 GLY A O 1
ATOM 3254 N N . LEU A 1 421 ? 10.862 -3.852 -28.307 1.00 95.50 421 LEU A N 1
ATOM 3255 C CA . LEU A 1 421 ? 9.775 -2.922 -28.657 1.00 95.50 421 LEU A CA 1
ATOM 3256 C C . LEU A 1 421 ? 10.293 -1.661 -29.390 1.00 95.50 421 LEU A C 1
ATOM 3258 O O . LEU A 1 421 ? 10.210 -0.555 -28.844 1.00 95.50 421 LEU A O 1
ATOM 3262 N N . PRO A 1 422 ? 10.798 -1.776 -30.637 1.00 95.19 422 PRO A N 1
ATOM 3263 C CA . PRO A 1 422 ? 11.525 -0.704 -31.332 1.00 95.19 422 PRO A CA 1
ATOM 3264 C C . PRO A 1 422 ? 10.697 0.571 -31.552 1.00 95.19 422 PRO A C 1
ATOM 3266 O O . PRO A 1 422 ? 11.217 1.679 -31.429 1.00 95.19 422 PRO A O 1
ATOM 3269 N N . GLU A 1 423 ? 9.390 0.456 -31.808 1.00 95.81 423 GLU A N 1
ATOM 3270 C CA . GLU A 1 423 ? 8.512 1.627 -31.953 1.00 95.81 423 GLU A CA 1
ATOM 3271 C C . GLU A 1 423 ? 8.412 2.453 -30.661 1.00 95.81 423 GLU A C 1
ATOM 3273 O O . GLU A 1 423 ? 8.354 3.686 -30.698 1.00 95.81 423 GLU A O 1
ATOM 3278 N N . LEU A 1 424 ? 8.406 1.784 -29.504 1.00 97.44 424 LEU A N 1
ATOM 3279 C CA . LEU A 1 424 ? 8.364 2.456 -28.206 1.00 97.44 424 LEU A CA 1
ATOM 3280 C C . LEU A 1 424 ? 9.720 3.062 -27.858 1.00 97.44 424 LEU A C 1
ATOM 3282 O O . LEU A 1 424 ? 9.756 4.159 -27.301 1.00 97.44 424 LEU A O 1
ATOM 3286 N N . VAL A 1 425 ? 10.815 2.395 -28.242 1.00 97.31 425 VAL A N 1
ATOM 3287 C CA . VAL A 1 425 ? 12.176 2.934 -28.114 1.00 97.31 425 VAL A CA 1
ATOM 3288 C C . VAL A 1 425 ? 12.299 4.246 -28.884 1.00 97.31 425 VAL A C 1
ATOM 3290 O O . VAL A 1 425 ? 12.739 5.241 -28.311 1.00 97.31 425 VAL A O 1
ATOM 3293 N N . ILE A 1 426 ? 11.843 4.287 -30.142 1.00 96.81 426 ILE A N 1
ATOM 3294 C CA . ILE A 1 426 ? 11.821 5.514 -30.955 1.00 96.81 426 ILE A CA 1
ATOM 3295 C C . ILE A 1 426 ? 11.050 6.616 -30.227 1.00 96.81 426 ILE A C 1
ATOM 3297 O O . ILE A 1 426 ? 11.593 7.693 -29.991 1.00 96.81 426 ILE A O 1
ATOM 3301 N N . ARG A 1 427 ? 9.803 6.339 -29.819 1.00 96.44 427 ARG A N 1
ATOM 3302 C CA . ARG A 1 427 ? 8.941 7.324 -29.148 1.00 96.44 427 ARG A CA 1
ATOM 3303 C C . ARG A 1 427 ? 9.575 7.890 -27.881 1.00 96.44 427 ARG A C 1
ATOM 3305 O O . ARG A 1 427 ? 9.560 9.104 -27.688 1.00 96.44 427 ARG A O 1
ATOM 3312 N N . LEU A 1 428 ? 10.111 7.027 -27.020 1.00 97.19 428 LEU A N 1
ATOM 3313 C CA . LEU A 1 428 ? 10.733 7.453 -25.772 1.00 97.19 428 LEU A CA 1
ATOM 3314 C C . LEU A 1 428 ? 12.019 8.242 -26.029 1.00 97.19 428 LEU A C 1
ATOM 3316 O O . LEU A 1 428 ? 12.232 9.274 -25.398 1.00 97.19 428 LEU A O 1
ATOM 3320 N N . ALA A 1 429 ? 12.848 7.802 -26.978 1.00 96.38 429 ALA A N 1
ATOM 3321 C CA . ALA A 1 429 ? 14.094 8.479 -27.315 1.00 96.38 429 ALA A CA 1
ATOM 3322 C C . ALA A 1 429 ? 13.835 9.880 -27.885 1.00 96.38 429 ALA A C 1
ATOM 3324 O O . ALA A 1 429 ? 14.518 10.824 -27.497 1.00 96.38 429 ALA A O 1
ATOM 3325 N N . THR A 1 430 ? 12.808 10.055 -28.726 1.00 94.62 430 THR A N 1
ATOM 3326 C CA . THR A 1 430 ? 12.393 11.379 -29.217 1.00 94.62 430 THR A CA 1
ATOM 3327 C C . THR A 1 430 ? 11.983 12.316 -28.078 1.00 94.62 430 THR A C 1
ATOM 3329 O O . THR A 1 430 ? 12.322 13.496 -28.113 1.00 94.62 430 THR A O 1
ATOM 3332 N N . VAL A 1 431 ? 11.298 11.806 -27.047 1.00 94.62 431 VAL A N 1
ATOM 3333 C CA . VAL A 1 431 ? 10.968 12.597 -25.849 1.00 94.62 431 VAL A CA 1
ATOM 3334 C C . VAL A 1 431 ? 12.236 12.939 -25.065 1.00 94.62 431 VAL A C 1
ATOM 3336 O O . VAL A 1 431 ? 12.466 14.107 -24.762 1.00 94.62 431 VAL A O 1
ATOM 3339 N N . ALA A 1 432 ? 13.112 11.962 -24.821 1.00 94.06 432 ALA A N 1
ATOM 3340 C CA . ALA A 1 432 ? 14.359 12.158 -24.082 1.00 94.06 432 ALA A CA 1
ATOM 3341 C C . ALA A 1 432 ? 15.313 13.170 -24.750 1.00 94.06 432 ALA A C 1
ATOM 3343 O O . ALA A 1 432 ? 16.060 13.855 -24.056 1.00 94.06 432 ALA A O 1
ATOM 3344 N N . VAL A 1 433 ? 15.268 13.330 -26.081 1.00 93.00 433 VAL A N 1
ATOM 3345 C CA . VAL A 1 433 ? 16.052 14.356 -26.801 1.00 93.00 433 VAL A CA 1
ATOM 3346 C C . VAL A 1 433 ? 15.733 15.768 -26.302 1.00 93.00 433 VAL A C 1
ATOM 3348 O O . VAL A 1 433 ? 16.645 16.587 -26.192 1.00 93.00 433 VAL A O 1
ATOM 3351 N N . SER A 1 434 ? 14.473 16.056 -25.957 1.00 89.75 434 SER A N 1
ATOM 3352 C CA . SER A 1 434 ? 14.090 17.364 -25.401 1.00 89.75 434 SER A CA 1
ATOM 3353 C C . SER A 1 434 ? 14.598 17.609 -23.977 1.00 89.75 434 SER A C 1
ATOM 3355 O O . SER A 1 434 ? 14.697 18.756 -23.559 1.00 89.75 434 SER A O 1
ATOM 3357 N N . GLU A 1 435 ? 14.989 16.563 -23.252 1.00 87.06 435 GLU A N 1
ATOM 3358 C CA . GLU A 1 435 ? 15.590 16.673 -21.916 1.00 87.06 435 GLU A CA 1
ATOM 3359 C C . GLU A 1 435 ? 17.122 16.817 -22.003 1.00 87.06 435 GLU A C 1
ATOM 3361 O O . GLU A 1 435 ? 17.769 17.279 -21.067 1.00 87.06 435 GLU A O 1
ATOM 3366 N N . ALA A 1 436 ? 17.717 16.485 -23.155 1.00 88.38 436 ALA A N 1
ATOM 3367 C CA . ALA A 1 436 ? 19.158 16.536 -23.410 1.00 88.38 436 ALA A CA 1
ATOM 3368 C C . ALA A 1 436 ? 19.638 17.854 -24.053 1.00 88.38 436 ALA A C 1
ATOM 3370 O O . ALA A 1 436 ? 20.720 17.890 -24.634 1.00 88.38 436 ALA A O 1
ATOM 3371 N N . ILE A 1 437 ? 18.874 18.952 -23.956 1.00 84.50 437 ILE A N 1
ATOM 3372 C CA . ILE A 1 437 ? 19.174 20.232 -24.643 1.00 84.50 437 ILE A CA 1
ATOM 3373 C C . ILE A 1 437 ? 20.578 20.769 -24.315 1.00 84.50 437 ILE A C 1
ATOM 3375 O O . ILE A 1 437 ? 21.217 21.401 -25.157 1.00 84.50 437 ILE A O 1
ATOM 3379 N N . HIS A 1 438 ? 21.066 20.521 -23.100 1.00 84.31 438 HIS A N 1
ATOM 3380 C CA . HIS A 1 438 ? 22.370 20.997 -22.632 1.00 84.31 438 HIS A CA 1
ATOM 3381 C C . HIS A 1 438 ? 23.481 19.939 -22.703 1.00 84.31 438 HIS A C 1
ATOM 3383 O O . HIS A 1 438 ? 24.617 20.235 -22.340 1.00 84.31 438 HIS A O 1
ATOM 3389 N N . ASP A 1 439 ? 23.182 18.735 -23.198 1.00 87.19 439 ASP A N 1
ATOM 3390 C CA . ASP A 1 439 ? 24.135 17.633 -23.329 1.00 87.19 439 ASP A CA 1
ATOM 3391 C C . ASP A 1 439 ? 24.151 17.105 -24.769 1.00 87.19 439 ASP A C 1
ATOM 3393 O O . ASP A 1 439 ? 23.420 16.187 -25.151 1.00 87.19 439 ASP A O 1
ATOM 3397 N N . VAL A 1 440 ? 25.045 17.687 -25.570 1.00 87.25 440 VAL A N 1
ATOM 3398 C CA . VAL A 1 440 ? 25.231 17.346 -26.988 1.00 87.25 440 VAL A CA 1
ATOM 3399 C C . VAL A 1 440 ? 25.599 15.870 -27.174 1.00 87.25 440 VAL A C 1
ATOM 3401 O O . VAL A 1 440 ? 25.175 15.253 -28.152 1.00 87.25 440 VAL A O 1
ATOM 3404 N N . ARG A 1 441 ? 26.356 15.277 -26.238 1.00 87.75 441 ARG A N 1
ATOM 3405 C CA . ARG A 1 441 ? 26.781 13.872 -26.319 1.00 87.75 441 ARG A CA 1
ATOM 3406 C C . ARG A 1 441 ? 25.581 12.948 -26.127 1.00 87.75 441 ARG A C 1
ATOM 3408 O O . ARG A 1 441 ? 25.390 12.030 -26.927 1.00 87.75 441 ARG A O 1
ATOM 3415 N N . SER A 1 442 ? 24.752 13.217 -25.118 1.00 88.69 442 SER A N 1
ATOM 3416 C CA . SER A 1 442 ? 23.504 12.476 -24.893 1.00 88.69 442 SER A CA 1
ATOM 3417 C C . SER A 1 442 ? 22.506 12.680 -26.031 1.00 88.69 442 SER A C 1
ATOM 3419 O O . SER A 1 442 ? 21.913 11.710 -26.502 1.00 88.69 442 SER A O 1
ATOM 3421 N N . GLN A 1 443 ? 22.368 13.906 -26.546 1.00 90.81 443 GLN A N 1
ATOM 3422 C CA . GLN A 1 443 ? 21.501 14.202 -27.687 1.00 90.81 443 GLN A CA 1
ATOM 3423 C C . GLN A 1 443 ? 21.910 13.407 -28.939 1.00 90.81 443 GLN A C 1
ATOM 3425 O O . GLN A 1 443 ? 21.065 12.765 -29.567 1.00 90.81 443 GLN A O 1
ATOM 3430 N N . ALA A 1 444 ? 23.205 13.386 -29.269 1.00 89.88 444 ALA A N 1
ATOM 3431 C CA . ALA A 1 444 ? 23.735 12.603 -30.383 1.00 89.88 444 ALA A CA 1
ATOM 3432 C C . ALA A 1 444 ? 23.499 11.095 -30.200 1.00 89.88 444 ALA A C 1
ATOM 3434 O O . ALA A 1 444 ? 23.105 10.402 -31.143 1.00 89.88 444 ALA A O 1
ATOM 3435 N N . ALA A 1 445 ? 23.703 10.570 -28.988 1.00 91.25 445 ALA A N 1
ATOM 3436 C CA . ALA A 1 445 ? 23.476 9.159 -28.684 1.00 91.25 445 ALA A CA 1
ATOM 3437 C C . ALA A 1 445 ? 21.997 8.760 -28.842 1.00 91.25 445 ALA A C 1
ATOM 3439 O O . ALA A 1 445 ? 21.698 7.731 -29.454 1.00 91.25 445 ALA A O 1
ATOM 3440 N N . LEU A 1 446 ? 21.070 9.589 -28.354 1.00 93.81 446 LEU A N 1
ATOM 3441 C CA . LEU A 1 446 ? 19.629 9.366 -28.487 1.00 93.81 446 LEU A CA 1
ATOM 3442 C C . LEU A 1 446 ? 19.172 9.420 -29.950 1.00 93.81 446 LEU A C 1
ATOM 3444 O O . LEU A 1 446 ? 18.450 8.528 -30.392 1.00 93.81 446 LEU A O 1
ATOM 3448 N N . LEU A 1 447 ? 19.636 10.398 -30.733 1.00 93.50 447 LEU A N 1
ATOM 3449 C CA . LEU A 1 447 ? 19.313 10.487 -32.163 1.00 93.50 447 LEU A CA 1
ATOM 3450 C C . LEU A 1 447 ? 19.901 9.322 -32.967 1.00 93.50 447 LEU A C 1
ATOM 3452 O O . LEU A 1 447 ? 19.249 8.810 -33.873 1.00 93.50 447 LEU A O 1
ATOM 3456 N N . THR A 1 448 ? 21.084 8.833 -32.585 1.00 93.19 448 THR A N 1
ATOM 3457 C CA . THR A 1 448 ? 21.665 7.612 -33.169 1.00 93.19 448 THR A CA 1
ATOM 3458 C C . THR A 1 448 ? 20.787 6.387 -32.888 1.00 93.19 448 THR A C 1
ATOM 3460 O O . THR A 1 448 ? 20.575 5.568 -33.783 1.00 93.19 448 THR A O 1
ATOM 3463 N N . ARG A 1 449 ? 20.226 6.264 -31.673 1.00 94.19 449 ARG A N 1
ATOM 3464 C CA . ARG A 1 449 ? 19.246 5.209 -31.356 1.00 94.19 449 ARG A CA 1
ATOM 3465 C C . ARG A 1 449 ? 17.983 5.336 -32.207 1.00 94.19 449 ARG A C 1
ATOM 3467 O O . ARG A 1 449 ? 17.566 4.346 -32.802 1.00 94.19 449 ARG A O 1
ATOM 3474 N N . VAL A 1 450 ? 17.404 6.536 -32.301 1.00 95.00 450 VAL A N 1
ATOM 3475 C CA . VAL A 1 450 ? 16.213 6.807 -33.131 1.00 95.00 450 VAL A CA 1
ATOM 3476 C C . VAL A 1 450 ? 16.466 6.410 -34.588 1.00 95.00 450 VAL A C 1
ATOM 3478 O O . VAL A 1 450 ? 15.667 5.678 -35.170 1.00 95.00 450 VAL A O 1
ATOM 3481 N N . PHE A 1 451 ? 17.602 6.827 -35.156 1.00 94.75 451 PHE A N 1
ATOM 3482 C CA . PHE A 1 451 ? 18.031 6.454 -36.504 1.00 94.75 451 PHE A CA 1
ATOM 3483 C C . PHE A 1 451 ? 18.074 4.934 -36.695 1.00 94.75 451 PHE A C 1
ATOM 3485 O O . PHE A 1 451 ? 17.445 4.417 -37.620 1.00 94.75 451 PHE A O 1
ATOM 3492 N N . LYS A 1 452 ? 18.784 4.223 -35.809 1.00 94.50 452 LYS A N 1
ATOM 3493 C CA . LYS A 1 452 ? 18.969 2.771 -35.902 1.00 94.50 452 LYS A CA 1
ATOM 3494 C C . LYS A 1 452 ? 17.628 2.034 -35.902 1.00 94.50 452 LYS A C 1
ATOM 3496 O O . LYS A 1 452 ? 17.374 1.239 -36.798 1.00 94.50 452 LYS A O 1
ATOM 3501 N N . HIS A 1 453 ? 16.747 2.344 -34.952 1.00 95.31 453 HIS A N 1
ATOM 3502 C CA . HIS A 1 453 ? 15.453 1.662 -34.844 1.00 95.31 453 HIS A CA 1
ATOM 3503 C C . HIS A 1 453 ? 14.501 2.014 -35.996 1.00 95.31 453 HIS A C 1
ATOM 3505 O O . HIS A 1 453 ? 13.747 1.155 -36.447 1.00 95.31 453 HIS A O 1
ATOM 3511 N N . HIS A 1 454 ? 14.542 3.239 -36.538 1.00 96.50 454 HIS A N 1
ATOM 3512 C CA . HIS A 1 454 ? 13.803 3.547 -37.770 1.00 96.50 454 HIS A CA 1
ATOM 3513 C C . HIS A 1 454 ? 14.320 2.745 -38.967 1.00 96.50 454 HIS A C 1
ATOM 3515 O O . HIS A 1 454 ? 13.510 2.277 -39.768 1.00 96.50 454 HIS A O 1
ATOM 3521 N N . LEU A 1 455 ? 15.638 2.571 -39.089 1.00 93.69 455 LEU A N 1
ATOM 3522 C CA . LEU A 1 455 ? 16.241 1.774 -40.154 1.00 93.69 455 LEU A CA 1
ATOM 3523 C C . LEU A 1 455 ? 15.846 0.294 -40.041 1.00 93.69 455 LEU A C 1
ATOM 3525 O O . LEU A 1 455 ? 15.432 -0.293 -41.039 1.00 93.69 455 LEU A O 1
ATOM 3529 N N . ASP A 1 456 ? 15.891 -0.272 -38.832 1.00 92.56 456 ASP A N 1
ATOM 3530 C CA . ASP A 1 456 ? 15.499 -1.663 -38.557 1.00 92.56 456 ASP A CA 1
ATOM 3531 C C . ASP A 1 456 ? 14.014 -1.925 -38.893 1.00 92.56 456 ASP A C 1
ATOM 3533 O O . ASP A 1 456 ? 13.655 -3.014 -39.342 1.00 92.56 456 ASP A O 1
ATOM 3537 N N . LEU A 1 457 ? 13.153 -0.909 -38.754 1.00 94.38 457 LEU A N 1
ATOM 3538 C CA . LEU A 1 457 ? 11.736 -0.951 -39.146 1.00 94.38 457 LEU A CA 1
ATOM 3539 C C . LEU A 1 457 ? 11.480 -0.616 -40.631 1.00 94.38 457 LEU A C 1
ATOM 3541 O O . LEU A 1 457 ? 10.337 -0.658 -41.083 1.00 94.38 457 LEU A O 1
ATOM 3545 N N . GLY A 1 458 ? 12.510 -0.265 -41.408 1.00 93.38 458 GLY A N 1
ATOM 3546 C CA . GLY A 1 458 ? 12.381 0.124 -42.819 1.00 93.38 458 GLY A CA 1
ATOM 3547 C C . GLY A 1 458 ? 11.842 1.544 -43.055 1.00 93.38 458 GLY A C 1
ATOM 3548 O O . GLY A 1 458 ? 11.489 1.901 -44.183 1.00 93.38 458 GLY A O 1
ATOM 3549 N N . HIS A 1 459 ? 11.796 2.386 -42.020 1.00 95.44 459 HIS A N 1
ATOM 3550 C CA . HIS A 1 459 ? 11.356 3.783 -42.067 1.00 95.44 459 HIS A CA 1
ATOM 3551 C C . HIS A 1 459 ? 12.462 4.715 -42.602 1.00 95.44 459 HIS A C 1
ATOM 3553 O O . HIS A 1 459 ? 12.955 5.596 -41.897 1.00 95.44 459 HIS A O 1
ATOM 3559 N N . ASN A 1 460 ? 12.869 4.524 -43.862 1.00 93.12 460 ASN A N 1
ATOM 3560 C CA . ASN A 1 460 ? 14.050 5.179 -44.447 1.00 93.12 460 ASN A CA 1
ATOM 3561 C C . ASN A 1 460 ? 14.007 6.718 -44.416 1.00 93.12 460 ASN A C 1
ATOM 3563 O O . ASN A 1 460 ? 15.035 7.352 -44.186 1.00 93.12 460 ASN A O 1
ATOM 3567 N N . SER A 1 461 ? 12.836 7.330 -44.629 1.00 93.44 461 SER A N 1
ATOM 3568 C CA . SER A 1 461 ? 12.671 8.791 -44.569 1.00 93.44 461 SER A CA 1
ATOM 3569 C C . SER A 1 461 ? 12.923 9.342 -43.166 1.00 93.44 461 SER A C 1
ATOM 3571 O O . SER A 1 461 ? 13.696 10.279 -43.004 1.00 93.44 461 SER A O 1
ATOM 3573 N N . GLN A 1 462 ? 12.327 8.723 -42.148 1.00 94.31 462 GLN A N 1
ATOM 3574 C CA . GLN A 1 462 ? 12.450 9.144 -40.754 1.00 94.31 462 GLN A CA 1
ATOM 3575 C C . GLN A 1 462 ? 13.849 8.846 -40.203 1.00 94.31 462 GLN A C 1
ATOM 3577 O O . GLN A 1 462 ? 14.397 9.641 -39.443 1.00 94.31 462 GLN A O 1
ATOM 3582 N N . ALA A 1 463 ? 14.461 7.734 -40.625 1.00 91.81 463 ALA A N 1
ATOM 3583 C CA . ALA A 1 463 ? 15.860 7.449 -40.329 1.00 91.81 463 ALA A CA 1
ATOM 3584 C C . ALA A 1 463 ? 16.759 8.568 -40.881 1.00 91.81 463 ALA A C 1
ATOM 3586 O O . ALA A 1 463 ? 17.567 9.137 -40.148 1.00 91.81 463 ALA A O 1
ATOM 3587 N N . TYR A 1 464 ? 16.577 8.948 -42.149 1.00 91.44 464 TYR A N 1
ATOM 3588 C CA . TYR A 1 464 ? 17.335 10.046 -42.747 1.00 91.44 464 TYR A CA 1
ATOM 3589 C C . TYR A 1 464 ? 17.133 11.374 -41.996 1.00 91.44 464 TYR A C 1
ATOM 3591 O O . TYR A 1 464 ? 18.108 12.065 -41.708 1.00 91.44 464 TYR A O 1
ATOM 3599 N N . GLU A 1 465 ? 15.899 11.705 -41.603 1.00 92.31 465 GLU A N 1
ATOM 3600 C CA . GLU A 1 465 ? 15.613 12.893 -40.786 1.00 92.31 465 GLU A CA 1
ATOM 3601 C C . GLU A 1 465 ? 16.380 12.876 -39.454 1.00 92.31 465 GLU A C 1
ATOM 3603 O O . GLU A 1 465 ? 17.075 13.846 -39.139 1.00 92.31 465 GLU A O 1
ATOM 3608 N N . ALA A 1 466 ? 16.339 11.767 -38.710 1.00 90.25 466 ALA A N 1
ATOM 3609 C CA . ALA A 1 466 ? 17.064 11.623 -37.446 1.00 90.25 466 ALA A CA 1
ATOM 3610 C C . ALA A 1 466 ? 18.586 11.780 -37.617 1.00 90.25 466 ALA A C 1
ATOM 3612 O O . ALA A 1 466 ? 19.242 12.403 -36.781 1.00 90.25 466 ALA A O 1
ATOM 3613 N N . LEU A 1 467 ? 19.142 11.274 -38.724 1.00 89.31 467 LEU A N 1
ATOM 3614 C CA . LEU A 1 467 ? 20.559 11.424 -39.059 1.00 89.31 467 LEU A CA 1
ATOM 3615 C C . LEU A 1 467 ? 20.931 12.893 -39.310 1.00 89.31 467 LEU A C 1
ATOM 3617 O O . LEU A 1 467 ? 21.946 13.365 -38.807 1.00 89.31 467 LEU A O 1
ATOM 3621 N N . THR A 1 468 ? 20.101 13.632 -40.054 1.00 89.06 468 THR A N 1
ATOM 3622 C CA . THR A 1 468 ? 20.360 15.054 -40.354 1.00 89.06 468 THR A CA 1
ATOM 3623 C C . THR A 1 468 ? 20.253 15.969 -39.136 1.00 89.06 468 THR A C 1
ATOM 3625 O O . THR A 1 468 ? 20.879 17.026 -39.111 1.00 89.06 468 THR A O 1
ATOM 3628 N N . GLN A 1 469 ? 19.475 15.571 -38.128 1.00 88.62 469 GLN A N 1
ATOM 3629 C CA . GLN A 1 469 ? 19.308 16.316 -36.879 1.00 88.62 469 GLN A CA 1
ATOM 3630 C C . GLN A 1 469 ? 20.406 16.012 -35.847 1.00 88.62 469 GLN A C 1
ATOM 3632 O O . GLN A 1 469 ? 20.479 16.695 -34.826 1.00 88.62 469 GLN A O 1
ATOM 3637 N N . ASN A 1 470 ? 21.252 15.001 -36.082 1.00 86.50 470 ASN A N 1
ATOM 3638 C CA . ASN A 1 470 ? 22.297 14.597 -35.146 1.00 86.50 470 ASN A CA 1
ATOM 3639 C C . ASN A 1 470 ? 23.412 15.663 -35.065 1.00 86.50 470 ASN A C 1
ATOM 3641 O O . ASN A 1 470 ? 24.029 15.971 -36.088 1.00 86.50 470 ASN A O 1
ATOM 3645 N N . PRO A 1 471 ? 23.706 16.221 -33.873 1.00 83.31 471 PRO A N 1
ATOM 3646 C CA . PRO A 1 471 ? 24.733 17.251 -33.725 1.00 83.31 471 PRO A CA 1
ATOM 3647 C C . PRO A 1 471 ? 26.169 16.718 -33.883 1.00 83.31 471 PRO A C 1
ATOM 3649 O O . PRO A 1 471 ? 27.084 17.509 -34.116 1.00 83.31 471 PRO A O 1
ATOM 3652 N N . ASP A 1 472 ? 26.394 15.401 -33.782 1.00 77.56 472 ASP A N 1
ATOM 3653 C CA . ASP A 1 472 ? 27.709 14.787 -33.984 1.00 77.56 472 ASP A CA 1
ATOM 3654 C C . ASP A 1 472 ? 27.887 14.284 -35.425 1.00 77.56 472 ASP A C 1
ATOM 3656 O O . ASP A 1 472 ? 27.532 13.158 -35.778 1.00 77.56 472 ASP A O 1
ATOM 3660 N N . SER A 1 473 ? 28.505 15.124 -36.258 1.00 62.75 473 SER A N 1
ATOM 3661 C CA . SER A 1 473 ? 28.818 14.806 -37.660 1.00 62.75 473 SER A CA 1
ATOM 3662 C C . SER A 1 473 ? 29.810 13.646 -37.857 1.00 62.75 473 SER A C 1
ATOM 3664 O O . SER A 1 473 ? 29.915 13.127 -38.967 1.00 62.75 473 SER A O 1
ATOM 3666 N N . SER A 1 474 ? 30.530 13.215 -36.811 1.00 64.75 474 SER A N 1
ATOM 3667 C CA . SER A 1 474 ? 31.553 12.163 -36.914 1.00 64.75 474 SER A CA 1
ATOM 3668 C C . SER A 1 474 ? 30.986 10.738 -36.907 1.00 64.75 474 SER A C 1
ATOM 3670 O O . SER A 1 474 ? 31.658 9.811 -37.354 1.00 64.75 474 SER A O 1
ATOM 3672 N N . ARG A 1 475 ? 29.739 10.559 -36.449 1.00 53.72 475 ARG A N 1
ATOM 3673 C CA . ARG A 1 475 ? 29.033 9.263 -36.389 1.00 53.72 475 ARG A CA 1
ATOM 3674 C C . ARG A 1 475 ? 28.119 8.999 -37.593 1.00 53.72 475 ARG A C 1
ATOM 3676 O O . ARG A 1 475 ? 27.415 7.994 -37.612 1.00 53.72 475 ARG A O 1
ATOM 3683 N N . CYS A 1 476 ? 28.132 9.890 -38.585 1.00 43.56 476 CYS A N 1
ATOM 3684 C CA . CYS A 1 476 ? 27.271 9.853 -39.771 1.00 43.56 476 CYS A CA 1
ATOM 3685 C C . CYS A 1 476 ? 27.949 9.250 -41.024 1.00 43.56 476 CYS A C 1
ATOM 3687 O O . CYS A 1 476 ? 27.465 9.484 -42.132 1.00 43.56 476 CYS A O 1
ATOM 3689 N N . GLY A 1 477 ? 29.073 8.535 -40.865 1.00 38.22 477 GLY A N 1
ATOM 3690 C CA . GLY A 1 477 ? 29.882 7.962 -41.952 1.00 38.22 477 GLY A CA 1
ATOM 3691 C C . GLY A 1 477 ? 29.877 6.443 -41.988 1.00 38.22 477 GLY A C 1
ATOM 3692 O O . GLY A 1 477 ? 30.151 5.847 -40.923 1.00 38.22 477 GLY A O 1
#

Foldseek 3Di:
DDWDDDVVDIDDDADDQLLLCLQPPDPVVVVVPQDSPLDPDNLLRVLLSLVSVLLNLLLVLQDPVLVVQLLVCLLVVHQSLVSLLVSLVVSVPPPVDCSLVVSLVSLQVRPANPSSLVSSLVSLDLADDDPPDVLPPDDDPPVVLVVLLVVCQDPVNLLVLLVVLLVSLVSLLSSLSSVSNVLSVDLVVDCPRRPVDPCVNVCSVPPSNLSSSLSNLQSSQSNCQSVAWFDDDDPVRLVVLLVLCVLLVLVPQLLLDDDPDPDDIGGLLSLLCNRPQVSVLSSVVVSVCVPPPRVDDDDSNRVSVSSSSSSSSQSGPQNLVCSSLSNCSSRVRLVVLCSSLVSCVPPHPHCVLVSLQSPLSSCLVVVNNVSSLVSLVVSLVCLPPGPVSVSSLDDPDPPPRDDSSLSSLVSVLSSCVVSPPLVSNLVSLVVSLVVCPPPLPSNLVSLVSNLVSCVVVVVNVSSVVSLVPRPDPVVND